Protein AF-A0A2U3R3V1-F1 (afdb_monomer_lite)

Radius of gyration: 28.29 Å; chains: 1; bounding box: 62×100×94 Å

Sequence (713 aa):
MDNKNLFNHHSSDDKIINTGQQHNQHDNLYQESAPNNHSANLQDVQQSVHSFVNEHFQKTDINKLREQHSTDLLLLDKLVDRLFSQLDANSSSQVFSSIITMSRQKADTAQGIMHFRYNTLQPILGSSNTSKVIVRDCRLQGISKAGIPVDKKPGEIPEHWLAVMANQARACFEFTDMYIDSNLAPYAKEKIVKLLKESKDQIMQQNITEKNLESISRHFNEQSLKILTKYNNSAVDVSKKNIALIRDYCNFKDEHEHVITVGSEVHTSNSPDKQHPVTASMMVAPLSKDILQECSKIGELNKLKSKHHKNISDIYKPILNQKLKQTPLWFQGLSTLEQDLITKHFDKITDNKHILPTSLRNLPGLRNAYVEVRGISENGKLENSHLECRSGTLAQFLYSDKNEAQRITNLNFKRAVELSGDKKLNIECLNTEFNPKQGVFHNVMAAVMGEERKICNLLRKGIKSVEVNKLGKSKATLNITATNGAARYHKNEALDTIADRSRSNAAKNQISWLMCKSGKDRTGMVATNNFLQQLCSSTQQDSSKIANSVMMSNHSEFLAGHHGSSRGAAGLKAGGVFTGLKEHILSRYKSRMTPSAIADTNYIKFNSLGHKIANKISDIKNTVLISIKAISKSNTTKHKHEHLNNNRENSQASAQQINYKNNLNLYQDIKLGNAVISNIQNGNIKMHQTKDQPLNLSAIPTSHKKNSKSRLI

Structure (mmCIF, N/CA/C/O backbone):
data_AF-A0A2U3R3V1-F1
#
_entry.id   AF-A0A2U3R3V1-F1
#
loop_
_atom_site.group_PDB
_atom_site.id
_atom_site.type_symbol
_atom_site.label_atom_id
_atom_site.label_alt_id
_atom_site.label_comp_id
_atom_site.label_asym_id
_atom_site.label_entity_id
_atom_site.label_seq_id
_atom_site.pdbx_PDB_ins_code
_atom_site.Cartn_x
_atom_site.Cartn_y
_atom_site.Cartn_z
_atom_site.occupancy
_atom_site.B_iso_or_equiv
_atom_site.auth_seq_id
_atom_site.auth_comp_id
_atom_site.auth_asym_id
_atom_site.auth_atom_id
_atom_site.pdbx_PDB_model_num
ATOM 1 N N . MET A 1 1 ? 19.862 -39.028 11.902 1.00 33.25 1 MET A N 1
ATOM 2 C CA . MET A 1 1 ? 18.464 -39.297 11.504 1.00 33.25 1 MET A CA 1
ATOM 3 C C . MET A 1 1 ? 18.335 -38.965 10.030 1.00 33.25 1 MET A C 1
ATOM 5 O O . MET A 1 1 ? 18.743 -37.880 9.633 1.00 33.25 1 MET A O 1
ATOM 9 N N . ASP A 1 2 ? 17.913 -39.945 9.236 1.00 23.97 2 ASP A N 1
ATOM 10 C CA . ASP A 1 2 ? 18.171 -40.032 7.797 1.00 23.97 2 ASP A CA 1
ATOM 11 C C . ASP A 1 2 ? 17.445 -39.003 6.917 1.00 23.97 2 ASP A C 1
ATOM 13 O O . ASP A 1 2 ? 16.245 -38.758 7.027 1.00 23.97 2 ASP A O 1
ATOM 17 N N . ASN A 1 3 ? 18.212 -38.451 5.973 1.00 28.42 3 ASN A N 1
ATOM 18 C CA . ASN A 1 3 ? 17.915 -37.302 5.108 1.00 28.42 3 ASN A CA 1
ATOM 19 C C . ASN A 1 3 ? 16.974 -37.582 3.912 1.00 28.42 3 ASN A C 1
ATOM 21 O O . ASN A 1 3 ? 16.887 -36.755 3.005 1.00 28.42 3 ASN A O 1
ATOM 25 N N . LYS A 1 4 ? 16.273 -38.723 3.859 1.00 24.59 4 LYS A N 1
ATOM 26 C CA . LYS A 1 4 ? 15.494 -39.129 2.665 1.00 24.59 4 LYS A CA 1
ATOM 27 C C . LYS A 1 4 ? 13.967 -39.127 2.818 1.00 24.59 4 LYS A C 1
ATOM 29 O O . LYS A 1 4 ? 13.286 -39.100 1.801 1.00 24.59 4 LYS A O 1
ATOM 34 N N . ASN A 1 5 ? 13.419 -39.011 4.030 1.00 25.16 5 ASN A N 1
ATOM 35 C CA . ASN A 1 5 ? 11.959 -38.955 4.244 1.00 25.16 5 ASN A CA 1
ATOM 36 C C . ASN A 1 5 ? 11.376 -37.532 4.369 1.00 25.16 5 ASN A C 1
ATOM 38 O O . ASN A 1 5 ? 10.185 -37.370 4.607 1.00 25.16 5 ASN A O 1
ATOM 42 N N . LEU A 1 6 ? 12.188 -36.491 4.152 1.00 29.36 6 LEU A N 1
ATOM 43 C CA . LEU A 1 6 ? 11.753 -35.084 4.124 1.00 29.36 6 LEU A CA 1
ATOM 44 C C . LEU A 1 6 ? 11.275 -34.609 2.736 1.00 29.36 6 LEU A C 1
ATOM 46 O O . LEU A 1 6 ? 10.837 -33.470 2.602 1.00 29.36 6 LEU A O 1
ATOM 50 N N . PHE A 1 7 ? 11.368 -35.456 1.704 1.00 30.42 7 PHE A N 1
ATOM 51 C CA . PHE A 1 7 ? 11.326 -35.026 0.299 1.00 30.42 7 PHE A CA 1
ATOM 52 C C . PHE A 1 7 ? 10.105 -35.475 -0.522 1.00 30.42 7 PHE A C 1
ATOM 54 O O . PHE A 1 7 ? 10.039 -35.144 -1.701 1.00 30.42 7 PHE A O 1
ATOM 61 N N . ASN A 1 8 ? 9.095 -36.112 0.087 1.00 22.94 8 ASN A N 1
ATOM 62 C CA . ASN A 1 8 ? 7.837 -36.460 -0.604 1.00 22.94 8 ASN A CA 1
ATOM 63 C C . ASN A 1 8 ? 6.628 -35.567 -0.251 1.00 22.94 8 ASN A C 1
ATOM 65 O O . ASN A 1 8 ? 5.514 -35.842 -0.684 1.00 22.94 8 ASN A O 1
ATOM 69 N N . HIS A 1 9 ? 6.843 -34.443 0.441 1.00 25.08 9 HIS A N 1
ATOM 70 C CA . HIS A 1 9 ? 5.859 -33.356 0.546 1.00 25.08 9 HIS A CA 1
ATOM 71 C C . HIS A 1 9 ? 6.413 -32.080 -0.093 1.00 25.08 9 HIS A C 1
ATOM 73 O O . HIS A 1 9 ? 6.700 -31.083 0.565 1.00 25.08 9 HIS A O 1
ATOM 79 N N . HIS A 1 10 ? 6.595 -32.135 -1.411 1.00 27.05 10 HIS A N 1
ATOM 80 C CA . HIS A 1 10 ? 6.841 -30.962 -2.239 1.00 27.05 10 HIS A CA 1
ATOM 81 C C . HIS A 1 10 ? 5.589 -30.627 -3.054 1.00 27.05 10 HIS A C 1
ATOM 83 O O . HIS A 1 10 ? 5.446 -31.013 -4.207 1.00 27.05 10 HIS A O 1
ATOM 89 N N . SER A 1 11 ? 4.713 -29.853 -2.417 1.00 26.47 11 SER A N 1
ATOM 90 C CA . SER A 1 11 ? 4.033 -28.724 -3.044 1.00 26.47 11 SER A CA 1
ATOM 91 C C . SER A 1 11 ? 4.486 -27.487 -2.271 1.00 26.47 11 SER A C 1
ATOM 93 O O . SER A 1 11 ? 4.598 -27.522 -1.045 1.00 26.47 11 SER A O 1
ATOM 95 N N . SER A 1 12 ? 4.827 -26.417 -2.973 1.00 34.31 12 SER A N 1
ATOM 96 C CA . SER A 1 12 ? 5.105 -25.099 -2.409 1.00 34.31 12 SER A CA 1
ATOM 97 C C . SER A 1 12 ? 3.815 -24.451 -1.895 1.00 34.31 12 SER A C 1
ATOM 99 O O . SER A 1 12 ? 3.405 -23.414 -2.410 1.00 34.31 12 SER A O 1
ATOM 101 N N . ASP A 1 13 ? 3.190 -25.075 -0.901 1.00 28.56 13 ASP A N 1
ATOM 102 C CA . ASP A 1 13 ? 2.016 -24.558 -0.215 1.00 28.56 13 ASP A CA 1
ATOM 103 C C . ASP A 1 13 ? 2.436 -23.992 1.143 1.00 28.56 13 ASP A C 1
ATOM 105 O O . ASP A 1 13 ? 3.006 -24.682 1.996 1.00 28.56 13 ASP A O 1
ATOM 109 N N . ASP A 1 14 ? 2.161 -22.698 1.319 1.00 39.00 14 ASP A N 1
ATOM 110 C CA . ASP A 1 14 ? 2.031 -22.036 2.614 1.00 39.00 14 ASP A CA 1
ATOM 111 C C . ASP A 1 14 ? 1.357 -22.974 3.620 1.00 39.00 14 ASP A C 1
ATOM 113 O O . ASP A 1 14 ? 0.399 -23.640 3.251 1.00 39.00 14 ASP A O 1
ATOM 117 N N . LYS A 1 15 ? 1.826 -23.045 4.877 1.00 41.72 15 LYS A N 1
ATOM 118 C CA . LYS A 1 15 ? 1.250 -23.937 5.903 1.00 41.72 15 LYS A CA 1
ATOM 119 C C . LYS A 1 15 ? -0.279 -23.766 5.970 1.00 41.72 15 LYS A C 1
ATOM 121 O O . LYS A 1 15 ? -0.786 -22.835 6.589 1.00 41.72 15 LYS A O 1
ATOM 126 N N . ILE A 1 16 ? -0.986 -24.687 5.319 1.00 33.91 16 ILE A N 1
ATOM 127 C CA . ILE A 1 16 ? -2.438 -24.756 5.219 1.00 33.91 16 ILE A CA 1
ATOM 128 C C . ILE A 1 16 ? -2.959 -25.283 6.555 1.00 33.91 16 ILE A C 1
ATOM 130 O O . ILE A 1 16 ? -2.691 -26.429 6.913 1.00 33.91 16 ILE A O 1
ATOM 134 N N . ILE A 1 17 ? -3.740 -24.490 7.291 1.00 31.67 17 ILE A N 1
ATOM 135 C CA . ILE A 1 17 ? -4.638 -25.058 8.305 1.00 31.67 17 ILE A CA 1
ATOM 136 C C . ILE A 1 17 ? -5.825 -25.647 7.538 1.00 31.67 17 ILE A C 1
ATOM 138 O O . ILE A 1 17 ? -6.723 -24.919 7.120 1.00 31.67 17 ILE A O 1
ATOM 142 N N . ASN A 1 18 ? -5.785 -26.957 7.297 1.00 27.61 18 ASN A N 1
ATOM 143 C CA . ASN A 1 18 ? -6.816 -27.683 6.561 1.00 27.61 18 ASN A CA 1
ATOM 144 C C . ASN A 1 18 ? -8.018 -27.939 7.490 1.00 27.61 18 ASN A C 1
ATOM 146 O O . ASN A 1 18 ? -7.865 -28.539 8.552 1.00 27.61 18 ASN A O 1
ATOM 150 N N . THR A 1 19 ? -9.210 -27.468 7.125 1.00 32.03 19 THR A N 1
ATOM 151 C CA . THR A 1 19 ? -10.450 -27.571 7.924 1.00 32.03 19 THR A CA 1
ATOM 152 C C . THR A 1 19 ? -11.184 -28.900 7.701 1.00 32.03 19 THR A C 1
ATOM 154 O O . THR A 1 19 ? -12.389 -28.917 7.462 1.00 32.03 19 THR A O 1
ATOM 157 N N . GLY A 1 20 ? -10.468 -30.026 7.753 1.00 26.05 20 GLY A N 1
ATOM 158 C CA . GLY A 1 20 ? -11.024 -31.355 7.487 1.00 26.05 20 GLY A CA 1
ATOM 159 C C . GLY A 1 20 ? -11.109 -32.254 8.723 1.00 26.05 20 GLY A C 1
ATOM 160 O O . GLY A 1 20 ? -10.094 -32.792 9.142 1.00 26.05 20 GLY A O 1
ATOM 161 N N . GLN A 1 21 ? -12.347 -32.467 9.189 1.00 27.08 21 GLN A N 1
ATOM 162 C CA . GLN A 1 21 ? -12.882 -33.625 9.935 1.00 27.08 21 GLN A CA 1
ATOM 163 C C . GLN A 1 21 ? -12.553 -33.819 11.432 1.00 27.08 21 GLN A C 1
ATOM 165 O O . GLN A 1 21 ? -11.452 -34.205 11.800 1.00 27.08 21 GLN A O 1
ATOM 170 N N . GLN A 1 22 ? -13.607 -33.751 12.263 1.00 26.89 22 GLN A N 1
ATOM 171 C CA . GLN A 1 22 ? -14.136 -34.920 12.990 1.00 26.89 22 GLN A CA 1
ATOM 172 C C . GLN A 1 22 ? -15.666 -34.801 13.194 1.00 26.89 22 GLN A C 1
ATOM 174 O O . GLN A 1 22 ? -16.190 -33.734 13.502 1.00 26.89 22 GLN A O 1
ATOM 179 N N . HIS A 1 23 ? -16.360 -35.913 12.938 1.00 27.53 23 HIS A N 1
ATOM 180 C CA . HIS A 1 23 ? -17.811 -36.131 12.928 1.00 27.53 23 HIS A CA 1
ATOM 181 C C . HIS A 1 23 ? -18.463 -36.116 14.325 1.00 27.53 23 HIS A C 1
ATOM 183 O O . HIS A 1 23 ? -18.003 -36.840 15.202 1.00 27.53 23 HIS A O 1
ATOM 189 N N . ASN A 1 24 ? -19.583 -35.400 14.503 1.00 24.27 24 ASN A N 1
ATOM 190 C CA . ASN A 1 24 ? -20.956 -35.949 14.589 1.00 24.27 24 ASN A CA 1
ATOM 191 C C . ASN A 1 24 ? -21.956 -34.924 15.175 1.00 24.27 24 ASN A C 1
ATOM 193 O O . ASN A 1 24 ? -21.700 -34.320 16.208 1.00 24.27 24 ASN A O 1
ATOM 197 N N . GLN A 1 25 ? -23.123 -34.834 14.519 1.00 26.14 25 GLN A N 1
ATOM 198 C CA . GLN A 1 25 ? -24.418 -34.321 15.004 1.00 26.14 25 GLN A CA 1
ATOM 199 C C . GLN A 1 25 ? -24.547 -32.817 15.325 1.00 26.14 25 GLN A C 1
ATOM 201 O O . GLN A 1 25 ? -24.479 -32.391 16.470 1.00 26.14 25 GLN A O 1
ATOM 206 N N . HIS A 1 26 ? -24.867 -32.017 14.304 1.00 26.80 26 HIS A N 1
ATOM 207 C CA . HIS A 1 26 ? -26.237 -31.517 14.112 1.00 26.80 26 HIS A CA 1
ATOM 208 C C . HIS A 1 26 ? -26.344 -30.778 12.773 1.00 26.80 26 HIS A C 1
ATOM 210 O O . HIS A 1 26 ? -25.613 -29.828 12.495 1.00 26.80 26 HIS A O 1
ATOM 216 N N . ASP A 1 27 ? -27.263 -31.266 11.947 1.00 28.81 27 ASP A N 1
ATOM 217 C CA . ASP A 1 27 ? -27.629 -30.744 10.639 1.00 28.81 27 ASP A CA 1
ATOM 218 C C . ASP A 1 27 ? -28.111 -29.290 10.705 1.00 28.81 27 ASP A C 1
ATOM 220 O O . ASP A 1 27 ? -29.071 -28.980 11.413 1.00 28.81 27 ASP A O 1
ATOM 224 N N . ASN A 1 28 ? -27.461 -28.407 9.942 1.00 26.42 28 ASN A N 1
ATOM 225 C CA . ASN A 1 28 ? -28.091 -27.531 8.946 1.00 26.42 28 ASN A CA 1
ATOM 226 C C . ASN A 1 28 ? -27.075 -26.521 8.376 1.00 26.42 28 ASN A C 1
ATOM 228 O O . ASN A 1 28 ? -26.333 -25.890 9.120 1.00 26.42 28 ASN A O 1
ATOM 232 N N . LEU A 1 29 ? -27.148 -26.319 7.052 1.00 28.14 29 LEU A N 1
ATOM 233 C CA . LEU A 1 29 ? -26.495 -25.276 6.236 1.00 28.14 29 LEU A CA 1
ATOM 234 C C . LEU A 1 29 ? -25.066 -25.551 5.727 1.00 28.14 29 LEU A C 1
ATOM 236 O O . LEU A 1 29 ? -24.141 -24.788 5.975 1.00 28.14 29 LEU A O 1
ATOM 240 N N . TYR A 1 30 ? -24.932 -26.553 4.858 1.00 33.81 30 TYR A N 1
ATOM 241 C CA . TYR A 1 30 ? -24.020 -26.461 3.711 1.00 33.81 30 TYR A CA 1
ATOM 242 C C . TYR A 1 30 ? -24.806 -26.764 2.435 1.00 33.81 30 TYR A C 1
ATOM 244 O O . TYR A 1 30 ? -24.881 -27.896 1.972 1.00 33.81 30 TYR A O 1
ATOM 252 N N . GLN A 1 31 ? -25.426 -25.724 1.878 1.00 27.67 31 GLN A N 1
ATOM 253 C CA . GLN A 1 31 ? -25.645 -25.667 0.440 1.00 27.67 31 GLN A CA 1
ATOM 254 C C . GLN A 1 31 ? -24.398 -25.025 -0.164 1.00 27.67 31 GLN A C 1
ATOM 256 O O . GLN A 1 31 ? -24.075 -23.878 0.155 1.00 27.67 31 GLN A O 1
ATOM 261 N N . GLU A 1 32 ? -23.723 -25.750 -1.057 1.00 35.31 32 GLU A N 1
ATOM 262 C CA . GLU A 1 32 ? -22.978 -25.135 -2.154 1.00 35.31 32 GLU A CA 1
ATOM 263 C C . GLU A 1 32 ? -23.971 -24.264 -2.932 1.00 35.31 32 GLU A C 1
ATOM 265 O O . GLU A 1 32 ? -24.685 -24.711 -3.828 1.00 35.31 32 GLU A O 1
ATOM 270 N N . SER A 1 33 ? -24.112 -23.017 -2.493 1.00 29.78 33 SER A N 1
ATOM 271 C CA . SER A 1 33 ? -24.925 -22.034 -3.183 1.00 29.78 33 SER A CA 1
ATOM 272 C C . SER A 1 33 ? -24.212 -21.673 -4.482 1.00 29.78 33 SER A C 1
ATOM 274 O O . SER A 1 33 ? -22.998 -21.457 -4.508 1.00 29.78 33 SER A O 1
ATOM 276 N N . ALA A 1 34 ? -24.983 -21.629 -5.572 1.00 29.05 34 ALA A N 1
ATOM 277 C CA . ALA A 1 34 ? -24.599 -21.023 -6.843 1.00 29.05 34 ALA A CA 1
ATOM 278 C C . ALA A 1 34 ? -23.786 -19.733 -6.611 1.00 29.05 34 ALA A C 1
ATOM 280 O O . ALA A 1 34 ? -24.038 -19.061 -5.608 1.00 29.05 34 ALA A O 1
ATOM 281 N N . PRO A 1 35 ? -22.848 -19.346 -7.503 1.00 36.28 35 PRO A N 1
ATOM 282 C CA . PRO A 1 35 ? -22.041 -18.149 -7.303 1.00 36.28 35 PRO A CA 1
ATOM 283 C C . PRO A 1 35 ? -22.973 -16.972 -7.035 1.00 36.28 35 PRO A C 1
ATOM 285 O O . PRO A 1 35 ? -23.688 -16.507 -7.924 1.00 36.28 35 PRO A O 1
ATOM 288 N N . ASN A 1 36 ? -23.008 -16.529 -5.778 1.00 43.34 36 ASN A N 1
ATOM 2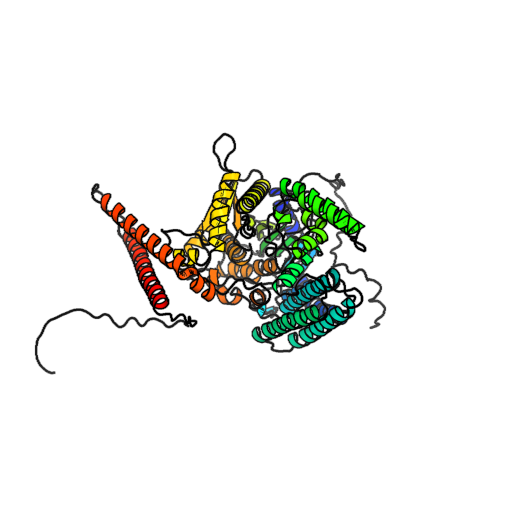89 C CA . ASN A 1 36 ? -23.795 -15.382 -5.390 1.00 43.34 36 ASN A CA 1
ATOM 290 C C . ASN A 1 36 ? -23.200 -14.207 -6.168 1.00 43.34 36 ASN A C 1
ATOM 292 O O . ASN A 1 36 ? -22.131 -13.702 -5.839 1.00 43.34 36 ASN A O 1
ATOM 296 N N . ASN A 1 37 ? -23.901 -13.753 -7.210 1.00 59.41 37 ASN A N 1
ATOM 297 C CA . ASN A 1 37 ? -23.560 -12.551 -7.981 1.00 59.41 37 ASN A CA 1
ATOM 298 C C . ASN A 1 37 ? -23.644 -11.263 -7.128 1.00 59.41 37 ASN A C 1
ATOM 300 O O . ASN A 1 37 ? -23.566 -10.150 -7.653 1.00 59.41 37 ASN A O 1
ATOM 304 N N . HIS A 1 38 ? -23.829 -11.394 -5.813 1.00 84.69 38 HIS A N 1
ATOM 305 C CA . HIS A 1 38 ? -23.857 -10.301 -4.865 1.00 84.69 38 HIS A CA 1
ATOM 306 C C . HIS A 1 38 ? -22.443 -9.752 -4.650 1.00 84.69 38 HIS A C 1
ATOM 308 O O . HIS A 1 38 ? -21.515 -10.480 -4.308 1.00 84.69 38 HIS A O 1
ATOM 314 N N . SER A 1 39 ? -22.275 -8.447 -4.861 1.00 91.06 39 SER A N 1
ATOM 315 C CA . SER A 1 39 ? -21.041 -7.757 -4.486 1.00 91.06 39 SER A CA 1
ATOM 316 C C . SER A 1 39 ? -21.058 -7.467 -2.992 1.00 91.06 39 SER A C 1
ATOM 318 O O . SER A 1 39 ? -22.007 -6.841 -2.526 1.00 91.06 39 SER A O 1
ATOM 320 N N . ALA A 1 40 ? -20.007 -7.862 -2.274 1.00 95.25 40 ALA A N 1
ATOM 321 C CA . ALA A 1 40 ? -19.952 -7.704 -0.828 1.00 95.25 40 ALA A CA 1
ATOM 322 C C . ALA A 1 40 ? -20.074 -6.234 -0.402 1.00 95.25 40 ALA A C 1
ATOM 324 O O . ALA A 1 40 ? -19.451 -5.341 -0.992 1.00 95.25 40 ALA A O 1
ATOM 325 N N . ASN A 1 41 ? -20.853 -5.987 0.643 1.00 95.50 41 ASN A N 1
ATOM 326 C CA . ASN A 1 41 ? -21.077 -4.675 1.238 1.00 95.50 41 ASN A CA 1
ATOM 327 C C . ASN A 1 41 ? -20.294 -4.514 2.566 1.00 95.50 41 ASN A C 1
ATOM 329 O O . ASN A 1 41 ? -19.541 -5.392 2.988 1.00 95.50 41 ASN A O 1
ATOM 333 N N . LEU A 1 42 ? -20.432 -3.356 3.226 1.00 95.31 42 LEU A N 1
ATOM 334 C CA . LEU A 1 42 ? -19.715 -3.054 4.475 1.00 95.31 42 LEU A CA 1
ATOM 335 C C . LEU A 1 42 ? -20.063 -4.010 5.627 1.00 95.31 42 LEU A C 1
ATOM 337 O O . LEU A 1 42 ? -19.194 -4.313 6.442 1.00 95.31 42 LEU A O 1
ATOM 341 N N . GLN A 1 43 ? -21.318 -4.452 5.710 1.00 94.50 43 GLN A N 1
ATOM 342 C CA . GLN A 1 43 ? -21.785 -5.365 6.747 1.00 94.50 43 GLN A CA 1
ATOM 343 C C . GLN A 1 43 ? -21.223 -6.770 6.530 1.00 94.50 43 GLN A C 1
ATOM 345 O O . GLN A 1 43 ? -20.731 -7.355 7.491 1.00 94.50 43 GLN A O 1
ATOM 350 N N . ASP A 1 44 ? -21.202 -7.258 5.286 1.00 96.00 44 ASP A N 1
ATOM 351 C CA . ASP A 1 44 ? -20.622 -8.566 4.950 1.00 96.00 44 ASP A CA 1
ATOM 352 C C . ASP A 1 44 ? -19.152 -8.636 5.384 1.00 96.00 44 ASP A C 1
ATOM 354 O O . ASP A 1 44 ? -18.717 -9.594 6.022 1.00 96.00 44 ASP A O 1
ATOM 358 N N . VAL A 1 45 ? -18.386 -7.578 5.093 1.00 96.62 45 VAL A N 1
ATOM 359 C CA . VAL A 1 45 ? -16.972 -7.483 5.478 1.00 96.62 45 VAL A CA 1
ATOM 360 C C . VAL A 1 45 ? -16.807 -7.399 6.997 1.00 96.62 45 VAL A C 1
ATOM 362 O O . VAL A 1 45 ? -15.931 -8.055 7.557 1.00 96.62 45 VAL A O 1
ATOM 365 N N . GLN A 1 46 ? -17.645 -6.620 7.684 1.00 95.62 46 GLN A N 1
ATOM 366 C CA . GLN A 1 46 ? -17.587 -6.506 9.141 1.00 95.62 46 GLN A CA 1
ATOM 367 C C . GLN A 1 46 ? -17.892 -7.846 9.824 1.00 95.62 46 GLN A C 1
ATOM 369 O O . GLN A 1 46 ? -17.136 -8.267 10.696 1.00 95.62 46 GLN A O 1
ATOM 374 N N . GLN A 1 47 ? -18.959 -8.532 9.408 1.00 95.62 47 GLN A N 1
ATOM 375 C CA . GLN A 1 47 ? -19.354 -9.836 9.950 1.00 95.62 47 GLN A CA 1
ATOM 376 C C . GLN A 1 47 ? -18.299 -10.911 9.672 1.00 95.62 47 GLN A C 1
ATOM 378 O O . GLN A 1 47 ? -17.951 -11.672 10.570 1.00 95.62 47 GLN A O 1
ATOM 383 N N . SER A 1 48 ? -17.727 -10.916 8.466 1.00 95.75 48 SER A N 1
ATOM 384 C CA . SER A 1 48 ? -16.603 -11.780 8.094 1.00 95.75 48 SER A CA 1
ATOM 385 C C . SER A 1 48 ? -15.424 -11.642 9.067 1.00 95.75 48 SER A C 1
ATOM 387 O O . SER A 1 48 ? -14.923 -12.648 9.572 1.00 95.75 48 SER A O 1
ATOM 389 N N . VAL A 1 49 ? -15.018 -10.410 9.400 1.00 96.81 49 VAL A N 1
ATOM 390 C CA . VAL A 1 49 ? -13.928 -10.176 10.361 1.00 96.81 49 VAL A CA 1
ATOM 391 C C . VAL A 1 49 ? -14.293 -10.680 11.756 1.00 96.81 49 VAL A C 1
ATOM 393 O O . VAL A 1 49 ? -13.459 -11.312 12.399 1.00 96.81 49 VAL A O 1
ATOM 396 N N . HIS A 1 50 ? -15.521 -10.433 12.222 1.00 95.88 50 HIS A N 1
ATOM 397 C CA . HIS A 1 50 ? -15.999 -10.930 13.519 1.00 95.88 50 HIS A CA 1
ATOM 398 C C . HIS A 1 50 ? -15.889 -12.451 13.619 1.00 95.88 50 HIS A C 1
ATOM 400 O O . HIS A 1 50 ? -15.228 -12.964 14.520 1.00 95.88 50 HIS A O 1
ATOM 406 N N . SER A 1 51 ? -16.480 -13.176 12.669 1.00 93.25 51 SER A N 1
ATOM 407 C CA . SER A 1 51 ? -16.444 -14.641 12.645 1.00 93.25 51 SER A CA 1
ATOM 408 C C . SER A 1 51 ? -15.014 -15.174 12.601 1.00 93.25 51 SER A C 1
ATOM 410 O O . SER A 1 51 ? -14.670 -16.099 13.336 1.00 93.25 51 SER A O 1
ATOM 412 N N . PHE A 1 52 ? -14.166 -14.559 11.779 1.00 94.75 52 PHE A N 1
ATOM 413 C CA . PHE A 1 52 ? -12.804 -15.022 11.564 1.00 94.75 52 PHE A CA 1
ATOM 414 C C . PHE A 1 52 ? -11.884 -14.773 12.768 1.00 94.75 52 PHE A C 1
ATOM 416 O O . PHE A 1 52 ? -11.066 -15.627 13.113 1.00 94.75 52 PHE A O 1
ATOM 423 N N . VAL A 1 53 ? -12.024 -13.630 13.449 1.00 94.44 53 VAL A N 1
ATOM 424 C CA . VAL A 1 53 ? -11.296 -13.362 14.701 1.00 94.44 53 VAL A CA 1
ATOM 425 C C . VAL A 1 53 ? -11.675 -14.403 15.753 1.00 94.44 53 VAL A C 1
ATOM 427 O O . VAL A 1 53 ? -10.784 -14.997 16.359 1.00 94.44 53 VAL A O 1
ATOM 430 N N . ASN A 1 54 ? -12.966 -14.701 15.903 1.00 91.38 54 ASN A N 1
ATOM 431 C CA . ASN A 1 54 ? -13.436 -15.695 16.867 1.00 91.38 54 ASN A CA 1
ATOM 432 C C . ASN A 1 54 ? -12.841 -17.084 16.589 1.00 91.38 54 ASN A C 1
ATOM 434 O O . ASN A 1 54 ? -12.329 -17.740 17.497 1.00 91.38 54 ASN A O 1
ATOM 438 N N . GLU A 1 55 ? -12.840 -17.509 15.324 1.00 92.25 55 GLU A N 1
ATOM 439 C CA . GLU A 1 55 ? -12.224 -18.767 14.892 1.00 92.25 55 GLU A CA 1
ATOM 440 C C . GLU A 1 55 ? -10.715 -18.807 15.197 1.00 92.25 55 GLU A C 1
ATOM 442 O O . GLU A 1 55 ? -10.189 -19.817 15.675 1.00 92.25 55 GLU A O 1
ATOM 447 N N . HIS A 1 56 ? -9.999 -17.704 14.955 1.00 94.12 56 HIS A N 1
ATOM 448 C CA . HIS A 1 56 ? -8.566 -17.620 15.231 1.00 94.12 56 HIS A CA 1
ATOM 449 C C . HIS A 1 56 ? -8.259 -17.823 16.723 1.00 94.12 56 HIS A C 1
ATOM 451 O O . HIS A 1 56 ? -7.380 -18.624 17.061 1.00 94.12 56 HIS A O 1
ATOM 457 N N . PHE A 1 57 ? -9.009 -17.168 17.615 1.00 91.69 57 PHE A N 1
ATOM 458 C CA . PHE A 1 57 ? -8.839 -17.303 19.066 1.00 91.69 57 PHE A CA 1
ATOM 459 C C . PHE A 1 57 ? -9.222 -18.692 19.600 1.00 91.69 57 PHE A C 1
ATOM 461 O O . PHE A 1 57 ? -8.638 -19.134 20.585 1.00 91.69 57 PHE A O 1
ATOM 468 N N . GLN A 1 58 ? -10.126 -19.420 18.938 1.00 89.75 58 GLN A N 1
ATOM 469 C CA . GLN A 1 58 ? -10.413 -20.823 19.276 1.00 89.75 58 GLN A CA 1
ATOM 470 C C . GLN A 1 58 ? -9.249 -21.762 18.923 1.00 89.75 58 GLN A C 1
ATOM 472 O O . GLN A 1 58 ? -9.008 -22.757 19.607 1.00 89.75 58 GLN A O 1
ATOM 477 N N . LYS A 1 59 ? -8.510 -21.459 17.850 1.00 89.31 59 LYS A N 1
ATOM 478 C CA . LYS A 1 59 ? -7.415 -22.308 17.354 1.00 89.31 59 LYS A CA 1
ATOM 479 C C . LYS A 1 59 ? -6.076 -22.026 18.032 1.00 89.31 59 LYS A C 1
ATOM 481 O O . LYS A 1 59 ? -5.225 -22.918 18.096 1.00 89.31 59 LYS A O 1
ATOM 486 N N . THR A 1 60 ? -5.878 -20.807 18.527 1.00 89.50 60 THR A N 1
ATOM 487 C CA . THR A 1 60 ? -4.573 -20.317 18.981 1.00 89.50 60 THR A CA 1
ATOM 488 C C . THR A 1 60 ? -4.631 -19.727 20.390 1.00 89.50 60 THR A C 1
ATOM 490 O O . THR A 1 60 ? -5.389 -18.800 20.684 1.00 89.50 60 THR A O 1
ATOM 493 N N . ASP A 1 61 ? -3.752 -20.222 21.257 1.00 87.19 61 ASP A N 1
ATOM 494 C CA . ASP A 1 61 ? -3.532 -19.706 22.606 1.00 87.19 61 ASP A CA 1
ATOM 495 C C . ASP A 1 61 ? -2.061 -19.326 22.810 1.00 87.19 61 ASP A C 1
ATOM 497 O O . ASP A 1 61 ? -1.192 -19.628 21.990 1.00 87.19 61 ASP A O 1
ATOM 501 N N . ILE A 1 62 ? -1.767 -18.661 23.928 1.00 84.88 62 ILE A N 1
ATOM 502 C CA . ILE A 1 62 ? -0.425 -18.139 24.184 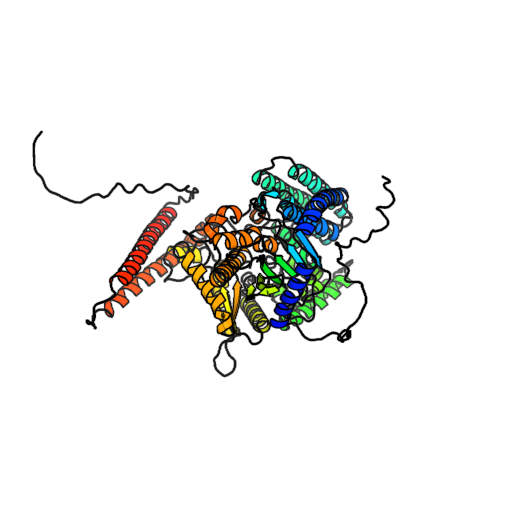1.00 84.88 62 ILE A CA 1
ATOM 503 C C . ILE A 1 62 ? 0.652 -19.226 24.309 1.00 84.88 62 ILE A C 1
ATOM 505 O O . ILE A 1 62 ? 1.810 -18.964 23.990 1.00 84.88 62 ILE A O 1
ATOM 509 N N . ASN A 1 63 ? 0.306 -20.428 24.771 1.00 85.06 63 ASN A N 1
ATOM 510 C CA . ASN A 1 63 ? 1.272 -21.509 24.941 1.00 85.06 63 ASN A CA 1
ATOM 511 C C . ASN A 1 63 ? 1.620 -22.116 23.582 1.00 85.06 63 ASN A C 1
ATOM 513 O O . ASN A 1 63 ? 2.801 -22.202 23.252 1.00 85.06 63 ASN A O 1
ATOM 517 N N . LYS A 1 64 ? 0.612 -22.384 22.743 1.00 86.50 64 LYS A N 1
ATOM 518 C CA . LYS A 1 64 ? 0.821 -22.819 21.354 1.00 86.50 64 LYS A CA 1
ATOM 519 C C . LYS A 1 64 ? 1.658 -21.818 20.563 1.00 86.50 64 LYS A C 1
ATOM 521 O O . LYS A 1 64 ? 2.568 -22.214 19.840 1.00 86.50 64 LYS A O 1
ATOM 526 N N . LEU A 1 65 ? 1.396 -20.518 20.727 1.00 88.94 65 LEU A N 1
ATOM 527 C CA . LEU A 1 65 ? 2.197 -19.474 20.080 1.00 88.94 65 LEU A CA 1
ATOM 528 C C . LEU A 1 65 ? 3.671 -19.531 20.507 1.00 88.94 65 LEU A C 1
ATOM 530 O O . LEU A 1 65 ? 4.553 -19.399 19.662 1.00 88.94 65 LEU A O 1
ATOM 534 N N . ARG A 1 66 ? 3.953 -19.734 21.802 1.00 86.56 66 ARG A N 1
ATOM 535 C CA . ARG A 1 66 ? 5.331 -19.830 22.319 1.00 86.56 66 ARG A CA 1
ATOM 536 C C . ARG A 1 66 ? 6.067 -21.049 21.779 1.00 86.56 66 ARG A C 1
ATOM 538 O O . ARG A 1 66 ? 7.221 -20.922 21.381 1.00 86.56 66 ARG A O 1
ATOM 545 N N . GLU A 1 67 ? 5.404 -22.202 21.757 1.00 85.56 67 GLU A N 1
ATOM 546 C CA . GLU A 1 67 ? 5.970 -23.437 21.207 1.00 85.56 67 GLU A CA 1
ATOM 547 C C . GLU A 1 67 ? 6.318 -23.267 19.723 1.00 85.56 67 GLU A C 1
ATOM 549 O O . GLU A 1 67 ? 7.421 -23.605 19.294 1.00 85.56 67 GLU A O 1
ATOM 554 N N . GLN A 1 68 ? 5.415 -22.660 18.948 1.00 88.19 68 GLN A N 1
ATOM 555 C CA . GLN A 1 68 ? 5.613 -22.430 17.517 1.00 88.19 68 GLN A CA 1
ATOM 556 C C . GLN A 1 68 ? 6.696 -21.393 17.216 1.00 88.19 68 GLN A C 1
ATOM 558 O O . GLN A 1 68 ? 7.437 -21.553 16.249 1.00 88.19 68 GLN A O 1
ATOM 563 N N . HIS A 1 69 ? 6.815 -20.347 18.036 1.00 89.69 69 HIS A N 1
ATOM 564 C CA . HIS A 1 69 ? 7.713 -19.216 17.788 1.00 89.69 69 HIS A CA 1
ATOM 565 C C . HIS A 1 69 ? 9.170 -19.632 17.570 1.00 89.69 69 HIS A C 1
ATOM 567 O O . HIS A 1 69 ? 9.778 -19.237 16.575 1.00 89.69 69 HIS A O 1
ATOM 573 N N . SER A 1 70 ? 9.715 -20.470 18.456 1.00 84.31 70 SER A N 1
ATOM 574 C CA . SER A 1 70 ? 11.116 -20.906 18.363 1.00 84.31 70 SER A CA 1
ATOM 575 C C . SER A 1 70 ? 11.364 -21.764 17.120 1.00 84.31 70 SER A C 1
ATOM 577 O O . SER A 1 70 ? 12.375 -21.604 16.432 1.00 84.31 70 SER A O 1
ATOM 579 N N . THR A 1 71 ? 10.422 -22.655 16.801 1.00 89.31 71 THR A N 1
ATOM 580 C CA . THR A 1 71 ? 10.494 -23.509 15.613 1.00 89.31 71 THR A CA 1
ATOM 581 C C . THR A 1 71 ? 10.390 -22.692 14.329 1.00 89.31 71 THR A C 1
ATOM 583 O O . THR A 1 71 ? 11.209 -22.868 13.427 1.00 89.31 71 THR A O 1
ATOM 586 N N . ASP A 1 72 ? 9.424 -21.779 14.239 1.00 89.62 72 ASP A N 1
ATOM 587 C CA . ASP A 1 72 ? 9.216 -20.956 13.050 1.00 89.62 72 ASP A CA 1
ATOM 588 C C . ASP A 1 72 ? 10.385 -20.001 12.814 1.00 89.62 72 ASP A C 1
ATOM 590 O O . ASP A 1 72 ? 10.823 -19.863 11.673 1.00 89.62 72 ASP A O 1
ATOM 594 N N . LEU A 1 73 ? 10.954 -19.404 13.866 1.00 88.12 73 LEU A N 1
ATOM 595 C CA . LEU A 1 73 ? 12.122 -18.534 13.727 1.00 88.12 73 LEU A CA 1
ATOM 596 C C . LEU A 1 73 ? 13.315 -19.282 13.104 1.00 88.12 73 LEU A C 1
ATOM 598 O O . LEU A 1 73 ? 13.928 -18.777 12.162 1.00 88.12 73 LEU A O 1
ATOM 602 N N . LEU A 1 74 ? 13.598 -20.506 13.567 1.00 89.25 74 LEU A N 1
ATOM 603 C CA . LEU A 1 74 ? 14.668 -21.349 13.019 1.00 89.25 74 LEU A CA 1
ATOM 604 C C . LEU A 1 74 ? 14.377 -21.802 11.578 1.00 89.25 74 LEU A C 1
ATOM 606 O O . LEU A 1 74 ? 15.281 -21.852 10.742 1.00 89.25 74 LEU A O 1
ATOM 610 N N . LEU A 1 75 ? 13.126 -22.160 11.279 1.00 92.81 75 LEU A N 1
ATOM 611 C CA . LEU A 1 75 ? 12.724 -22.593 9.940 1.00 92.81 75 LEU A CA 1
ATOM 612 C C . LEU A 1 75 ? 12.792 -21.448 8.927 1.00 92.81 75 LEU A C 1
ATOM 614 O O . LEU A 1 75 ? 13.286 -21.651 7.819 1.00 92.81 75 LEU A O 1
ATOM 618 N N . LEU A 1 76 ? 12.322 -20.256 9.300 1.00 93.75 76 LEU A N 1
ATOM 619 C CA . LEU A 1 76 ? 12.333 -19.072 8.443 1.00 93.75 76 LEU A CA 1
ATOM 620 C C . LEU A 1 76 ? 13.758 -18.647 8.090 1.00 93.75 76 LEU A C 1
ATOM 622 O O . LEU A 1 76 ? 14.008 -18.282 6.944 1.00 93.75 76 LEU A O 1
ATOM 626 N N . ASP A 1 77 ? 14.693 -18.737 9.037 1.00 88.69 77 ASP A N 1
ATOM 627 C CA . ASP A 1 77 ? 16.110 -18.462 8.792 1.00 88.69 77 ASP A CA 1
ATOM 628 C C . ASP A 1 77 ? 16.686 -19.387 7.705 1.00 88.69 77 ASP A C 1
ATOM 630 O O . ASP A 1 77 ? 17.122 -18.923 6.648 1.00 88.69 77 ASP A O 1
ATOM 634 N N . LYS A 1 78 ? 16.536 -20.707 7.887 1.00 93.06 78 LYS A N 1
ATOM 635 C CA . LYS A 1 78 ? 16.972 -21.716 6.905 1.00 93.06 78 LYS A CA 1
ATOM 636 C C . LYS A 1 78 ? 16.280 -21.562 5.551 1.00 93.06 78 LYS A C 1
ATOM 638 O O . LYS A 1 78 ? 16.890 -21.800 4.508 1.00 93.06 78 LYS A O 1
ATOM 643 N N . LEU A 1 79 ? 14.997 -21.201 5.552 1.00 94.12 79 LEU A N 1
ATOM 644 C CA . LEU A 1 79 ? 14.215 -21.041 4.331 1.00 94.12 79 LEU A CA 1
ATOM 645 C C . LEU A 1 79 ? 14.669 -19.822 3.528 1.00 94.12 79 LEU A C 1
ATOM 647 O O . LEU A 1 79 ? 14.831 -19.935 2.314 1.00 94.12 79 LEU A O 1
ATOM 651 N N . VAL A 1 80 ? 14.913 -18.683 4.183 1.00 92.31 80 VAL A N 1
ATOM 652 C CA . VAL A 1 80 ? 15.472 -17.496 3.521 1.00 92.31 80 VAL A CA 1
ATOM 653 C C . VAL A 1 80 ? 16.820 -17.848 2.892 1.00 92.31 80 VAL A C 1
ATOM 655 O O . VAL A 1 80 ? 17.023 -17.579 1.708 1.00 92.31 80 VAL A O 1
ATOM 658 N N . ASP A 1 81 ? 17.708 -18.526 3.619 1.00 92.38 81 ASP A N 1
ATOM 659 C CA . ASP A 1 81 ? 19.009 -18.933 3.084 1.00 92.38 81 ASP A CA 1
ATOM 660 C C . ASP A 1 81 ? 18.904 -19.868 1.878 1.00 92.38 81 ASP A C 1
ATOM 662 O O . ASP A 1 81 ? 19.576 -19.641 0.866 1.00 92.38 81 ASP A O 1
ATOM 666 N N . ARG A 1 82 ? 18.019 -20.869 1.947 1.00 95.00 82 ARG A N 1
ATOM 667 C CA . ARG A 1 82 ? 17.753 -21.791 0.837 1.00 95.00 82 ARG A CA 1
ATOM 668 C C . ARG A 1 82 ? 17.191 -21.072 -0.389 1.00 95.00 82 ARG A C 1
ATOM 670 O O . ARG A 1 82 ? 17.628 -21.344 -1.502 1.00 95.00 82 ARG A O 1
ATOM 677 N N . LEU A 1 83 ? 16.239 -20.158 -0.210 1.00 95.56 83 LEU A N 1
ATOM 678 C CA . LEU A 1 83 ? 15.661 -19.410 -1.329 1.00 95.56 83 LEU A CA 1
ATOM 679 C C . LEU A 1 83 ? 16.719 -18.549 -2.026 1.00 95.56 83 LEU A C 1
ATOM 681 O O . LEU A 1 83 ? 16.764 -18.505 -3.253 1.00 95.56 83 LEU A O 1
ATOM 685 N N . PHE A 1 84 ? 17.605 -17.905 -1.261 1.00 95.31 84 PHE A N 1
ATOM 686 C CA . PHE A 1 84 ? 18.717 -17.157 -1.843 1.00 95.31 84 PHE A CA 1
ATOM 687 C C . PHE A 1 84 ? 19.720 -18.069 -2.553 1.00 95.31 84 PHE A C 1
ATOM 689 O O . PHE A 1 84 ? 20.193 -17.697 -3.623 1.00 95.31 84 PHE A O 1
ATOM 696 N N . SER A 1 85 ? 20.050 -19.249 -2.014 1.00 93.81 85 SER A N 1
ATOM 697 C CA . SER A 1 85 ? 21.014 -20.153 -2.660 1.00 93.81 85 SER A CA 1
ATOM 698 C C . SER A 1 85 ? 20.510 -20.679 -4.007 1.00 93.81 85 SER A C 1
ATOM 700 O O . SER A 1 85 ? 21.302 -20.786 -4.945 1.00 93.81 85 SER A O 1
ATOM 702 N N . GLN A 1 86 ? 19.196 -20.892 -4.126 1.00 94.69 86 GLN A N 1
ATOM 703 C CA . GLN A 1 86 ? 18.510 -21.343 -5.340 1.00 94.69 86 GLN A CA 1
ATOM 704 C C . GLN A 1 86 ? 18.356 -20.266 -6.425 1.00 94.69 86 GLN A C 1
ATOM 706 O O . GLN A 1 86 ? 17.971 -20.600 -7.540 1.00 94.69 86 GLN A O 1
ATOM 711 N N . LEU A 1 87 ? 18.652 -18.991 -6.137 1.00 96.50 87 LEU A N 1
ATOM 712 C CA . LEU A 1 87 ? 18.570 -17.939 -7.152 1.00 96.50 87 LEU A CA 1
ATOM 713 C C . LEU A 1 87 ? 19.580 -18.161 -8.283 1.00 96.50 87 LEU A C 1
ATOM 715 O O . LEU A 1 87 ? 20.772 -18.376 -8.042 1.00 96.50 87 LEU A O 1
ATOM 719 N N . ASP A 1 88 ? 19.112 -17.984 -9.510 1.00 97.19 88 ASP A N 1
ATOM 720 C CA . ASP A 1 88 ? 19.861 -18.093 -10.757 1.00 97.19 88 ASP A CA 1
ATOM 721 C C . ASP A 1 88 ? 19.244 -17.201 -11.857 1.00 97.19 88 ASP A C 1
ATOM 723 O O . ASP A 1 88 ? 18.259 -16.488 -11.642 1.00 97.19 88 ASP A O 1
ATOM 727 N N . ALA A 1 89 ? 19.820 -17.226 -13.061 1.00 96.00 89 ALA A N 1
ATOM 728 C CA . ALA A 1 89 ? 19.335 -16.426 -14.187 1.00 96.00 89 ALA A CA 1
ATOM 729 C C . ALA A 1 89 ? 17.926 -16.823 -14.685 1.00 96.00 89 ALA A C 1
ATOM 731 O O . ALA A 1 89 ? 17.289 -16.036 -15.386 1.00 96.00 89 ALA A O 1
ATOM 732 N N . ASN A 1 90 ? 17.424 -18.004 -14.314 1.00 95.88 90 ASN A N 1
ATOM 733 C CA . ASN A 1 90 ? 16.113 -18.523 -14.716 1.00 95.88 90 ASN A CA 1
ATOM 734 C C . ASN A 1 90 ? 15.043 -18.333 -13.632 1.00 95.88 90 ASN A C 1
ATOM 736 O O . ASN A 1 90 ? 13.881 -18.696 -13.827 1.00 95.88 90 ASN A O 1
ATOM 740 N N . SER A 1 91 ? 15.418 -17.747 -12.496 1.00 96.50 91 SER A N 1
ATOM 741 C CA . SER A 1 91 ? 14.535 -17.554 -11.356 1.00 96.50 91 SER A CA 1
ATOM 742 C C . SER A 1 91 ? 13.301 -16.737 -11.730 1.00 96.50 91 SER A C 1
ATOM 744 O O . SER A 1 91 ? 13.383 -15.646 -12.300 1.00 96.50 91 SER A O 1
ATOM 746 N N . SER A 1 92 ? 12.134 -17.284 -11.395 1.00 93.69 92 SER A N 1
ATOM 747 C CA . SER A 1 92 ? 10.843 -16.690 -11.726 1.00 93.69 92 SER A CA 1
ATOM 748 C C . SER A 1 92 ? 10.465 -15.566 -10.758 1.00 93.69 92 SER A C 1
ATOM 750 O O . SER A 1 92 ? 11.003 -15.440 -9.656 1.00 93.69 92 SER A O 1
ATOM 752 N N . SER A 1 93 ? 9.457 -14.775 -11.136 1.00 92.06 93 SER A N 1
ATOM 753 C CA . SER A 1 93 ? 8.880 -13.745 -10.258 1.00 92.06 93 SER A CA 1
ATOM 754 C C . SER A 1 93 ? 8.400 -14.313 -8.911 1.00 92.06 93 SER A C 1
ATOM 756 O O . SER A 1 93 ? 8.515 -13.637 -7.887 1.00 92.06 93 SER A O 1
ATOM 758 N N . GLN A 1 94 ? 7.938 -15.571 -8.902 1.00 93.81 94 GLN A N 1
ATOM 759 C CA . GLN A 1 94 ? 7.468 -16.257 -7.700 1.00 93.81 94 GLN A CA 1
ATOM 760 C C . GLN A 1 94 ? 8.600 -16.503 -6.699 1.00 93.81 94 GLN A C 1
ATOM 762 O O . GLN A 1 94 ? 8.400 -16.295 -5.507 1.00 93.81 94 GLN A O 1
ATOM 767 N N . VAL A 1 95 ? 9.805 -16.860 -7.162 1.00 95.06 95 VAL A N 1
ATOM 768 C CA . VAL A 1 95 ? 10.970 -17.061 -6.280 1.00 95.06 95 VAL A CA 1
ATOM 769 C C . VAL A 1 95 ? 11.289 -15.774 -5.516 1.00 95.06 95 VAL A C 1
ATOM 771 O O . VAL A 1 95 ? 11.431 -15.788 -4.293 1.00 95.06 95 VAL A O 1
ATOM 774 N N . PHE A 1 96 ? 11.315 -14.633 -6.212 1.00 96.19 96 PHE A N 1
ATOM 775 C CA . PHE A 1 96 ? 11.495 -13.334 -5.564 1.00 96.19 96 PHE A CA 1
ATOM 776 C C . PHE A 1 96 ? 10.341 -12.997 -4.612 1.00 96.19 96 PHE A C 1
ATOM 778 O O . PHE A 1 96 ? 10.592 -12.475 -3.529 1.00 96.19 96 PHE A O 1
ATOM 785 N N . SER A 1 97 ? 9.092 -13.303 -4.979 1.00 94.12 97 SER A N 1
ATOM 786 C CA . SER A 1 97 ? 7.929 -13.097 -4.103 1.00 94.12 97 SER A CA 1
ATOM 787 C C . SER A 1 97 ? 8.048 -13.881 -2.793 1.00 94.12 97 SER A C 1
ATOM 789 O O . SER A 1 97 ? 7.832 -13.317 -1.713 1.00 94.12 97 SER A O 1
ATOM 791 N N . SER A 1 98 ? 8.499 -15.135 -2.867 1.00 94.88 98 SER A N 1
ATOM 792 C CA . SER A 1 98 ? 8.790 -15.972 -1.701 1.00 94.88 98 SER A CA 1
ATOM 793 C C . SER A 1 98 ? 9.893 -15.371 -0.837 1.00 94.88 98 SER A C 1
ATOM 795 O O . SER A 1 98 ? 9.707 -15.249 0.370 1.00 94.88 98 SER A O 1
ATOM 797 N N . ILE A 1 99 ? 10.998 -14.902 -1.429 1.00 95.81 99 ILE A N 1
ATOM 798 C CA . ILE A 1 99 ? 12.075 -14.229 -0.682 1.00 95.81 99 ILE A CA 1
ATOM 799 C C . ILE A 1 99 ? 11.541 -12.994 0.050 1.00 95.81 99 ILE A C 1
ATOM 801 O O . ILE A 1 99 ? 11.731 -12.860 1.256 1.00 95.81 99 ILE A O 1
ATOM 805 N N . ILE A 1 100 ? 10.824 -12.112 -0.654 1.00 94.75 100 ILE A N 1
ATOM 806 C CA . ILE A 1 100 ? 10.247 -10.891 -0.074 1.00 94.75 100 ILE A CA 1
ATOM 807 C C . ILE A 1 100 ? 9.346 -11.237 1.116 1.00 94.75 100 ILE A C 1
ATOM 809 O O . ILE A 1 100 ? 9.398 -10.577 2.154 1.00 94.75 100 ILE A O 1
ATOM 813 N N . THR A 1 101 ? 8.506 -12.259 0.965 1.00 93.62 101 THR A N 1
ATOM 814 C CA . THR A 1 101 ? 7.523 -12.662 1.975 1.00 93.62 101 THR A CA 1
ATOM 815 C C . THR A 1 101 ? 8.197 -13.308 3.181 1.00 93.62 101 THR A C 1
ATOM 817 O O . THR A 1 101 ? 7.941 -12.890 4.309 1.00 93.62 101 THR A O 1
ATOM 820 N N . MET A 1 102 ? 9.108 -14.258 2.958 1.00 95.31 102 MET A N 1
ATOM 821 C CA . MET A 1 102 ? 9.799 -14.983 4.026 1.00 95.31 102 MET A CA 1
ATOM 822 C C . MET A 1 102 ? 10.767 -14.089 4.800 1.00 95.31 102 MET A C 1
ATOM 824 O O . MET A 1 102 ? 10.795 -14.159 6.025 1.00 95.31 102 MET A O 1
ATOM 828 N N . SER A 1 103 ? 11.494 -13.182 4.136 1.00 94.81 103 SER A N 1
ATOM 829 C CA . SER A 1 103 ? 12.337 -12.208 4.840 1.00 94.81 103 SER A CA 1
ATOM 830 C C . SER A 1 103 ? 11.500 -11.292 5.740 1.00 94.81 103 SER A C 1
ATOM 832 O O . SER A 1 103 ? 11.847 -11.075 6.897 1.00 94.81 103 SER A O 1
ATOM 834 N N . ARG A 1 104 ? 10.344 -10.802 5.271 1.00 92.38 104 ARG A N 1
ATOM 835 C CA . ARG A 1 104 ? 9.444 -10.001 6.120 1.00 92.38 104 ARG A CA 1
ATOM 836 C C . ARG A 1 104 ? 8.871 -10.795 7.287 1.00 92.38 104 ARG A C 1
ATOM 838 O O . ARG A 1 104 ? 8.804 -10.266 8.389 1.00 92.38 104 ARG A O 1
ATOM 845 N N . GLN A 1 105 ? 8.450 -12.032 7.042 1.00 93.69 105 GLN A N 1
ATOM 846 C CA . GLN A 1 105 ? 7.903 -12.889 8.086 1.00 93.69 105 GLN A CA 1
ATOM 847 C C . GLN A 1 105 ? 8.962 -13.183 9.153 1.00 93.69 105 GLN A C 1
ATOM 849 O O . GLN A 1 105 ? 8.678 -13.021 10.331 1.00 93.69 105 GLN A O 1
ATOM 854 N N . LYS A 1 106 ? 10.205 -13.480 8.754 1.00 93.25 106 LYS A N 1
ATOM 855 C CA . LYS A 1 106 ? 11.343 -13.620 9.673 1.00 93.25 106 LYS A CA 1
ATOM 856 C C . LYS A 1 106 ? 11.553 -12.364 10.531 1.00 93.25 106 LYS A C 1
ATOM 858 O O . LYS A 1 106 ? 11.676 -12.479 11.747 1.00 93.25 106 LYS A O 1
ATOM 863 N N . ALA A 1 107 ? 11.546 -11.178 9.913 1.00 90.94 107 ALA A N 1
ATOM 864 C CA . ALA A 1 107 ? 11.686 -9.892 10.608 1.00 90.94 107 ALA A CA 1
ATOM 865 C C . ALA A 1 107 ? 10.595 -9.663 11.670 1.00 90.94 107 ALA A C 1
ATOM 867 O O . ALA A 1 107 ? 10.864 -9.154 12.759 1.00 90.94 107 ALA A O 1
ATOM 868 N N . ASP A 1 108 ? 9.358 -10.033 11.345 1.00 91.44 108 ASP A N 1
ATOM 869 C CA . ASP A 1 108 ? 8.202 -9.916 12.230 1.00 91.44 108 ASP A CA 1
ATOM 870 C C . ASP A 1 108 ? 8.254 -10.966 13.360 1.00 91.44 108 ASP A C 1
ATOM 872 O O . ASP A 1 108 ? 8.097 -10.622 14.533 1.00 91.44 108 ASP A O 1
ATOM 876 N N . THR A 1 109 ? 8.564 -12.229 13.050 1.00 91.75 109 THR A N 1
ATOM 877 C CA . THR A 1 109 ? 8.686 -13.317 14.038 1.00 91.75 109 THR A CA 1
ATOM 878 C C . THR A 1 109 ? 9.816 -13.060 15.036 1.00 91.75 109 THR A C 1
ATOM 880 O O . THR A 1 109 ? 9.641 -13.298 16.232 1.00 91.75 109 THR A O 1
ATOM 883 N N . ALA A 1 110 ? 10.936 -12.476 14.598 1.00 89.25 110 ALA A N 1
ATOM 884 C CA . ALA A 1 110 ? 12.021 -12.047 15.487 1.00 89.25 110 ALA A CA 1
ATOM 885 C C . ALA A 1 110 ? 11.585 -10.982 16.515 1.00 89.25 110 ALA A C 1
ATOM 887 O O . ALA A 1 110 ? 12.209 -10.851 17.563 1.00 89.25 110 ALA A O 1
ATOM 888 N N . GLN A 1 111 ? 10.500 -10.253 16.236 1.00 88.12 111 GLN A N 1
ATOM 889 C CA . GLN A 1 111 ? 9.884 -9.266 17.129 1.00 88.12 111 GLN A CA 1
ATOM 890 C C . GLN A 1 111 ? 8.618 -9.799 17.821 1.00 88.12 111 GLN A C 1
ATOM 892 O O . GLN A 1 111 ? 7.837 -9.012 18.357 1.00 88.12 111 GLN A O 1
ATOM 897 N N . GLY A 1 112 ? 8.380 -11.116 17.797 1.00 89.69 112 GLY A N 1
ATOM 898 C CA . GLY A 1 112 ? 7.239 -11.750 18.464 1.00 89.69 112 GLY A CA 1
ATOM 899 C C . GLY A 1 112 ? 5.908 -11.579 17.728 1.00 89.69 112 GLY A C 1
ATOM 900 O O . GLY A 1 112 ? 4.855 -11.636 18.360 1.00 89.69 112 GLY A O 1
ATOM 901 N N . ILE A 1 113 ? 5.943 -11.341 16.414 1.00 92.75 113 ILE A N 1
ATOM 902 C CA . ILE A 1 113 ? 4.755 -11.260 15.560 1.00 92.75 113 ILE A CA 1
ATOM 903 C C . ILE A 1 113 ? 4.660 -12.549 14.739 1.00 92.75 113 ILE A C 1
ATOM 905 O O . ILE A 1 113 ? 5.431 -12.769 13.801 1.00 92.75 113 ILE A O 1
ATOM 909 N N . MET A 1 114 ? 3.702 -13.403 15.084 1.00 93.12 114 MET A N 1
ATOM 910 C CA . MET A 1 114 ? 3.451 -14.663 14.382 1.00 93.12 114 MET A CA 1
ATOM 911 C C . MET A 1 114 ? 2.529 -14.425 13.185 1.00 93.12 114 MET A C 1
ATOM 913 O O . MET A 1 114 ? 1.586 -13.641 13.273 1.00 93.12 114 MET A O 1
ATOM 917 N N . HIS A 1 115 ? 2.804 -15.067 12.049 1.00 93.94 115 HIS A N 1
ATOM 918 C CA . HIS A 1 115 ? 1.981 -14.948 10.839 1.00 93.94 115 HIS A CA 1
ATOM 919 C C . HIS A 1 115 ? 1.237 -16.252 10.586 1.00 93.94 115 HIS A C 1
ATOM 921 O O . HIS A 1 115 ? 1.863 -17.299 10.442 1.00 93.94 115 HIS A O 1
ATOM 927 N N . PHE A 1 116 ? -0.082 -16.167 10.445 1.00 93.88 116 PHE A N 1
ATOM 928 C CA . PHE A 1 116 ? -0.942 -17.283 10.069 1.00 93.88 116 PHE A CA 1
ATOM 929 C C . PHE A 1 116 ? -1.636 -16.963 8.751 1.00 93.88 116 PHE A C 1
ATOM 931 O O . PHE A 1 116 ? -2.351 -15.965 8.658 1.00 93.88 116 PHE A O 1
ATOM 938 N N . ARG A 1 117 ? -1.429 -17.804 7.734 1.00 90.88 117 ARG A N 1
ATOM 939 C CA . ARG A 1 117 ? -2.135 -17.710 6.451 1.00 90.88 117 ARG A CA 1
ATOM 940 C C . ARG A 1 117 ? -3.307 -18.671 6.454 1.00 90.88 117 ARG A C 1
ATOM 942 O O . ARG A 1 117 ? -3.128 -19.865 6.674 1.00 90.88 117 ARG A O 1
ATOM 949 N N . TYR A 1 118 ? -4.497 -18.144 6.213 1.00 90.56 118 TYR A N 1
ATOM 950 C CA . TYR A 1 118 ? -5.711 -18.939 6.122 1.00 90.56 118 TYR A CA 1
ATOM 951 C C . TYR A 1 118 ? -6.175 -19.002 4.671 1.00 90.56 118 TYR A C 1
ATOM 953 O O . TYR A 1 118 ? -6.301 -17.976 4.001 1.00 90.56 118 TYR A O 1
ATOM 961 N N . ASN A 1 119 ? -6.478 -20.217 4.210 1.00 85.56 119 ASN A N 1
ATOM 962 C CA . ASN A 1 119 ? -7.080 -20.442 2.896 1.00 85.56 119 ASN A CA 1
ATOM 963 C C . ASN A 1 119 ? -8.576 -20.111 2.867 1.00 85.56 119 ASN A C 1
ATOM 965 O O . ASN A 1 119 ? -9.154 -20.022 1.786 1.00 85.56 119 ASN A O 1
ATOM 969 N N . THR A 1 120 ? -9.196 -19.902 4.033 1.00 85.44 120 THR A N 1
ATOM 970 C CA . THR A 1 120 ? -10.577 -19.438 4.143 1.00 85.44 120 THR A CA 1
ATOM 971 C C . THR A 1 120 ? -10.716 -18.082 3.458 1.00 85.44 120 THR A C 1
ATOM 973 O O . THR A 1 120 ? -10.162 -17.077 3.909 1.00 85.44 120 THR A O 1
ATOM 976 N N . LEU A 1 121 ? -11.452 -18.066 2.351 1.00 93.62 121 LEU A N 1
ATOM 977 C CA . LEU A 1 121 ? -11.625 -16.884 1.522 1.00 93.62 121 LEU A CA 1
ATOM 978 C C . LEU A 1 121 ? -12.616 -15.909 2.168 1.00 93.62 121 LEU A C 1
ATOM 980 O O . LEU A 1 121 ? -13.714 -16.300 2.553 1.00 93.62 121 LEU A O 1
ATOM 984 N N . GLN A 1 122 ? -12.242 -14.633 2.247 1.00 95.62 122 GLN A N 1
ATOM 985 C CA . GLN A 1 122 ? -13.060 -13.559 2.811 1.00 95.62 122 GLN A CA 1
ATOM 986 C C . GLN A 1 122 ? -13.470 -12.534 1.741 1.00 95.62 122 GLN A C 1
ATOM 988 O O . GLN A 1 122 ? -12.717 -12.305 0.783 1.00 95.62 122 GLN A O 1
ATOM 993 N N . PRO A 1 123 ? -14.646 -11.897 1.884 1.00 96.88 123 PRO A N 1
ATOM 994 C CA . PRO A 1 123 ? -15.191 -10.959 0.905 1.00 96.88 123 PRO A CA 1
ATOM 995 C C . PRO A 1 123 ? -14.284 -9.751 0.637 1.00 96.88 123 PRO A C 1
ATOM 997 O O . PRO A 1 123 ? -13.656 -9.206 1.544 1.00 96.88 123 PRO A O 1
ATOM 1000 N N . ILE A 1 124 ? -14.259 -9.297 -0.619 1.00 97.44 124 ILE A N 1
ATOM 1001 C CA . ILE A 1 124 ? -13.658 -8.021 -1.033 1.00 97.44 124 ILE A CA 1
ATOM 1002 C C . ILE A 1 124 ? -14.776 -6.989 -1.199 1.00 97.44 124 ILE A C 1
ATOM 1004 O O . ILE A 1 124 ? -15.697 -7.197 -1.990 1.00 97.44 124 ILE A O 1
ATOM 1008 N N . LEU A 1 125 ? -14.685 -5.846 -0.510 1.00 97.25 125 LEU A N 1
ATOM 1009 C CA . LEU A 1 125 ? -15.736 -4.822 -0.551 1.00 97.25 125 LEU A CA 1
ATOM 1010 C C . LEU A 1 125 ? -15.981 -4.325 -1.986 1.00 97.25 125 LEU A C 1
ATOM 1012 O O . LEU A 1 125 ? -15.058 -3.866 -2.666 1.00 97.25 125 LEU A O 1
ATOM 1016 N N . GLY A 1 126 ? -17.242 -4.351 -2.417 1.00 95.12 126 GLY A N 1
ATOM 1017 C CA . GLY A 1 126 ? -17.682 -3.884 -3.729 1.00 95.12 126 GLY A CA 1
ATOM 1018 C C . GLY A 1 126 ? -17.331 -4.820 -4.884 1.00 95.12 126 GLY A C 1
ATOM 1019 O O . GLY A 1 126 ? -17.189 -4.332 -6.010 1.00 95.12 126 GLY A O 1
ATOM 1020 N N . SER A 1 127 ? -17.157 -6.116 -4.604 1.00 94.19 127 SER A N 1
ATOM 1021 C CA . SER A 1 127 ? -16.884 -7.184 -5.571 1.00 94.19 127 SER A CA 1
ATOM 1022 C C . SER A 1 127 ? -17.546 -8.495 -5.141 1.00 94.19 127 SER A C 1
ATOM 1024 O O . SER A 1 127 ? -17.782 -8.705 -3.955 1.00 94.19 127 SER A O 1
ATOM 1026 N N . SER A 1 128 ? -17.844 -9.379 -6.095 1.00 93.31 128 SER A N 1
ATOM 1027 C CA . SER A 1 128 ? -18.227 -10.776 -5.820 1.00 93.31 128 SER A CA 1
ATOM 1028 C C . SER A 1 128 ? -17.012 -11.678 -5.572 1.00 93.31 128 SER A C 1
ATOM 1030 O O . SER A 1 128 ? -17.150 -12.841 -5.204 1.00 93.31 128 SER A O 1
ATOM 1032 N N . ASN A 1 129 ? -15.803 -11.153 -5.786 1.00 94.62 129 ASN A N 1
ATOM 1033 C CA . ASN A 1 129 ? -14.570 -11.874 -5.528 1.00 94.62 129 ASN A CA 1
ATOM 1034 C C . ASN A 1 129 ? -14.221 -11.914 -4.037 1.00 94.62 129 ASN A C 1
ATOM 1036 O O . ASN A 1 129 ? -14.588 -11.041 -3.250 1.00 94.62 129 ASN A O 1
ATOM 1040 N N . THR A 1 130 ? -13.411 -12.905 -3.687 1.00 95.44 130 THR A N 1
ATOM 1041 C CA . THR A 1 130 ? -12.881 -13.122 -2.344 1.00 95.44 130 THR A CA 1
ATOM 1042 C C . THR A 1 130 ? -11.352 -13.174 -2.365 1.00 95.44 130 THR A C 1
ATOM 1044 O O . THR A 1 130 ? -10.731 -13.282 -3.428 1.00 95.44 130 THR A O 1
ATOM 1047 N N . SER A 1 131 ? -10.737 -13.057 -1.189 1.00 95.38 131 SER A N 1
ATOM 1048 C CA . SER A 1 131 ? -9.285 -13.128 -1.004 1.00 95.38 131 SER A CA 1
ATOM 1049 C C . SER A 1 131 ? -8.921 -13.866 0.290 1.00 95.38 131 SER A C 1
ATOM 1051 O O . SER A 1 131 ? -9.727 -13.947 1.218 1.00 95.38 131 SER A O 1
ATOM 1053 N N . LYS A 1 132 ? -7.709 -14.427 0.332 1.00 95.56 132 LYS A N 1
ATOM 1054 C CA . LYS A 1 132 ? -7.106 -15.057 1.513 1.00 95.56 132 LYS A CA 1
ATOM 1055 C C . LYS A 1 132 ? -6.828 -14.029 2.615 1.00 95.56 132 LYS A C 1
ATOM 1057 O O . LYS A 1 132 ? -6.838 -12.820 2.381 1.00 95.56 132 LYS A O 1
ATOM 1062 N N . VAL A 1 133 ? -6.544 -14.516 3.822 1.00 95.69 133 VAL A N 1
ATOM 1063 C CA . VAL A 1 133 ? -6.262 -13.672 4.993 1.00 95.69 133 VAL A CA 1
ATOM 1064 C C . VAL A 1 133 ? -4.928 -14.043 5.621 1.00 95.69 133 VAL A C 1
ATOM 1066 O O . VAL A 1 133 ? -4.666 -15.218 5.887 1.00 95.69 133 VAL A O 1
ATOM 1069 N N . ILE A 1 134 ? -4.132 -13.025 5.952 1.00 95.69 134 ILE A N 1
ATOM 1070 C CA . ILE A 1 134 ? -3.031 -13.145 6.909 1.00 95.69 134 ILE A CA 1
ATOM 1071 C C . ILE A 1 134 ? -3.484 -12.602 8.264 1.00 95.69 134 ILE A C 1
ATOM 1073 O O . ILE A 1 134 ? -3.872 -11.437 8.368 1.00 95.69 134 ILE A O 1
ATOM 1077 N N . VAL A 1 135 ? -3.341 -13.407 9.318 1.00 96.88 135 VAL A N 1
ATOM 1078 C CA . VAL A 1 135 ? -3.373 -12.933 10.707 1.00 96.88 135 VAL A CA 1
ATOM 1079 C C . VAL A 1 135 ? -1.955 -12.705 11.200 1.00 96.88 135 VAL A C 1
ATOM 1081 O O . VAL A 1 135 ? -1.106 -13.589 11.120 1.00 96.88 135 VAL A O 1
ATOM 1084 N N . ARG A 1 136 ? -1.716 -11.512 11.736 1.00 96.88 136 ARG A N 1
ATOM 1085 C CA . ARG A 1 136 ? -0.492 -11.115 12.426 1.00 96.88 136 ARG A CA 1
ATOM 1086 C C . ARG A 1 136 ? -0.794 -11.084 13.916 1.00 96.88 136 ARG A C 1
ATOM 1088 O O . ARG A 1 136 ? -1.487 -10.183 14.385 1.00 96.88 136 ARG A O 1
ATOM 1095 N N . ASP A 1 137 ? -0.326 -12.088 14.635 1.00 95.12 137 ASP A N 1
ATOM 1096 C CA . ASP A 1 137 ? -0.595 -12.256 16.056 1.00 95.12 137 ASP A CA 1
ATOM 1097 C C . ASP A 1 137 ? 0.587 -11.752 16.887 1.00 95.12 137 ASP A C 1
ATOM 1099 O O . ASP A 1 137 ? 1.679 -12.326 16.876 1.00 95.12 137 ASP A O 1
ATOM 1103 N N . CYS A 1 138 ? 0.360 -10.646 17.588 1.00 93.62 138 CYS A N 1
ATOM 1104 C CA . CYS A 1 138 ? 1.342 -9.949 18.404 1.00 93.62 138 CYS A CA 1
ATOM 1105 C C . CYS A 1 138 ? 1.242 -10.322 19.891 1.00 93.62 138 CYS A C 1
ATOM 1107 O O . CYS A 1 138 ? 1.878 -9.666 20.716 1.00 93.62 138 CYS A O 1
ATOM 1109 N N . ARG A 1 139 ? 0.469 -11.348 20.279 1.00 90.25 139 ARG A N 1
ATOM 1110 C CA . ARG A 1 139 ? 0.269 -11.715 21.695 1.00 90.25 139 ARG A CA 1
ATOM 1111 C C . ARG A 1 139 ? 1.555 -12.124 22.420 1.00 90.25 139 ARG A C 1
ATOM 1113 O O . ARG A 1 139 ? 1.592 -12.074 23.645 1.00 90.25 139 ARG A O 1
ATOM 1120 N N . LEU A 1 140 ? 2.618 -12.481 21.693 1.00 87.56 140 LEU A N 1
ATOM 1121 C CA . LEU A 1 140 ? 3.944 -12.744 22.269 1.00 87.56 140 LEU A CA 1
ATOM 1122 C C . LEU A 1 140 ? 4.739 -11.469 22.600 1.00 87.56 140 LEU A C 1
ATOM 1124 O O . LEU A 1 140 ? 5.686 -11.528 23.388 1.00 87.56 140 LEU A O 1
ATOM 1128 N N . GLN A 1 141 ? 4.374 -10.316 22.032 1.00 85.00 141 GLN A N 1
ATOM 1129 C CA . GLN A 1 141 ? 5.046 -9.047 22.305 1.00 85.00 141 GLN A CA 1
ATOM 1130 C C . GLN A 1 141 ? 4.794 -8.596 23.751 1.00 85.00 141 GLN A C 1
ATOM 1132 O O . GLN A 1 141 ? 3.657 -8.567 24.216 1.00 85.00 141 GLN A O 1
ATOM 1137 N N . GLY A 1 142 ? 5.850 -8.183 24.458 1.00 63.34 142 GLY A N 1
ATOM 1138 C CA . GLY A 1 142 ? 5.742 -7.622 25.813 1.00 63.34 142 GLY A CA 1
ATOM 1139 C C . GLY A 1 142 ? 5.701 -8.645 26.954 1.00 63.34 142 GLY A C 1
ATOM 1140 O O . GLY A 1 142 ? 5.581 -8.257 28.114 1.00 63.34 142 GLY A O 1
ATOM 1141 N N . ILE A 1 143 ? 5.856 -9.940 26.668 1.00 62.53 143 ILE A N 1
ATOM 1142 C CA . ILE A 1 143 ? 5.998 -10.971 27.704 1.00 62.53 143 ILE A CA 1
ATOM 1143 C C . ILE A 1 143 ? 7.446 -10.964 28.207 1.00 62.53 143 ILE A C 1
ATOM 1145 O O . ILE A 1 143 ? 8.347 -11.429 27.512 1.00 62.53 143 ILE A O 1
ATOM 1149 N N . SER A 1 144 ? 7.673 -10.471 29.430 1.00 50.66 144 SER A N 1
ATOM 1150 C CA . SER A 1 144 ? 9.010 -10.346 30.045 1.00 50.66 144 SER A CA 1
ATOM 1151 C C . SER A 1 144 ? 9.817 -11.652 30.049 1.00 50.66 144 SER A C 1
ATOM 1153 O O . SER A 1 144 ? 11.026 -11.626 29.845 1.00 50.66 144 SER A O 1
ATOM 1155 N N . LYS A 1 145 ? 9.148 -12.804 30.200 1.00 47.56 145 LYS A N 1
ATOM 1156 C CA . LYS A 1 145 ? 9.765 -14.143 30.153 1.00 47.56 145 LYS A CA 1
ATOM 1157 C C . LYS A 1 145 ? 10.194 -14.598 28.749 1.00 47.56 145 LYS A C 1
ATOM 1159 O O . LYS A 1 145 ? 10.940 -15.562 28.651 1.00 47.56 145 LYS A O 1
ATOM 1164 N N . ALA A 1 146 ? 9.720 -13.955 27.680 1.00 49.00 146 ALA A N 1
ATOM 1165 C CA . ALA A 1 146 ? 10.055 -14.337 26.307 1.00 49.00 146 ALA A CA 1
ATOM 1166 C C . ALA A 1 146 ? 11.372 -13.706 25.814 1.00 49.00 146 ALA A C 1
ATOM 1168 O O . ALA A 1 146 ? 11.925 -14.167 24.823 1.00 49.00 146 ALA A O 1
ATOM 1169 N N . GLY A 1 147 ? 11.878 -12.654 26.476 1.00 52.28 147 GLY A N 1
ATOM 1170 C CA . GLY A 1 147 ? 13.148 -12.010 26.107 1.00 52.28 147 GLY A CA 1
ATOM 1171 C C . GLY A 1 147 ? 13.176 -11.380 24.705 1.00 52.28 147 GLY A C 1
ATOM 1172 O O . GLY A 1 147 ? 14.256 -11.135 24.175 1.00 52.28 147 GLY A O 1
ATOM 1173 N N . ILE A 1 148 ? 12.014 -11.133 24.086 1.00 61.69 148 ILE A N 1
ATOM 1174 C CA . ILE A 1 148 ? 11.913 -10.683 22.690 1.00 61.69 148 ILE A CA 1
ATOM 1175 C C . ILE A 1 148 ? 12.019 -9.148 22.618 1.00 61.69 148 ILE A C 1
ATOM 1177 O O . ILE A 1 148 ? 11.142 -8.462 23.155 1.00 61.69 148 ILE A O 1
ATOM 1181 N N . PRO A 1 149 ? 13.037 -8.578 21.945 1.00 58.25 149 PRO A N 1
ATOM 1182 C CA . PRO A 1 149 ? 13.134 -7.138 21.737 1.00 58.25 149 PRO A CA 1
ATOM 1183 C C . PRO A 1 149 ? 12.060 -6.682 20.743 1.00 58.25 149 PRO A C 1
ATOM 1185 O O . PRO A 1 149 ? 12.012 -7.131 19.600 1.00 58.25 149 PRO A O 1
ATOM 1188 N N . VAL A 1 150 ? 11.182 -5.782 21.186 1.00 63.19 150 VAL A N 1
ATOM 1189 C CA . VAL A 1 150 ? 10.059 -5.277 20.374 1.00 63.19 150 VAL A CA 1
ATOM 1190 C C . VAL A 1 150 ? 10.362 -3.888 19.791 1.00 63.19 150 VAL A C 1
ATOM 1192 O O . VAL A 1 150 ? 9.577 -3.350 19.020 1.00 63.19 150 VAL A O 1
ATOM 1195 N N . ASP A 1 151 ? 11.487 -3.271 20.147 1.00 66.25 151 ASP A N 1
ATOM 1196 C CA . ASP A 1 151 ? 11.759 -1.837 19.993 1.00 66.25 151 ASP A CA 1
ATOM 1197 C C . ASP A 1 151 ? 12.336 -1.411 18.637 1.00 66.25 151 ASP A C 1
ATOM 1199 O O . ASP A 1 151 ? 12.151 -0.252 18.251 1.00 66.25 151 ASP A O 1
ATOM 1203 N N . LYS A 1 152 ? 12.945 -2.330 17.879 1.00 78.88 152 LYS A N 1
ATOM 1204 C CA . LYS A 1 152 ? 13.577 -2.004 16.593 1.00 78.88 152 LYS A CA 1
ATOM 1205 C C . LYS A 1 152 ? 12.573 -1.458 15.582 1.00 78.88 152 LYS A C 1
ATOM 1207 O O . LYS A 1 152 ? 11.521 -2.048 15.333 1.00 78.88 152 LYS A O 1
ATOM 1212 N N . LYS A 1 153 ? 12.906 -0.330 14.954 1.00 82.75 153 LYS A N 1
ATOM 1213 C CA . LYS A 1 153 ? 12.126 0.174 13.810 1.00 82.75 153 LYS A CA 1
ATOM 1214 C C . LYS A 1 153 ? 12.501 -0.612 12.543 1.00 82.75 153 LYS A C 1
ATOM 1216 O O . LYS A 1 153 ? 13.631 -1.086 12.443 1.00 82.75 153 LYS A O 1
ATOM 1221 N N . PRO A 1 154 ? 11.630 -0.684 11.517 1.00 83.00 154 PRO A N 1
ATOM 1222 C CA . PRO A 1 154 ? 11.875 -1.523 10.340 1.00 83.00 154 PRO A CA 1
ATOM 1223 C C . PRO A 1 154 ? 13.236 -1.336 9.639 1.00 83.00 154 PRO A C 1
ATOM 1225 O O . PRO A 1 154 ? 13.819 -2.296 9.148 1.00 83.00 154 PRO A O 1
ATOM 1228 N N . GLY A 1 155 ? 13.783 -0.117 9.609 1.00 83.44 155 GLY A N 1
ATOM 1229 C CA . GLY A 1 155 ? 15.082 0.162 8.973 1.00 83.44 155 GLY A CA 1
ATOM 1230 C C . GLY A 1 155 ? 16.298 -0.368 9.717 1.00 83.44 155 GLY A C 1
ATOM 1231 O O . GLY A 1 155 ? 17.380 -0.414 9.143 1.00 83.44 155 GLY A O 1
ATOM 1232 N N . GLU A 1 156 ? 16.137 -0.775 10.970 1.00 86.88 156 GLU A N 1
ATOM 1233 C CA . GLU A 1 156 ? 17.203 -1.370 11.781 1.00 86.88 156 GLU A CA 1
ATOM 1234 C C . GLU A 1 156 ? 17.244 -2.897 11.641 1.00 86.88 156 GLU A C 1
ATOM 1236 O O . GLU A 1 156 ? 18.067 -3.550 12.280 1.00 86.88 156 GLU A O 1
ATOM 1241 N N . ILE A 1 157 ? 16.356 -3.475 10.823 1.00 89.06 157 ILE A N 1
ATOM 1242 C CA . ILE A 1 157 ? 16.196 -4.921 10.676 1.00 89.06 157 ILE A CA 1
ATOM 1243 C C . ILE A 1 157 ? 16.714 -5.351 9.293 1.00 89.06 157 ILE A C 1
ATOM 1245 O O . ILE A 1 157 ? 16.099 -4.997 8.279 1.00 89.06 157 ILE A O 1
ATOM 1249 N N . PRO A 1 158 ? 17.826 -6.109 9.223 1.00 92.50 158 PRO A N 1
ATOM 1250 C CA . PRO A 1 158 ? 18.449 -6.565 7.975 1.00 92.50 158 PRO A CA 1
ATOM 1251 C C . PRO A 1 158 ? 17.474 -7.211 6.983 1.00 92.50 158 PRO A C 1
ATOM 1253 O O . PRO A 1 158 ? 17.468 -6.894 5.792 1.00 92.50 158 PRO A O 1
ATOM 1256 N N . GLU A 1 159 ? 16.580 -8.064 7.472 1.00 93.19 159 GLU A N 1
ATOM 1257 C CA . GLU A 1 159 ? 15.628 -8.816 6.662 1.00 93.19 159 GLU A CA 1
ATOM 1258 C C . GLU A 1 159 ? 14.630 -7.929 5.901 1.00 93.19 159 GLU A C 1
ATOM 1260 O O . GLU A 1 159 ? 14.224 -8.265 4.784 1.00 93.19 159 GLU A O 1
ATOM 1265 N N . HIS A 1 160 ? 14.248 -6.770 6.447 1.00 91.56 160 HIS A N 1
ATOM 1266 C CA . HIS A 1 160 ? 13.412 -5.824 5.706 1.00 91.56 160 HIS A CA 1
ATOM 1267 C C . HIS A 1 160 ? 14.162 -5.250 4.494 1.00 91.56 160 HIS A C 1
ATOM 1269 O O . HIS A 1 160 ? 13.569 -5.092 3.423 1.00 91.56 160 HIS A O 1
ATOM 1275 N N . TRP A 1 161 ? 15.470 -5.003 4.611 1.00 92.44 161 TRP A N 1
ATOM 1276 C CA . TRP A 1 161 ? 16.301 -4.558 3.488 1.00 92.44 161 TRP A CA 1
ATOM 1277 C C . TRP A 1 161 ? 16.511 -5.655 2.444 1.00 92.44 161 TRP A C 1
ATOM 1279 O O . TRP A 1 161 ? 16.475 -5.357 1.248 1.00 92.44 161 TRP A O 1
ATOM 1289 N N . LEU A 1 162 ? 16.642 -6.919 2.863 1.00 94.00 162 LEU A N 1
ATOM 1290 C CA . LEU A 1 162 ? 16.654 -8.058 1.937 1.00 94.00 162 LEU A CA 1
ATOM 1291 C C . LEU A 1 162 ? 15.367 -8.114 1.108 1.00 94.00 162 LEU A C 1
ATOM 1293 O O . LEU A 1 162 ? 15.433 -8.225 -0.115 1.00 94.00 162 LEU A O 1
ATOM 1297 N N . ALA A 1 163 ? 14.204 -7.957 1.749 1.00 93.75 163 ALA A N 1
ATOM 1298 C CA . ALA A 1 163 ? 12.916 -7.947 1.059 1.00 93.75 163 ALA A CA 1
ATOM 1299 C C . ALA A 1 163 ? 12.828 -6.819 0.014 1.00 93.75 163 ALA A C 1
ATOM 1301 O O . ALA A 1 163 ? 12.342 -7.016 -1.100 1.00 93.75 163 ALA A O 1
ATOM 1302 N N . VAL A 1 164 ? 13.338 -5.633 0.339 1.00 91.88 164 VAL A N 1
ATOM 1303 C CA . VAL A 1 164 ? 13.418 -4.516 -0.607 1.00 91.88 164 VAL A CA 1
ATOM 1304 C C . VAL A 1 164 ? 14.320 -4.836 -1.799 1.00 91.88 164 VAL A C 1
ATOM 1306 O O . VAL A 1 164 ? 13.908 -4.623 -2.941 1.00 91.88 164 VAL A O 1
ATOM 1309 N N . MET A 1 165 ? 15.543 -5.317 -1.558 1.00 93.50 165 MET A N 1
ATOM 1310 C CA . MET A 1 165 ? 16.500 -5.600 -2.633 1.00 93.50 165 MET A CA 1
ATOM 1311 C C . MET A 1 165 ? 16.025 -6.752 -3.517 1.00 93.50 165 MET A C 1
ATOM 1313 O O . MET A 1 165 ? 16.169 -6.676 -4.734 1.00 93.50 165 MET A O 1
ATOM 1317 N N . ALA A 1 166 ? 15.376 -7.766 -2.941 1.00 95.81 166 ALA A N 1
ATOM 1318 C CA . ALA A 1 166 ? 14.738 -8.835 -3.700 1.00 95.81 166 ALA A CA 1
ATOM 1319 C C . ALA A 1 166 ? 13.623 -8.298 -4.612 1.00 95.81 166 ALA A C 1
ATOM 1321 O O . ALA A 1 166 ? 13.546 -8.682 -5.778 1.00 95.81 166 ALA A O 1
ATOM 1322 N N . ASN A 1 167 ? 12.798 -7.355 -4.139 1.00 94.44 167 ASN A N 1
ATOM 1323 C CA . ASN A 1 167 ? 11.780 -6.730 -4.989 1.00 94.44 167 ASN A CA 1
ATOM 1324 C C . ASN A 1 167 ? 12.395 -5.838 -6.083 1.00 94.44 167 ASN A C 1
ATOM 1326 O O . ASN A 1 167 ? 11.898 -5.791 -7.207 1.00 94.44 167 ASN A O 1
ATOM 1330 N N . GLN A 1 168 ? 13.502 -5.157 -5.789 1.00 94.62 168 GLN A N 1
ATOM 1331 C CA . GLN A 1 168 ? 14.252 -4.422 -6.804 1.00 94.62 168 GLN A CA 1
ATOM 1332 C C . GLN A 1 168 ? 14.849 -5.371 -7.857 1.00 94.62 168 GLN A C 1
ATOM 1334 O O . GLN A 1 168 ? 14.722 -5.105 -9.049 1.00 94.62 168 GLN A O 1
ATOM 1339 N N . ALA A 1 169 ? 15.452 -6.488 -7.446 1.00 97.31 169 ALA A N 1
ATOM 1340 C CA . ALA A 1 169 ? 15.978 -7.503 -8.357 1.00 97.31 169 ALA A CA 1
ATOM 1341 C C . ALA A 1 169 ? 14.874 -8.084 -9.250 1.00 97.31 169 ALA A C 1
ATOM 1343 O O . ALA A 1 169 ? 15.060 -8.174 -10.462 1.00 97.31 169 ALA A O 1
ATOM 1344 N N . ARG A 1 170 ? 13.697 -8.369 -8.673 1.00 97.31 170 ARG A N 1
ATOM 1345 C CA . ARG A 1 170 ? 12.488 -8.782 -9.403 1.00 97.31 170 ARG A CA 1
ATOM 1346 C C . ARG A 1 170 ? 12.111 -7.786 -10.499 1.00 97.31 170 ARG A C 1
ATOM 1348 O O . ARG A 1 170 ? 11.767 -8.189 -11.603 1.00 97.31 170 ARG A O 1
ATOM 1355 N N . ALA A 1 171 ? 12.192 -6.489 -10.213 1.00 96.31 171 ALA A N 1
ATOM 1356 C CA . ALA A 1 171 ? 11.924 -5.439 -11.193 1.00 96.31 171 ALA A CA 1
ATOM 1357 C C . ALA A 1 171 ? 12.994 -5.358 -12.289 1.00 96.31 171 ALA A C 1
ATOM 1359 O O . ALA A 1 171 ? 12.671 -5.116 -13.448 1.00 96.31 171 ALA A O 1
ATOM 1360 N N . CYS A 1 172 ? 14.264 -5.575 -11.939 1.00 97.81 172 CYS A N 1
ATOM 1361 C CA . CYS A 1 172 ? 15.342 -5.650 -12.919 1.00 97.81 172 CYS A CA 1
ATOM 1362 C C . CYS A 1 172 ? 15.165 -6.858 -13.850 1.00 97.81 172 CYS A C 1
ATOM 1364 O O . CYS A 1 172 ? 15.320 -6.704 -15.055 1.00 97.81 172 CYS A O 1
ATOM 1366 N N . PHE A 1 173 ? 14.777 -8.018 -13.312 1.00 98.00 173 PHE A N 1
ATOM 1367 C CA . PHE A 1 173 ? 14.422 -9.203 -14.099 1.00 98.00 173 PHE A CA 1
ATOM 1368 C C . PHE A 1 173 ? 13.273 -8.907 -15.060 1.00 98.00 173 PHE A C 1
ATOM 1370 O O . PHE A 1 173 ? 13.369 -9.219 -16.242 1.00 98.00 173 PHE A O 1
ATOM 1377 N N . GLU A 1 174 ? 12.231 -8.235 -14.572 1.00 96.88 174 GLU A N 1
ATOM 1378 C CA . GLU A 1 174 ? 11.094 -7.845 -15.399 1.00 96.88 174 GLU A CA 1
ATOM 1379 C C . GLU A 1 174 ? 11.495 -6.897 -16.537 1.00 96.88 174 GLU A C 1
ATOM 1381 O O . GLU A 1 174 ? 11.051 -7.073 -17.669 1.00 96.88 174 GLU A O 1
ATOM 1386 N N . PHE A 1 175 ? 12.359 -5.914 -16.257 1.00 96.81 175 PHE A N 1
ATOM 1387 C CA . PHE A 1 175 ? 12.911 -5.036 -17.289 1.00 96.81 175 PHE A CA 1
ATOM 1388 C C . PHE A 1 175 ? 13.692 -5.845 -18.329 1.00 96.81 175 PHE A C 1
ATOM 1390 O O . PHE A 1 175 ? 13.504 -5.648 -19.527 1.00 96.81 175 PHE A O 1
ATOM 1397 N N . THR A 1 176 ? 14.548 -6.765 -17.875 1.00 96.81 176 THR A N 1
ATOM 1398 C CA . THR A 1 176 ? 15.319 -7.646 -18.753 1.00 96.81 176 THR A CA 1
ATOM 1399 C C . THR A 1 176 ? 14.407 -8.466 -19.662 1.00 96.81 176 THR A C 1
ATOM 1401 O O . THR A 1 176 ? 14.638 -8.493 -20.864 1.00 96.81 176 THR A O 1
ATOM 1404 N N . ASP A 1 177 ? 13.338 -9.050 -19.120 1.00 94.38 177 ASP A N 1
ATOM 1405 C CA . ASP A 1 177 ? 12.372 -9.844 -19.888 1.00 94.38 177 ASP A CA 1
ATOM 1406 C C . ASP A 1 177 ? 11.580 -9.030 -20.914 1.00 94.38 177 ASP A C 1
ATOM 1408 O O . ASP A 1 177 ? 11.109 -9.577 -21.908 1.00 94.38 177 ASP A O 1
ATOM 1412 N N . MET A 1 178 ? 11.377 -7.737 -20.660 1.00 92.75 178 MET A N 1
ATOM 1413 C CA . MET A 1 178 ? 10.593 -6.873 -21.543 1.00 92.75 178 MET A CA 1
ATOM 1414 C C . MET A 1 178 ? 11.427 -6.206 -22.636 1.00 92.75 178 MET A C 1
ATOM 1416 O O . MET A 1 178 ? 10.898 -5.960 -23.718 1.00 92.75 178 MET A O 1
ATOM 1420 N N . TYR A 1 179 ? 12.689 -5.874 -22.353 1.00 94.00 179 TYR A N 1
ATOM 1421 C CA . TYR A 1 179 ? 13.429 -4.897 -23.158 1.00 94.00 179 TYR A CA 1
ATOM 1422 C C . TYR A 1 179 ? 14.857 -5.295 -23.531 1.00 94.00 179 TYR A C 1
ATOM 1424 O O . TYR A 1 179 ? 15.462 -4.610 -24.351 1.00 94.00 179 TYR A O 1
ATOM 1432 N N . ILE A 1 180 ? 15.413 -6.361 -22.956 1.00 93.56 180 ILE A N 1
ATOM 1433 C CA . ILE A 1 180 ? 16.753 -6.837 -23.316 1.00 93.56 180 ILE A CA 1
ATOM 1434 C C . ILE A 1 180 ? 16.612 -8.029 -24.262 1.00 93.56 180 ILE A C 1
ATOM 1436 O O . ILE A 1 180 ? 15.787 -8.912 -24.038 1.00 93.56 180 ILE A O 1
ATOM 1440 N N . ASP A 1 181 ? 17.435 -8.049 -25.313 1.00 91.31 181 ASP A N 1
ATOM 1441 C CA . ASP A 1 181 ? 17.498 -9.149 -26.278 1.00 91.31 181 ASP A CA 1
ATOM 1442 C C . ASP A 1 181 ? 17.614 -10.516 -25.581 1.00 91.31 181 ASP A C 1
ATOM 1444 O O . ASP A 1 181 ? 18.369 -10.668 -24.615 1.00 91.31 181 ASP A O 1
ATOM 1448 N N . SER A 1 182 ? 16.901 -11.527 -26.086 1.00 90.62 182 SER A N 1
ATOM 1449 C CA . SER A 1 182 ? 16.851 -12.862 -25.481 1.00 90.62 182 SER A CA 1
ATOM 1450 C C . SER A 1 182 ? 18.225 -13.515 -25.321 1.00 90.62 182 SER A C 1
ATOM 1452 O O . SER A 1 182 ? 18.413 -14.298 -24.394 1.00 90.62 182 SER A O 1
ATOM 1454 N N . ASN A 1 183 ? 19.196 -13.175 -26.174 1.00 93.75 183 ASN A N 1
ATOM 1455 C CA . ASN A 1 183 ? 20.562 -13.689 -26.087 1.00 93.75 183 ASN A CA 1
ATOM 1456 C C . ASN A 1 183 ? 21.391 -12.978 -25.006 1.00 93.75 183 ASN A C 1
ATOM 1458 O O . ASN A 1 183 ? 22.330 -13.553 -24.465 1.00 93.75 183 ASN A O 1
ATOM 1462 N N . LEU A 1 184 ? 21.056 -11.728 -24.669 1.00 95.31 184 LEU A N 1
ATOM 1463 C CA . LEU A 1 184 ? 21.757 -10.925 -23.659 1.00 95.31 184 LEU A CA 1
ATOM 1464 C C . LEU A 1 184 ? 21.097 -10.997 -22.275 1.00 95.31 184 LEU A C 1
ATOM 1466 O O . LEU A 1 184 ? 21.762 -10.796 -21.254 1.00 95.31 184 LEU A O 1
ATOM 1470 N N . ALA A 1 185 ? 19.800 -11.303 -22.235 1.00 95.25 185 ALA A N 1
ATOM 1471 C CA . ALA A 1 185 ? 18.994 -11.366 -21.026 1.00 95.25 185 ALA A CA 1
ATOM 1472 C C . ALA A 1 185 ? 19.565 -12.307 -19.941 1.00 95.25 185 ALA A C 1
ATOM 1474 O O . ALA A 1 185 ? 19.670 -11.858 -18.792 1.00 95.25 185 ALA A O 1
ATOM 1475 N N . PRO A 1 186 ? 20.011 -13.547 -20.246 1.00 97.44 186 PRO A N 1
ATOM 1476 C CA . PRO A 1 186 ? 20.591 -14.438 -19.239 1.00 97.44 186 PRO A CA 1
ATOM 1477 C C . PRO A 1 186 ? 21.807 -13.833 -18.526 1.00 97.44 186 PRO A C 1
ATOM 1479 O O . PRO A 1 186 ? 21.881 -13.870 -17.300 1.00 97.44 186 PRO A O 1
ATOM 1482 N N . TYR A 1 187 ? 22.710 -13.178 -19.265 1.00 97.50 187 TYR A N 1
ATOM 1483 C CA . TYR A 1 187 ? 23.915 -12.559 -18.700 1.00 97.50 187 TYR A CA 1
ATOM 1484 C C . TYR A 1 187 ? 23.602 -11.372 -17.782 1.00 97.50 187 TYR A C 1
ATOM 1486 O O . TYR A 1 187 ? 24.266 -11.171 -16.761 1.00 97.50 187 TYR A O 1
ATOM 1494 N N . ALA A 1 188 ? 22.598 -10.561 -18.134 1.00 97.69 188 ALA A N 1
ATOM 1495 C CA . ALA A 1 188 ? 22.147 -9.467 -17.279 1.00 97.69 188 ALA A CA 1
ATOM 1496 C C . ALA A 1 188 ? 21.559 -10.009 -15.964 1.00 97.69 188 ALA A C 1
ATOM 1498 O O . ALA A 1 188 ? 21.936 -9.545 -14.884 1.00 97.69 188 ALA A O 1
ATOM 1499 N N . LYS A 1 189 ? 20.694 -11.030 -16.049 1.00 98.38 189 LYS A N 1
ATOM 1500 C CA . LYS A 1 189 ? 20.066 -11.679 -14.888 1.00 98.38 189 LYS A CA 1
ATOM 1501 C C . LYS A 1 189 ? 21.079 -12.354 -13.970 1.00 98.38 189 LYS A C 1
ATOM 1503 O O . LYS A 1 189 ? 21.016 -12.152 -12.760 1.00 98.38 189 LYS A O 1
ATOM 1508 N N . GLU A 1 190 ? 22.046 -13.081 -14.527 1.00 98.38 190 GLU A N 1
ATOM 1509 C CA . GLU A 1 190 ? 23.117 -13.727 -13.761 1.00 98.38 190 GLU A CA 1
ATOM 1510 C C . GLU A 1 190 ? 23.898 -12.708 -12.917 1.00 98.38 190 GLU A C 1
ATOM 1512 O O . GLU A 1 190 ? 24.105 -12.902 -11.718 1.00 98.38 190 GLU A O 1
ATOM 1517 N N . LYS A 1 191 ? 24.253 -11.559 -13.507 1.00 98.56 191 LYS A N 1
ATOM 1518 C CA . LYS A 1 191 ? 24.950 -10.479 -12.790 1.00 98.56 191 LYS A CA 1
ATOM 1519 C C . LYS A 1 191 ? 24.098 -9.835 -11.703 1.00 98.56 191 LYS A C 1
ATOM 1521 O O . LYS A 1 191 ? 24.630 -9.498 -10.648 1.00 98.56 191 LYS A O 1
ATOM 1526 N N . ILE A 1 192 ? 22.796 -9.668 -11.937 1.00 98.50 192 ILE A N 1
ATOM 1527 C CA . ILE A 1 192 ? 21.864 -9.153 -10.924 1.00 98.50 192 ILE A CA 1
ATOM 1528 C C . ILE A 1 192 ? 21.753 -10.133 -9.751 1.00 98.50 192 ILE A C 1
ATOM 1530 O O . ILE A 1 192 ? 21.786 -9.701 -8.600 1.00 98.50 192 ILE A O 1
ATOM 1534 N N . VAL A 1 193 ? 21.659 -11.439 -10.020 1.00 98.50 193 VAL A N 1
ATOM 1535 C CA . VAL A 1 193 ? 21.608 -12.477 -8.978 1.00 98.50 193 VAL A CA 1
ATOM 1536 C C . VAL A 1 193 ? 22.892 -12.512 -8.173 1.00 98.50 193 VAL A C 1
ATOM 1538 O O . VAL A 1 193 ? 22.830 -12.523 -6.946 1.00 98.50 193 VAL A O 1
ATOM 1541 N N . LYS A 1 194 ? 24.049 -12.479 -8.843 1.00 98.38 194 LYS A N 1
ATOM 1542 C CA . LYS A 1 194 ? 25.349 -12.416 -8.172 1.00 98.38 194 LYS A CA 1
ATOM 1543 C C . LYS A 1 194 ? 25.422 -11.209 -7.233 1.00 98.38 194 LYS A C 1
ATOM 1545 O O . LYS A 1 194 ? 25.687 -11.379 -6.048 1.00 98.38 194 LYS A O 1
ATOM 1550 N N . LEU A 1 195 ? 25.073 -10.023 -7.733 1.00 98.25 195 LEU A N 1
ATOM 1551 C CA . LEU A 1 195 ? 25.040 -8.789 -6.946 1.00 98.25 195 LEU A CA 1
ATOM 1552 C C . LEU A 1 195 ? 24.066 -8.877 -5.755 1.00 98.25 195 LEU A C 1
ATOM 1554 O O . LEU A 1 195 ? 24.359 -8.366 -4.673 1.00 98.25 195 LEU A O 1
ATOM 1558 N N . LEU A 1 196 ? 22.903 -9.513 -5.935 1.00 97.94 196 LEU A N 1
ATOM 1559 C CA . LEU A 1 196 ? 21.919 -9.702 -4.867 1.00 97.94 196 LEU A CA 1
ATOM 1560 C C . LEU A 1 196 ? 22.441 -10.650 -3.776 1.00 97.94 196 LEU A C 1
ATOM 1562 O O . LEU A 1 196 ? 22.274 -10.346 -2.596 1.00 97.94 196 LEU A O 1
ATOM 1566 N N . LYS A 1 197 ? 23.090 -11.759 -4.154 1.00 97.75 197 LYS A N 1
ATOM 1567 C CA . LYS A 1 197 ? 23.721 -12.704 -3.215 1.00 97.75 197 LYS A CA 1
ATOM 1568 C C . LYS A 1 197 ? 24.849 -12.030 -2.427 1.00 97.75 197 LYS A C 1
ATOM 1570 O O . LYS A 1 197 ? 24.822 -12.054 -1.204 1.00 97.75 197 LYS A O 1
ATOM 1575 N N . GLU A 1 198 ? 25.744 -11.313 -3.105 1.00 97.19 198 GLU A N 1
ATOM 1576 C CA . GLU A 1 198 ? 26.818 -10.542 -2.458 1.00 97.19 198 GLU A CA 1
ATOM 1577 C C . GLU A 1 198 ? 26.268 -9.488 -1.482 1.00 97.19 198 GLU A C 1
ATOM 1579 O O . GLU A 1 198 ? 26.789 -9.308 -0.382 1.00 97.19 198 GLU A O 1
ATOM 1584 N N . SER A 1 199 ? 25.184 -8.800 -1.858 1.00 96.81 199 SER A N 1
ATOM 1585 C CA . SER A 1 199 ? 24.531 -7.815 -0.985 1.00 96.81 199 SER A CA 1
ATOM 1586 C C . SER A 1 199 ? 23.879 -8.475 0.231 1.00 96.81 199 SER A C 1
ATOM 1588 O O . SER A 1 199 ? 23.909 -7.907 1.320 1.00 96.81 199 SER A O 1
ATOM 1590 N N . LYS A 1 200 ? 23.300 -9.672 0.070 1.00 95.94 200 LYS A N 1
ATOM 1591 C CA . LYS A 1 200 ? 22.739 -10.456 1.177 1.00 95.94 200 LYS A CA 1
ATOM 1592 C C . LYS A 1 200 ? 23.825 -10.817 2.189 1.00 95.94 200 LYS A C 1
ATOM 1594 O O . LYS A 1 200 ? 23.633 -10.567 3.376 1.00 95.94 200 LYS A O 1
ATOM 1599 N N . ASP A 1 201 ? 24.969 -11.312 1.728 1.00 95.12 201 ASP A N 1
ATOM 1600 C CA . ASP A 1 201 ? 26.077 -11.699 2.608 1.00 95.12 201 ASP A CA 1
ATOM 1601 C C . ASP A 1 201 ? 26.627 -10.500 3.397 1.00 95.12 201 ASP A C 1
ATOM 1603 O O . ASP A 1 201 ? 26.924 -10.618 4.584 1.00 95.12 201 ASP A O 1
ATOM 1607 N N . GLN A 1 202 ? 26.687 -9.314 2.778 1.00 95.44 202 GLN A N 1
ATOM 1608 C CA . GLN A 1 202 ? 27.060 -8.075 3.473 1.00 95.44 202 GLN A CA 1
ATOM 1609 C C . GLN A 1 202 ? 26.022 -7.651 4.520 1.00 95.44 202 GLN A C 1
ATOM 1611 O O . GLN A 1 202 ? 26.389 -7.198 5.601 1.00 95.44 202 GLN A O 1
ATOM 1616 N N . ILE A 1 203 ? 24.728 -7.784 4.211 1.00 92.81 203 ILE A N 1
ATOM 1617 C CA . ILE A 1 203 ? 23.642 -7.380 5.115 1.00 92.81 203 ILE A CA 1
ATOM 1618 C C . ILE A 1 203 ? 23.532 -8.290 6.341 1.00 92.81 203 ILE A C 1
ATOM 1620 O O . ILE A 1 203 ? 23.168 -7.816 7.414 1.00 92.81 203 ILE A O 1
ATOM 1624 N N . MET A 1 204 ? 23.859 -9.574 6.200 1.00 89.62 204 MET A N 1
ATOM 1625 C CA . MET A 1 204 ? 23.751 -10.557 7.283 1.00 89.62 204 MET A CA 1
ATOM 1626 C C . MET A 1 204 ? 24.955 -10.560 8.243 1.00 89.62 204 MET A C 1
ATOM 1628 O O . MET A 1 204 ? 25.041 -11.418 9.120 1.00 89.62 204 MET A O 1
ATOM 1632 N N . GLN A 1 205 ? 25.877 -9.600 8.118 1.00 87.31 205 GLN A N 1
ATOM 1633 C CA . GLN A 1 205 ? 26.986 -9.429 9.057 1.00 87.31 205 GLN A CA 1
ATOM 1634 C C . GLN A 1 205 ? 26.491 -9.000 10.448 1.00 87.31 205 GLN A C 1
ATOM 1636 O O . GLN A 1 205 ? 25.553 -8.211 10.590 1.00 87.31 205 GLN A O 1
ATOM 1641 N N . GLN A 1 206 ? 27.155 -9.491 11.498 1.00 81.06 206 GLN A N 1
ATOM 1642 C CA . GLN A 1 206 ? 26.850 -9.096 12.874 1.00 81.06 206 GLN A CA 1
ATOM 1643 C C . GLN A 1 206 ? 27.078 -7.588 13.082 1.00 81.06 206 GLN A C 1
ATOM 1645 O O . GLN A 1 206 ? 28.008 -7.006 12.530 1.00 81.06 206 GLN A O 1
ATOM 1650 N N . ASN A 1 207 ? 26.250 -6.964 13.928 1.00 86.12 207 ASN A N 1
ATOM 1651 C CA . ASN A 1 207 ? 26.356 -5.550 14.326 1.00 86.12 207 ASN A CA 1
ATOM 1652 C C . ASN A 1 207 ? 26.217 -4.519 13.187 1.00 86.12 207 ASN A C 1
ATOM 1654 O O . ASN A 1 207 ? 26.708 -3.393 13.296 1.00 86.12 207 ASN A O 1
ATOM 1658 N N . ILE A 1 208 ? 25.518 -4.866 12.105 1.00 91.19 208 ILE A N 1
ATOM 1659 C CA . ILE A 1 208 ? 25.249 -3.932 11.010 1.00 91.19 208 ILE A CA 1
ATOM 1660 C C . ILE A 1 208 ? 24.336 -2.768 11.441 1.00 91.19 208 ILE A C 1
ATOM 1662 O O . ILE A 1 208 ? 23.324 -2.959 12.115 1.00 91.19 208 ILE A O 1
ATOM 1666 N N . THR A 1 209 ? 24.673 -1.539 11.034 1.00 91.31 209 THR A N 1
ATOM 1667 C CA . THR A 1 209 ? 23.871 -0.337 11.339 1.00 91.31 209 THR A CA 1
ATOM 1668 C C . THR A 1 209 ? 22.884 0.006 10.215 1.00 91.31 209 THR A C 1
ATOM 1670 O O . THR A 1 209 ? 23.129 -0.313 9.051 1.00 91.31 209 THR A O 1
ATOM 1673 N N . GLU A 1 210 ? 21.814 0.762 10.512 1.00 89.31 210 GLU A N 1
ATOM 1674 C CA . GLU A 1 210 ? 20.869 1.274 9.492 1.00 89.31 210 GLU A CA 1
ATOM 1675 C C . GLU A 1 210 ? 21.581 2.059 8.371 1.00 89.31 210 GLU A C 1
ATOM 1677 O O . GLU A 1 210 ? 21.210 1.958 7.202 1.00 89.31 210 GLU A O 1
ATOM 1682 N N . LYS A 1 211 ? 22.658 2.792 8.691 1.00 89.81 211 LYS A N 1
ATOM 1683 C CA . LYS A 1 211 ? 23.448 3.531 7.693 1.00 89.81 211 LYS A CA 1
ATOM 1684 C C . LYS A 1 211 ? 24.221 2.592 6.760 1.00 89.81 211 LYS A C 1
ATOM 1686 O O . LYS A 1 211 ? 24.338 2.883 5.568 1.00 89.81 211 LYS A O 1
ATOM 1691 N N . ASN A 1 212 ? 24.750 1.482 7.282 1.00 93.25 212 ASN A N 1
ATOM 1692 C CA . ASN A 1 212 ? 25.396 0.462 6.453 1.00 93.25 212 ASN A CA 1
ATOM 1693 C C . ASN A 1 212 ? 24.370 -0.218 5.541 1.00 93.25 212 ASN A C 1
ATOM 1695 O O . ASN A 1 212 ? 24.612 -0.312 4.340 1.00 93.25 212 ASN A O 1
ATOM 1699 N N . LEU A 1 213 ? 23.207 -0.590 6.086 1.00 92.44 213 LEU A N 1
ATOM 1700 C CA . LEU A 1 213 ? 22.092 -1.167 5.326 1.00 92.44 213 LEU A CA 1
ATOM 1701 C C . LEU A 1 213 ? 21.656 -0.247 4.173 1.00 92.44 213 LEU A C 1
ATOM 1703 O O . LEU A 1 213 ? 21.562 -0.684 3.023 1.00 92.44 213 LEU A O 1
ATOM 1707 N N . GLU A 1 214 ? 21.482 1.052 4.446 1.00 91.06 214 GLU A N 1
ATOM 1708 C CA . GLU A 1 214 ? 21.172 2.048 3.416 1.00 91.06 214 GLU A CA 1
ATOM 1709 C C . GLU A 1 214 ? 22.256 2.114 2.328 1.00 91.06 214 GLU A C 1
ATOM 1711 O O . GLU A 1 214 ? 21.937 2.197 1.137 1.00 91.06 214 GLU A O 1
ATOM 1716 N N . SER A 1 215 ? 23.534 2.093 2.718 1.00 92.00 215 SER A N 1
ATOM 1717 C CA . SER A 1 215 ? 24.656 2.161 1.779 1.00 92.00 215 SER A CA 1
ATOM 1718 C C . SER A 1 215 ? 24.699 0.944 0.854 1.00 92.00 215 SER A C 1
ATOM 1720 O O . SER A 1 215 ? 24.845 1.112 -0.358 1.00 92.00 215 SER A O 1
ATOM 1722 N N . ILE A 1 216 ? 24.523 -0.261 1.402 1.00 94.62 216 ILE A N 1
ATOM 1723 C CA . ILE A 1 216 ? 24.503 -1.511 0.629 1.00 94.62 216 ILE A CA 1
ATOM 1724 C C . ILE A 1 216 ? 23.326 -1.504 -0.351 1.00 94.62 216 ILE A C 1
ATOM 1726 O O . ILE A 1 216 ? 23.513 -1.722 -1.547 1.00 94.62 216 ILE A O 1
ATOM 1730 N N . SER A 1 217 ? 22.122 -1.149 0.110 1.00 92.38 217 SER A N 1
ATOM 1731 C CA . SER A 1 217 ? 20.939 -1.059 -0.756 1.00 92.38 217 SER A CA 1
ATOM 1732 C C . SER A 1 217 ? 21.103 -0.019 -1.871 1.00 92.38 217 SER A C 1
ATOM 1734 O O . SER A 1 217 ? 20.734 -0.263 -3.022 1.00 92.38 217 SER A O 1
ATOM 1736 N N . ARG A 1 218 ? 21.706 1.140 -1.574 1.00 91.62 218 ARG A N 1
ATOM 1737 C CA . ARG A 1 218 ? 22.009 2.158 -2.590 1.00 91.62 218 ARG A CA 1
ATOM 1738 C C . ARG A 1 218 ? 23.013 1.644 -3.619 1.00 91.62 218 ARG A C 1
ATOM 1740 O O . ARG A 1 218 ? 22.797 1.858 -4.811 1.00 91.62 218 ARG A O 1
ATOM 1747 N N . HIS A 1 219 ? 24.057 0.952 -3.170 1.00 94.00 219 HIS A N 1
ATOM 1748 C CA . HIS A 1 219 ? 25.037 0.327 -4.050 1.00 94.00 219 HIS A CA 1
ATOM 1749 C C . HIS A 1 219 ? 24.379 -0.716 -4.963 1.00 94.00 219 HIS A C 1
ATOM 1751 O O . HIS A 1 219 ? 24.545 -0.638 -6.179 1.00 94.00 219 HIS A O 1
ATOM 1757 N N . PHE A 1 220 ? 23.552 -1.611 -4.411 1.00 95.75 220 PHE A N 1
ATOM 1758 C CA . PHE A 1 220 ? 22.771 -2.582 -5.182 1.00 95.75 220 PHE A CA 1
ATOM 1759 C C . PHE A 1 220 ? 21.930 -1.897 -6.272 1.00 95.75 220 PHE A C 1
ATOM 1761 O O . PHE A 1 220 ? 21.982 -2.263 -7.449 1.00 95.75 220 PHE A O 1
ATOM 1768 N N . ASN A 1 221 ? 21.192 -0.846 -5.902 1.00 92.62 221 ASN A N 1
ATOM 1769 C CA . ASN A 1 221 ? 20.360 -0.080 -6.831 1.00 92.62 221 ASN A CA 1
ATOM 1770 C C . ASN A 1 221 ? 21.188 0.574 -7.951 1.00 92.62 221 ASN A C 1
ATOM 1772 O O . ASN A 1 221 ? 20.750 0.632 -9.094 1.00 92.62 221 ASN A O 1
ATOM 1776 N N . GLU A 1 222 ? 22.381 1.085 -7.653 1.00 94.25 222 GLU A N 1
ATOM 1777 C CA . GLU A 1 222 ? 23.233 1.750 -8.645 1.00 94.25 222 GLU A CA 1
ATOM 1778 C C . GLU A 1 222 ? 23.938 0.764 -9.577 1.00 94.25 222 GLU A C 1
ATOM 1780 O O . GLU A 1 222 ? 24.002 1.004 -10.783 1.00 94.25 222 GLU A O 1
ATOM 1785 N N . GLN A 1 223 ? 24.430 -0.357 -9.050 1.00 97.56 223 GLN A N 1
ATOM 1786 C CA . GLN A 1 223 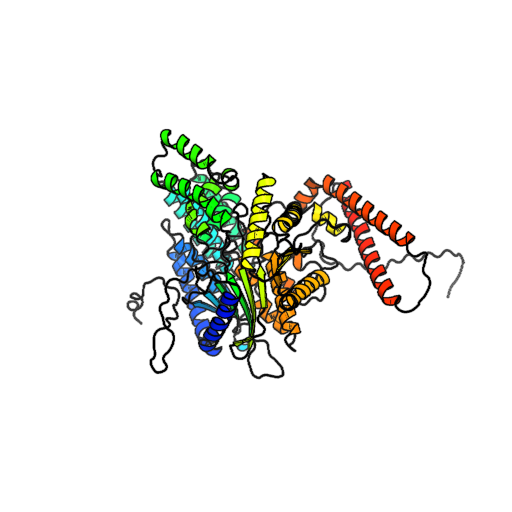? 25.089 -1.379 -9.861 1.00 97.56 223 GLN A CA 1
ATOM 1787 C C . GLN A 1 223 ? 24.095 -2.153 -10.728 1.00 97.56 223 GLN A C 1
ATOM 1789 O O . GLN A 1 223 ? 24.383 -2.394 -11.898 1.00 97.56 223 GLN A O 1
ATOM 1794 N N . SER A 1 224 ? 22.903 -2.472 -10.215 1.00 97.62 224 SER A N 1
ATOM 1795 C CA . SER A 1 224 ? 21.852 -3.110 -11.022 1.00 97.62 224 SER A CA 1
ATOM 1796 C C . SER A 1 224 ? 21.447 -2.247 -12.220 1.00 97.62 224 SER A C 1
ATOM 1798 O O . SER A 1 224 ? 21.321 -2.766 -13.326 1.00 97.62 224 SER A O 1
ATOM 1800 N N . LEU A 1 225 ? 21.350 -0.923 -12.053 1.00 96.69 225 LEU A N 1
ATOM 1801 C CA . LEU A 1 225 ? 21.119 -0.007 -13.174 1.00 96.69 225 LEU A CA 1
ATOM 1802 C C . LEU A 1 225 ? 22.274 -0.018 -14.176 1.00 96.69 225 LEU A C 1
ATOM 1804 O O . LEU A 1 225 ? 22.017 -0.120 -15.368 1.00 96.69 225 LEU A O 1
ATOM 1808 N N . LYS A 1 226 ? 23.534 0.025 -13.724 1.00 97.75 226 LYS A N 1
ATOM 1809 C CA . LYS A 1 226 ? 24.700 -0.063 -14.624 1.00 97.75 226 LYS A CA 1
ATOM 1810 C C . LYS A 1 226 ? 24.715 -1.363 -15.426 1.00 97.75 226 LYS A C 1
ATOM 1812 O O . LYS A 1 226 ? 25.033 -1.337 -16.613 1.00 97.75 226 LYS A O 1
ATOM 1817 N N . ILE A 1 227 ? 24.361 -2.483 -14.791 1.00 98.25 227 ILE A N 1
ATOM 1818 C CA . ILE A 1 227 ? 24.215 -3.776 -15.466 1.00 98.25 227 ILE A CA 1
ATOM 1819 C C . ILE A 1 227 ? 23.147 -3.654 -16.553 1.00 98.25 227 ILE A C 1
ATOM 1821 O O . ILE A 1 227 ? 23.455 -3.887 -17.716 1.00 98.25 227 ILE A O 1
ATOM 1825 N N . LEU A 1 228 ? 21.931 -3.225 -16.212 1.00 97.88 228 LEU A N 1
ATOM 1826 C CA . LEU A 1 228 ? 20.846 -3.088 -17.186 1.00 97.88 228 LEU A CA 1
ATOM 1827 C C . LEU A 1 228 ? 21.209 -2.134 -18.333 1.00 97.88 228 LEU A C 1
ATOM 1829 O O . LEU A 1 228 ? 21.007 -2.485 -19.489 1.00 97.88 228 LEU A O 1
ATOM 1833 N N . THR A 1 229 ? 21.802 -0.970 -18.047 1.00 97.25 229 THR A N 1
ATOM 1834 C CA . THR A 1 229 ? 22.239 -0.006 -19.070 1.00 97.25 229 THR A CA 1
ATOM 1835 C C . THR A 1 229 ? 23.245 -0.620 -20.038 1.00 97.25 229 THR A C 1
ATOM 1837 O O . THR A 1 229 ? 23.156 -0.362 -21.232 1.00 97.25 229 THR A O 1
ATOM 1840 N N . LYS A 1 230 ? 24.178 -1.450 -19.554 1.00 97.06 230 LYS A N 1
ATOM 1841 C CA . LYS A 1 230 ? 25.177 -2.112 -20.403 1.00 97.06 230 LYS A CA 1
ATOM 1842 C C . LYS A 1 230 ? 24.549 -3.050 -21.442 1.00 97.06 230 LYS A C 1
ATOM 1844 O O . LYS A 1 230 ? 25.105 -3.191 -22.525 1.00 97.06 230 LYS A O 1
ATOM 1849 N N . TYR A 1 231 ? 23.452 -3.721 -21.092 1.00 95.50 231 TYR A N 1
ATOM 1850 C CA . TYR A 1 231 ? 22.812 -4.734 -21.941 1.00 95.50 231 TYR A CA 1
ATOM 1851 C C . TYR A 1 231 ? 21.565 -4.224 -22.678 1.00 95.50 231 TYR A C 1
ATOM 1853 O O . TYR A 1 231 ? 21.055 -4.918 -23.552 1.00 95.50 231 TYR A O 1
ATOM 1861 N N . ASN A 1 232 ? 21.058 -3.040 -22.334 1.00 93.56 232 ASN A N 1
ATOM 1862 C CA . ASN A 1 232 ? 19.863 -2.480 -22.952 1.00 93.56 232 ASN A CA 1
ATOM 1863 C C . ASN A 1 232 ? 20.161 -1.947 -24.358 1.00 93.56 232 ASN A C 1
ATOM 1865 O O . ASN A 1 232 ? 20.957 -1.027 -24.526 1.00 93.56 232 ASN A O 1
ATOM 1869 N N . ASN A 1 233 ? 19.453 -2.483 -25.346 1.00 87.25 233 ASN A N 1
ATOM 1870 C CA . ASN A 1 233 ? 19.452 -2.028 -26.736 1.00 87.25 233 ASN A CA 1
ATOM 1871 C C . ASN A 1 233 ? 18.077 -1.485 -27.176 1.00 87.25 233 ASN A C 1
ATOM 1873 O O . ASN A 1 233 ? 17.863 -1.241 -28.362 1.00 87.25 233 ASN A O 1
ATOM 1877 N N . SER A 1 234 ? 17.142 -1.296 -26.238 1.00 88.19 234 SER A N 1
ATOM 1878 C CA . SER A 1 234 ? 15.805 -0.765 -26.515 1.00 88.19 234 SER A CA 1
ATOM 1879 C C . SER A 1 234 ? 15.739 0.765 -26.430 1.00 88.19 234 SER A C 1
ATOM 1881 O O . SER A 1 234 ? 16.616 1.427 -25.873 1.00 88.19 234 SER A O 1
ATOM 1883 N N . ALA A 1 235 ? 14.638 1.333 -26.927 1.00 87.12 235 ALA A N 1
ATOM 1884 C CA . ALA A 1 235 ? 14.333 2.758 -26.794 1.00 87.12 235 ALA A CA 1
ATOM 1885 C C . ALA A 1 235 ? 13.865 3.169 -25.380 1.00 87.12 235 ALA A C 1
ATOM 1887 O O . ALA A 1 235 ? 13.736 4.361 -25.106 1.00 87.12 235 ALA A O 1
ATOM 1888 N N . VAL A 1 236 ? 13.576 2.212 -24.488 1.00 90.88 236 VAL A N 1
ATOM 1889 C CA . VAL A 1 236 ? 13.148 2.501 -23.112 1.00 90.88 236 VAL A CA 1
ATOM 1890 C C . VAL A 1 236 ? 14.382 2.700 -22.237 1.00 90.88 236 VAL A C 1
ATOM 1892 O O . VAL A 1 236 ? 15.253 1.834 -22.155 1.00 90.88 236 VAL A O 1
ATOM 1895 N N . ASP A 1 237 ? 14.467 3.848 -21.566 1.00 92.69 237 ASP A N 1
ATOM 1896 C CA . ASP A 1 237 ? 15.622 4.203 -20.749 1.00 92.69 237 ASP A CA 1
ATOM 1897 C C . ASP A 1 237 ? 15.698 3.380 -19.455 1.00 92.69 237 ASP A C 1
ATOM 1899 O O . ASP A 1 237 ? 14.710 3.156 -18.747 1.00 92.69 237 ASP A O 1
ATOM 1903 N N . VAL A 1 238 ? 16.917 2.977 -19.095 1.00 94.06 238 VAL A N 1
ATOM 1904 C CA . VAL A 1 238 ? 17.206 2.400 -17.781 1.00 94.06 238 VAL A CA 1
ATOM 1905 C C . VAL A 1 238 ? 17.389 3.543 -16.788 1.00 94.06 238 VAL A C 1
ATOM 1907 O O . VAL A 1 238 ? 18.417 4.220 -16.776 1.00 94.06 238 VAL A O 1
ATOM 1910 N N . SER A 1 239 ? 16.402 3.754 -15.919 1.00 91.62 239 SER A N 1
ATOM 1911 C CA . SER A 1 239 ? 16.459 4.794 -14.891 1.00 91.62 239 SER A CA 1
ATOM 1912 C C . SER A 1 239 ? 15.856 4.343 -13.562 1.00 91.62 239 SER A C 1
ATOM 1914 O O . SER A 1 239 ? 14.992 3.465 -13.504 1.00 91.62 239 SER A O 1
ATOM 1916 N N . LYS A 1 240 ? 16.268 4.996 -12.461 1.00 89.50 240 LYS A N 1
ATOM 1917 C CA . LYS A 1 240 ? 15.710 4.758 -11.110 1.00 89.50 240 LYS A CA 1
ATOM 1918 C C . LYS A 1 240 ? 14.177 4.855 -11.102 1.00 89.50 240 LYS A C 1
ATOM 1920 O O . LYS A 1 240 ? 13.520 4.104 -10.388 1.00 89.50 240 LYS A O 1
ATOM 1925 N N . LYS A 1 241 ? 13.610 5.777 -11.889 1.00 88.44 241 LYS A N 1
ATOM 1926 C CA . LYS A 1 241 ? 12.160 5.986 -11.997 1.00 88.44 241 LYS A CA 1
ATOM 1927 C C . LYS A 1 241 ? 11.476 4.811 -12.697 1.00 88.44 241 LYS A C 1
ATOM 1929 O O . LYS A 1 241 ? 10.478 4.320 -12.176 1.00 88.44 241 LYS A O 1
ATOM 1934 N N . ASN A 1 242 ? 12.019 4.359 -13.824 1.00 92.00 242 ASN A N 1
ATOM 1935 C CA . ASN A 1 242 ? 11.429 3.282 -14.613 1.00 92.00 242 ASN A CA 1
ATOM 1936 C C . ASN A 1 242 ? 11.489 1.942 -13.879 1.00 92.00 242 ASN A C 1
ATOM 1938 O O . ASN A 1 242 ? 10.475 1.257 -13.793 1.00 92.00 242 ASN A O 1
ATOM 1942 N N . ILE A 1 243 ? 12.617 1.605 -13.244 1.00 93.38 243 ILE A N 1
ATOM 1943 C CA . ILE A 1 243 ? 12.699 0.356 -12.473 1.00 93.38 243 ILE A CA 1
ATOM 1944 C C . ILE A 1 243 ? 11.772 0.385 -11.251 1.00 93.38 243 ILE A C 1
ATOM 1946 O O . ILE A 1 243 ? 11.110 -0.608 -10.963 1.00 93.38 243 ILE A O 1
ATOM 1950 N N . ALA A 1 244 ? 11.651 1.522 -10.558 1.00 90.06 244 ALA A N 1
ATOM 1951 C CA . ALA A 1 244 ? 10.700 1.647 -9.454 1.00 90.06 244 ALA A CA 1
ATOM 1952 C C . ALA A 1 244 ? 9.239 1.505 -9.917 1.00 90.06 244 ALA A C 1
ATOM 1954 O O . ALA A 1 244 ? 8.433 0.916 -9.202 1.00 90.06 244 ALA A O 1
ATOM 1955 N N . LEU A 1 245 ? 8.903 2.010 -11.108 1.00 91.25 245 LEU A N 1
ATOM 1956 C CA . LEU A 1 245 ? 7.586 1.821 -11.708 1.00 91.25 245 LEU A CA 1
ATOM 1957 C C . LEU A 1 245 ? 7.322 0.336 -11.995 1.00 91.25 245 LEU A C 1
ATOM 1959 O O . LEU A 1 245 ? 6.313 -0.195 -11.541 1.00 91.25 245 LEU A O 1
ATOM 1963 N N . ILE A 1 246 ? 8.250 -0.339 -12.680 1.00 94.44 246 ILE A N 1
ATOM 1964 C CA . ILE A 1 246 ? 8.168 -1.774 -12.992 1.00 94.44 246 ILE A CA 1
ATOM 1965 C C . ILE A 1 246 ? 8.003 -2.598 -11.714 1.00 94.44 246 ILE A C 1
ATOM 1967 O O . ILE A 1 246 ? 7.106 -3.430 -11.628 1.00 94.44 246 ILE A O 1
ATOM 1971 N N . ARG A 1 247 ? 8.810 -2.311 -10.686 1.00 93.25 247 ARG A N 1
ATOM 1972 C CA . ARG A 1 247 ? 8.736 -2.960 -9.370 1.00 93.25 247 ARG A CA 1
ATOM 1973 C C . ARG A 1 247 ? 7.328 -2.941 -8.792 1.00 93.25 247 ARG A C 1
ATOM 1975 O O . ARG A 1 247 ? 6.876 -3.945 -8.250 1.00 93.25 247 ARG A O 1
ATOM 1982 N N . ASP A 1 248 ? 6.659 -1.796 -8.871 1.00 91.81 248 ASP A N 1
ATOM 1983 C CA . ASP A 1 248 ? 5.337 -1.637 -8.285 1.00 91.81 248 ASP A CA 1
ATOM 1984 C C . ASP A 1 248 ? 4.252 -2.314 -9.151 1.00 91.81 248 ASP A C 1
ATOM 1986 O O . ASP A 1 248 ? 3.305 -2.861 -8.593 1.00 91.81 248 ASP A O 1
ATOM 1990 N N . TYR A 1 249 ? 4.415 -2.392 -10.480 1.00 94.19 249 TYR A N 1
ATOM 1991 C CA . TYR A 1 249 ? 3.562 -3.235 -11.339 1.00 94.19 249 TYR A CA 1
ATOM 1992 C C . TYR A 1 249 ? 3.772 -4.737 -11.098 1.00 94.19 249 TYR A C 1
ATOM 1994 O O . TYR A 1 249 ? 2.805 -5.497 -11.141 1.00 94.19 249 TYR A O 1
ATOM 2002 N N . CYS A 1 250 ? 4.988 -5.177 -10.757 1.00 93.06 250 CYS A N 1
ATOM 2003 C CA . CYS A 1 250 ? 5.249 -6.576 -10.406 1.00 93.06 250 CYS A CA 1
ATOM 2004 C C . CYS A 1 250 ? 4.433 -7.059 -9.198 1.00 93.06 250 CYS A C 1
ATOM 2006 O O . CYS A 1 250 ? 4.263 -8.265 -9.048 1.00 93.06 250 CYS A O 1
ATOM 2008 N N . ASN A 1 251 ? 3.892 -6.163 -8.363 1.00 91.88 251 ASN A N 1
ATOM 2009 C CA . ASN A 1 251 ? 2.983 -6.556 -7.284 1.00 91.88 251 ASN A CA 1
ATOM 2010 C C . ASN A 1 251 ? 1.728 -7.271 -7.805 1.00 91.88 251 ASN A C 1
ATOM 2012 O O . ASN A 1 251 ? 1.249 -8.175 -7.138 1.00 91.88 251 ASN A O 1
ATOM 2016 N N . PHE A 1 252 ? 1.238 -6.937 -9.006 1.00 94.06 252 PHE A N 1
ATOM 2017 C CA . PHE A 1 252 ? 0.075 -7.603 -9.612 1.00 94.06 252 PHE A CA 1
ATOM 2018 C C . PHE A 1 252 ? 0.320 -9.077 -9.970 1.00 94.06 252 PHE A C 1
ATOM 2020 O O . PHE A 1 252 ? -0.612 -9.774 -10.368 1.00 94.06 252 PHE A O 1
ATOM 2027 N N . LYS A 1 253 ? 1.570 -9.553 -9.897 1.00 92.69 253 LYS A N 1
ATOM 2028 C CA . LYS A 1 253 ? 1.899 -10.975 -10.065 1.00 92.69 253 LYS A CA 1
ATOM 2029 C C . LYS A 1 253 ? 1.701 -11.775 -8.785 1.00 92.69 253 LYS A C 1
ATOM 2031 O O . LYS A 1 253 ? 1.713 -12.998 -8.844 1.00 92.69 253 LYS A O 1
ATOM 2036 N N . ASP A 1 254 ? 1.554 -11.097 -7.656 1.00 91.69 254 ASP A N 1
ATOM 2037 C CA . ASP A 1 254 ? 1.372 -11.737 -6.372 1.00 91.69 254 ASP A CA 1
ATOM 2038 C C . ASP A 1 254 ? -0.118 -11.887 -6.062 1.00 91.69 254 ASP A C 1
ATOM 2040 O O . ASP A 1 254 ? -0.920 -11.029 -6.428 1.00 91.69 254 ASP A O 1
ATOM 2044 N N . GLU A 1 255 ? -0.484 -12.923 -5.311 1.00 90.56 255 GLU A N 1
ATOM 2045 C CA . GLU A 1 255 ? -1.781 -12.928 -4.633 1.00 90.56 255 GLU A CA 1
ATOM 2046 C C . GLU A 1 255 ? -1.829 -11.772 -3.636 1.00 90.56 255 GLU A C 1
ATOM 2048 O O . GLU A 1 255 ? -0.825 -11.472 -2.990 1.00 90.56 255 GLU A O 1
ATOM 2053 N N . HIS A 1 256 ? -2.974 -11.098 -3.548 1.00 94.31 256 HIS A N 1
ATOM 2054 C CA . HIS A 1 256 ? -3.194 -10.029 -2.585 1.00 94.31 256 HIS A CA 1
ATOM 2055 C C . HIS A 1 256 ? -4.126 -10.509 -1.488 1.00 94.31 256 HIS A C 1
ATOM 2057 O O . HIS A 1 256 ? -5.200 -11.018 -1.795 1.00 94.31 256 HIS A O 1
ATOM 2063 N N . GLU A 1 257 ? -3.720 -10.309 -0.239 1.00 94.94 257 GLU A N 1
ATOM 2064 C CA . GLU A 1 257 ? -4.393 -10.835 0.948 1.00 94.94 257 GLU A CA 1
ATOM 2065 C C . GLU A 1 257 ? -5.044 -9.714 1.775 1.00 94.94 257 GLU A C 1
ATOM 2067 O O . GLU A 1 257 ? -4.577 -8.568 1.809 1.00 94.94 257 GLU A O 1
ATOM 2072 N N . HIS A 1 258 ? -6.106 -10.063 2.498 1.00 97.12 258 HIS A N 1
ATOM 2073 C CA . HIS A 1 258 ? -6.575 -9.282 3.640 1.00 97.12 258 HIS A CA 1
ATOM 2074 C C . HIS A 1 258 ? -5.585 -9.397 4.802 1.00 97.12 258 HIS A C 1
ATOM 2076 O O . HIS A 1 258 ? -4.898 -10.409 4.953 1.00 97.12 258 HIS A O 1
ATOM 2082 N N . VAL A 1 259 ? -5.536 -8.382 5.666 1.00 97.19 259 VAL A N 1
ATOM 2083 C CA . VAL A 1 259 ? -4.597 -8.356 6.798 1.00 97.19 259 VAL A CA 1
ATOM 2084 C C . VAL A 1 259 ? -5.340 -8.107 8.096 1.00 97.19 259 VAL A C 1
ATOM 2086 O O . VAL A 1 259 ? -5.909 -7.038 8.282 1.00 97.19 259 VAL A O 1
ATOM 2089 N N . ILE A 1 260 ? -5.258 -9.041 9.034 1.00 97.81 260 ILE A N 1
ATOM 2090 C CA . ILE A 1 260 ? -5.770 -8.887 10.397 1.00 97.81 260 ILE A CA 1
ATOM 2091 C C . ILE A 1 260 ? -4.586 -8.849 11.353 1.00 97.81 260 ILE A C 1
ATOM 2093 O O . ILE A 1 260 ? -3.611 -9.573 11.187 1.00 97.81 260 ILE A O 1
ATOM 2097 N N . THR A 1 261 ? -4.618 -7.964 12.339 1.00 97.56 261 THR A N 1
ATOM 2098 C CA . THR A 1 261 ? -3.588 -7.868 13.372 1.00 97.56 261 THR A CA 1
ATOM 2099 C C . THR A 1 261 ? -4.235 -7.906 14.744 1.00 97.56 261 THR A C 1
ATOM 2101 O O . THR A 1 261 ? -5.114 -7.093 15.033 1.00 97.56 261 THR A O 1
ATOM 2104 N N . VAL A 1 262 ? -3.790 -8.855 15.565 1.00 96.19 262 VAL A N 1
ATOM 2105 C CA . VAL A 1 262 ? -4.169 -9.011 16.971 1.00 96.19 262 VAL A CA 1
ATOM 2106 C C . VAL A 1 262 ? -3.029 -8.450 17.811 1.00 96.19 262 VAL A C 1
ATOM 2108 O O . VAL A 1 262 ? -1.916 -8.963 17.760 1.00 96.19 262 VAL A O 1
ATOM 2111 N N . GLY A 1 263 ? -3.291 -7.377 18.548 1.00 93.38 263 GLY A N 1
ATOM 2112 C CA . GLY A 1 263 ? -2.325 -6.710 19.415 1.00 93.38 263 GLY A CA 1
ATOM 2113 C C . GLY A 1 263 ? -1.971 -7.522 20.661 1.00 93.38 263 GLY A C 1
ATOM 2114 O O . GLY A 1 263 ? -2.646 -8.486 21.034 1.00 93.38 263 GLY A O 1
ATOM 2115 N N . SER A 1 264 ? -0.907 -7.102 21.344 1.00 90.00 264 SER A N 1
ATOM 2116 C CA . SER A 1 264 ? -0.561 -7.655 22.653 1.00 90.00 264 SER A CA 1
ATOM 2117 C C . SER A 1 264 ? -1.622 -7.329 23.708 1.00 90.00 264 SER A C 1
ATOM 2119 O O . SER A 1 264 ? -2.474 -6.457 23.514 1.00 90.00 264 SER A O 1
ATOM 2121 N N . GLU A 1 265 ? -1.588 -8.076 24.810 1.00 87.44 265 GLU A N 1
ATOM 2122 C CA . GLU A 1 265 ? -2.567 -7.984 25.893 1.00 87.44 265 GLU A CA 1
ATOM 2123 C C . GLU A 1 265 ? -2.643 -6.577 26.504 1.00 87.44 265 GLU A C 1
ATOM 2125 O O . GLU A 1 265 ? -1.623 -5.930 26.763 1.00 87.44 265 GLU A O 1
ATOM 2130 N N . VAL A 1 266 ? -3.868 -6.128 26.773 1.00 84.75 266 VAL A N 1
ATOM 2131 C CA . VAL A 1 266 ? -4.166 -4.890 27.495 1.00 84.75 266 VAL A CA 1
ATOM 2132 C C . VAL A 1 266 ? -5.103 -5.231 28.671 1.00 84.75 266 VAL A C 1
ATOM 2134 O O . VAL A 1 266 ? -6.225 -5.679 28.469 1.00 84.75 266 VAL A O 1
ATOM 2137 N N . HIS A 1 267 ? -4.619 -5.141 29.919 1.00 69.50 267 HIS A N 1
ATOM 2138 C CA . HIS A 1 267 ? -5.374 -5.573 31.114 1.00 69.50 267 HIS A CA 1
ATOM 2139 C C . HIS A 1 267 ? -6.536 -4.633 31.472 1.00 69.50 267 HIS A C 1
ATOM 2141 O O . HIS A 1 267 ? -6.348 -3.415 31.482 1.00 69.50 267 HIS A O 1
ATOM 2147 N N . THR A 1 268 ? -7.660 -5.196 31.937 1.00 52.50 268 THR A N 1
ATOM 2148 C CA . THR A 1 268 ? -8.662 -4.468 32.742 1.00 52.50 268 THR A CA 1
ATOM 2149 C C . THR A 1 268 ? -8.515 -4.796 34.225 1.00 52.50 268 THR A C 1
ATOM 2151 O O . THR A 1 268 ? -8.113 -5.896 34.588 1.00 52.50 268 THR A O 1
ATOM 2154 N N . SER A 1 269 ? -8.866 -3.851 35.095 1.00 45.91 269 SER A N 1
ATOM 2155 C CA . SER A 1 269 ? -8.950 -4.067 36.544 1.00 45.91 269 SER A CA 1
ATOM 2156 C C . SER A 1 269 ? -10.137 -4.943 36.975 1.00 45.91 269 SER A C 1
ATOM 2158 O O . SER A 1 269 ? -10.155 -5.379 38.119 1.00 45.91 269 SER A O 1
ATOM 2160 N N . ASN A 1 270 ? -11.106 -5.210 36.086 1.00 44.44 270 ASN A N 1
ATOM 2161 C CA . ASN A 1 270 ? -12.405 -5.800 36.446 1.00 44.44 270 ASN A CA 1
ATOM 2162 C C . ASN A 1 270 ? -12.776 -7.083 35.677 1.00 44.44 270 ASN A C 1
ATOM 2164 O O . ASN A 1 270 ? -13.864 -7.609 35.893 1.00 44.44 270 ASN A O 1
ATOM 2168 N N . SER A 1 271 ? -11.911 -7.605 34.803 1.00 45.84 271 SER A N 1
ATOM 2169 C CA . SER A 1 271 ? -12.112 -8.913 34.176 1.00 45.84 271 SER A CA 1
ATOM 2170 C C . SER A 1 271 ? -10.798 -9.709 34.131 1.00 45.84 271 SER A C 1
ATOM 2172 O O . SER A 1 271 ? -9.775 -9.155 33.717 1.00 45.84 271 SER A O 1
ATOM 2174 N N . PRO A 1 272 ? -10.804 -10.998 34.531 1.00 45.38 272 PRO A N 1
ATOM 2175 C CA . PRO A 1 272 ? -9.682 -11.918 34.324 1.00 45.38 272 PRO A CA 1
ATOM 2176 C C . PRO A 1 272 ? -9.434 -12.240 32.835 1.00 45.38 272 PRO A C 1
ATOM 2178 O O . PRO A 1 272 ? -8.477 -12.950 32.511 1.00 45.38 272 PRO A O 1
ATOM 2181 N N . ASP A 1 273 ? -10.264 -11.716 31.930 1.00 52.44 273 ASP A N 1
ATOM 2182 C CA . ASP A 1 273 ? -10.234 -12.013 30.506 1.00 52.44 273 ASP A CA 1
ATOM 2183 C C . ASP A 1 273 ? -9.204 -11.150 29.767 1.00 52.44 273 ASP A C 1
ATOM 2185 O O . ASP A 1 273 ? -9.171 -9.919 29.863 1.00 52.44 273 ASP A O 1
ATOM 2189 N N . LYS A 1 274 ? -8.347 -11.811 28.986 1.00 76.12 274 LYS A N 1
ATOM 2190 C CA . LYS A 1 274 ? -7.276 -11.163 28.220 1.00 76.12 274 LYS A CA 1
ATOM 2191 C C . LYS A 1 274 ? -7.870 -10.371 27.060 1.00 76.12 274 LYS A C 1
ATOM 2193 O O . LYS A 1 274 ? -8.381 -10.962 26.106 1.00 76.12 274 LYS A O 1
ATOM 2198 N N . GLN A 1 275 ? -7.788 -9.044 27.130 1.00 87.62 275 GLN A N 1
ATOM 2199 C CA . GLN A 1 275 ? -8.248 -8.177 26.050 1.00 87.62 275 GLN A CA 1
ATOM 2200 C C . GLN A 1 275 ? -7.127 -7.872 25.057 1.00 87.62 275 GLN A C 1
ATOM 2202 O O . GLN A 1 275 ? -5.977 -7.647 25.444 1.00 87.62 275 GLN A O 1
ATOM 2207 N N . HIS A 1 276 ? -7.470 -7.830 23.769 1.00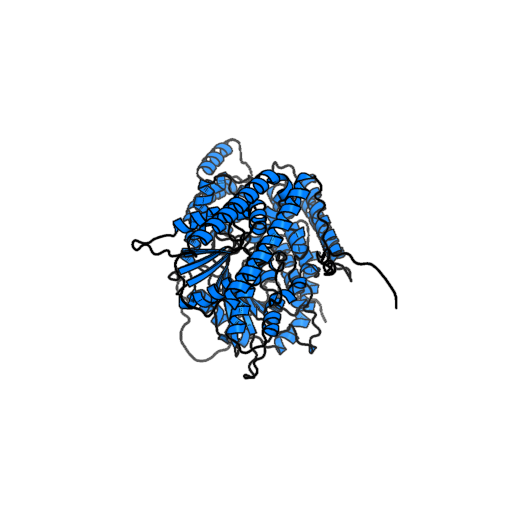 90.81 276 HIS A N 1
ATOM 2208 C CA . HIS A 1 276 ? -6.508 -7.594 22.690 1.00 90.81 276 HIS A CA 1
ATOM 2209 C C . HIS A 1 276 ? -7.059 -6.602 21.662 1.00 90.81 276 HIS A C 1
ATOM 2211 O O . HIS A 1 276 ? -8.119 -6.859 21.093 1.00 90.81 276 HIS A O 1
ATOM 2217 N N . PRO A 1 277 ? -6.362 -5.493 21.356 1.00 93.94 277 PRO A N 1
ATOM 2218 C CA . PRO A 1 277 ? -6.738 -4.630 20.241 1.00 93.94 277 PRO A CA 1
ATOM 2219 C C . PRO A 1 277 ? -6.710 -5.410 18.925 1.00 93.94 277 PRO A C 1
ATOM 2221 O O . PRO A 1 277 ? -5.743 -6.114 18.649 1.00 93.94 277 PRO A O 1
ATOM 2224 N N . VAL A 1 278 ? -7.730 -5.262 18.084 1.00 96.31 278 VAL A N 1
ATOM 2225 C CA . VAL A 1 278 ? -7.777 -5.900 16.763 1.00 96.31 278 VAL A CA 1
ATOM 2226 C C . VAL A 1 278 ? -7.926 -4.839 15.683 1.00 96.31 278 VAL A C 1
ATOM 2228 O O . VAL A 1 278 ? -8.788 -3.965 15.762 1.00 96.31 278 VAL A O 1
ATOM 2231 N N . THR A 1 279 ? -7.083 -4.915 14.654 1.00 97.00 279 THR A N 1
ATOM 2232 C CA . THR A 1 279 ? -7.201 -4.104 13.435 1.00 97.00 279 THR A CA 1
ATOM 2233 C C . THR A 1 279 ? -7.185 -5.011 12.212 1.00 97.00 279 THR A C 1
ATOM 2235 O O . THR A 1 279 ? -6.198 -5.699 11.959 1.00 97.00 279 THR A O 1
ATOM 2238 N N . ALA A 1 280 ? -8.265 -4.992 11.438 1.00 97.75 280 ALA A N 1
ATOM 2239 C CA . ALA A 1 280 ? -8.383 -5.691 10.167 1.00 97.75 280 ALA A CA 1
ATOM 2240 C C . ALA A 1 280 ? -8.427 -4.691 9.009 1.00 97.75 280 ALA A C 1
ATOM 2242 O O . ALA A 1 280 ? -9.295 -3.830 8.969 1.00 97.75 280 ALA A O 1
ATOM 2243 N N . SER A 1 281 ? -7.508 -4.828 8.060 1.00 97.75 281 SER A N 1
ATOM 2244 C CA . SER A 1 281 ? -7.474 -4.148 6.768 1.00 97.75 281 SER A CA 1
ATOM 2245 C C . SER A 1 281 ? -8.005 -5.082 5.690 1.00 97.75 281 SER A C 1
ATOM 2247 O O . SER A 1 281 ? -7.268 -5.926 5.172 1.00 97.75 281 SER A O 1
ATOM 2249 N N . MET A 1 282 ? -9.272 -4.905 5.338 1.00 97.75 282 MET A N 1
ATOM 2250 C CA . MET A 1 282 ? -9.938 -5.692 4.310 1.00 97.75 282 MET A CA 1
ATOM 2251 C C . MET A 1 282 ? -9.882 -4.961 2.969 1.00 97.75 282 MET A C 1
ATOM 2253 O O . MET A 1 282 ? -10.038 -3.740 2.884 1.00 97.75 282 MET A O 1
ATOM 2257 N N . MET A 1 283 ? -9.623 -5.711 1.908 1.00 96.75 283 MET A N 1
ATOM 2258 C CA . MET A 1 283 ? -9.461 -5.204 0.555 1.00 96.75 283 MET A CA 1
ATOM 2259 C C . MET A 1 283 ? -10.745 -4.592 0.000 1.00 96.75 283 MET A C 1
ATOM 2261 O O . MET A 1 283 ? -11.860 -5.044 0.266 1.00 96.75 283 MET A O 1
ATOM 2265 N N . VAL A 1 284 ? -10.557 -3.582 -0.844 1.00 95.94 284 VAL A N 1
ATOM 2266 C CA . VAL A 1 284 ? -11.621 -2.877 -1.555 1.00 95.94 284 VAL A CA 1
ATOM 2267 C C . VAL A 1 284 ? -11.385 -3.006 -3.051 1.00 95.94 284 VAL A C 1
ATOM 2269 O O . VAL A 1 284 ? -10.272 -2.775 -3.523 1.00 95.94 284 VAL A O 1
ATOM 2272 N N . ALA A 1 285 ? -12.438 -3.305 -3.808 1.00 95.88 285 ALA A N 1
ATOM 2273 C CA . ALA A 1 285 ? -12.366 -3.332 -5.260 1.00 95.88 285 ALA A CA 1
ATOM 2274 C C . ALA A 1 285 ? -12.140 -1.914 -5.824 1.00 95.88 285 ALA A C 1
ATOM 2276 O O . ALA A 1 285 ? -13.009 -1.040 -5.670 1.00 95.88 285 ALA A O 1
ATOM 2277 N N . PRO A 1 286 ? -10.987 -1.656 -6.466 1.00 95.25 286 PRO A N 1
ATOM 2278 C CA . PRO A 1 286 ? -10.498 -0.296 -6.656 1.00 95.25 286 PRO A CA 1
ATOM 2279 C C . PRO A 1 286 ? -11.140 0.447 -7.829 1.00 95.25 286 PRO A C 1
ATOM 2281 O O . PRO A 1 286 ? -11.129 1.681 -7.831 1.00 95.25 286 PRO A O 1
ATOM 2284 N N . LEU A 1 287 ? -11.673 -0.264 -8.827 1.00 94.12 287 LEU A N 1
ATOM 2285 C CA . LEU A 1 287 ? -12.195 0.330 -10.057 1.00 94.12 287 LEU A CA 1
ATOM 2286 C C . LEU A 1 287 ? -13.722 0.455 -10.015 1.00 94.12 287 LEU A C 1
ATOM 2288 O O . LEU A 1 287 ? -14.416 -0.437 -9.529 1.00 94.12 287 LEU A O 1
ATOM 2292 N N . SER A 1 288 ? -14.251 1.559 -10.548 1.00 88.19 288 SER A N 1
ATOM 2293 C CA . SER A 1 288 ? -15.687 1.686 -10.825 1.00 88.19 288 SER A CA 1
ATOM 2294 C C . SER A 1 288 ? -16.073 0.916 -12.086 1.00 88.19 288 SER A C 1
ATOM 2296 O O . SER A 1 288 ? -15.224 0.612 -12.929 1.00 88.19 288 SER A O 1
ATOM 2298 N N . LYS A 1 289 ? -17.376 0.656 -12.250 1.00 87.12 289 LYS A N 1
ATOM 2299 C CA . LYS A 1 289 ? -17.926 0.052 -13.475 1.00 87.12 289 LYS A CA 1
ATOM 2300 C C . LYS A 1 289 ? -17.545 0.854 -14.727 1.00 87.12 289 LYS A C 1
ATOM 2302 O O . LYS A 1 289 ? -17.117 0.261 -15.711 1.00 87.12 289 LYS A O 1
ATOM 2307 N N . ASP A 1 290 ? -17.601 2.185 -14.646 1.00 88.75 290 ASP A N 1
ATOM 2308 C CA . ASP A 1 290 ? -17.223 3.088 -15.743 1.00 88.75 290 ASP A CA 1
ATOM 2309 C C . ASP A 1 290 ? -15.753 2.902 -16.163 1.00 88.75 290 ASP A C 1
ATOM 2311 O O . ASP A 1 290 ? -15.449 2.780 -17.349 1.00 88.75 290 ASP A O 1
ATOM 2315 N N . ILE A 1 291 ? -14.829 2.822 -15.195 1.00 89.81 291 ILE A N 1
ATOM 2316 C CA . ILE A 1 291 ? -13.400 2.621 -15.487 1.00 89.81 291 ILE A CA 1
ATOM 2317 C C . ILE A 1 291 ? -13.163 1.230 -16.086 1.00 89.81 291 ILE A C 1
ATOM 2319 O O . ILE A 1 291 ? -12.398 1.092 -17.037 1.00 89.81 291 ILE A O 1
ATOM 2323 N N . LEU A 1 292 ? -13.829 0.195 -15.568 1.00 89.69 292 LEU A N 1
ATOM 2324 C CA . LEU A 1 292 ? -13.726 -1.163 -16.114 1.00 89.69 292 LEU A CA 1
ATOM 2325 C C . LEU A 1 292 ? -14.209 -1.229 -17.567 1.00 89.69 292 LEU A C 1
ATOM 2327 O O . LEU A 1 292 ? -13.563 -1.859 -18.406 1.00 89.69 292 LEU A O 1
ATOM 2331 N N . GLN A 1 293 ? -15.300 -0.531 -17.887 1.00 89.19 293 GLN A N 1
ATOM 2332 C CA . GLN A 1 293 ? -15.797 -0.432 -19.254 1.00 89.19 293 GLN A CA 1
ATOM 2333 C C . GLN A 1 293 ? -14.795 0.289 -20.165 1.00 89.19 293 GLN A C 1
ATOM 2335 O O . GLN A 1 293 ? -14.537 -0.177 -21.274 1.00 89.19 293 GLN A O 1
ATOM 2340 N N . GLU A 1 294 ? -14.179 1.380 -19.705 1.00 87.50 294 GLU A N 1
ATOM 2341 C CA . GLU A 1 294 ? -13.110 2.075 -20.436 1.00 87.50 294 GLU A CA 1
ATOM 2342 C C . GLU A 1 294 ? -11.901 1.166 -20.708 1.00 87.50 294 GLU A C 1
ATOM 2344 O O . GLU A 1 294 ? -11.353 1.164 -21.815 1.00 87.50 294 GLU A O 1
ATOM 2349 N N . CYS A 1 295 ? -11.521 0.352 -19.724 1.00 86.81 295 CYS A N 1
ATOM 2350 C CA . CYS A 1 295 ? -10.421 -0.597 -19.831 1.00 86.81 295 CYS A CA 1
ATOM 2351 C C . CYS A 1 295 ? -10.650 -1.668 -20.911 1.00 86.81 295 CYS A C 1
ATOM 2353 O O . CYS A 1 295 ? -9.674 -2.139 -21.490 1.00 86.81 295 CYS A O 1
ATOM 2355 N N . SER A 1 296 ? -11.894 -2.011 -21.272 1.00 85.25 296 SER A N 1
ATOM 2356 C CA . SER A 1 296 ? -12.173 -3.013 -22.323 1.00 85.25 296 SER A CA 1
ATOM 2357 C C . SER A 1 296 ? -11.456 -2.721 -23.653 1.00 85.25 296 SER A C 1
ATOM 2359 O O . SER A 1 296 ? -10.910 -3.631 -24.280 1.00 85.25 296 SER A O 1
ATOM 2361 N N . LYS A 1 297 ? -11.343 -1.439 -24.030 1.00 87.06 297 LYS A N 1
ATOM 2362 C CA . LYS A 1 297 ? -10.644 -0.993 -25.247 1.00 87.06 297 LYS A CA 1
ATOM 2363 C C . LYS A 1 297 ? -9.126 -1.184 -25.166 1.00 87.06 297 LYS A C 1
ATOM 2365 O O . LYS A 1 297 ? -8.475 -1.413 -26.182 1.00 87.06 297 LYS A O 1
ATOM 2370 N N . ILE A 1 298 ? -8.556 -1.118 -23.962 1.00 88.19 298 ILE A N 1
ATOM 2371 C CA . ILE A 1 298 ? -7.147 -1.460 -23.709 1.00 88.19 298 ILE A CA 1
ATOM 2372 C C . ILE A 1 298 ? -6.960 -2.978 -23.834 1.00 88.19 298 ILE A C 1
ATOM 2374 O O . ILE A 1 298 ? -5.979 -3.430 -24.419 1.00 88.19 298 ILE A O 1
ATOM 2378 N N . GLY A 1 299 ? -7.932 -3.769 -23.371 1.00 84.56 299 GLY A N 1
ATOM 2379 C CA . GLY A 1 299 ? -7.941 -5.224 -23.539 1.00 84.56 299 GLY A CA 1
ATOM 2380 C C . GLY A 1 299 ? -7.917 -5.667 -25.009 1.00 84.56 299 GLY A C 1
ATOM 2381 O O . GLY A 1 299 ? -7.206 -6.609 -25.357 1.00 84.56 299 GLY A O 1
ATOM 2382 N N . GLU A 1 300 ? -8.623 -4.968 -25.903 1.00 84.12 300 GLU A N 1
ATOM 2383 C CA . GLU A 1 300 ? -8.531 -5.218 -27.352 1.00 84.12 300 GLU A CA 1
ATOM 2384 C C . GLU A 1 300 ? -7.126 -4.950 -27.906 1.00 84.12 300 GLU A C 1
ATOM 2386 O O . GLU A 1 300 ? -6.598 -5.754 -28.679 1.00 84.12 300 GLU A O 1
ATOM 2391 N N . LEU A 1 301 ? -6.500 -3.843 -27.490 1.00 84.38 301 LEU A N 1
ATOM 2392 C CA . LEU A 1 301 ? -5.120 -3.525 -27.856 1.00 84.38 301 LEU A CA 1
ATOM 2393 C C . LEU A 1 301 ? -4.146 -4.593 -27.334 1.00 84.38 301 LEU A C 1
ATOM 2395 O O . LEU A 1 301 ? -3.231 -4.986 -28.058 1.00 84.38 301 LEU A O 1
ATOM 2399 N N . ASN A 1 302 ? -4.366 -5.103 -26.118 1.00 82.88 302 ASN A N 1
ATOM 2400 C CA . ASN A 1 302 ? -3.570 -6.180 -25.531 1.00 82.88 302 ASN A CA 1
ATOM 2401 C C . ASN A 1 302 ? -3.634 -7.462 -26.374 1.00 82.88 302 ASN A C 1
ATOM 2403 O O . ASN A 1 302 ? -2.598 -8.002 -26.754 1.00 82.88 302 ASN A O 1
ATOM 2407 N N . LYS A 1 303 ? -4.843 -7.903 -26.750 1.00 82.50 303 LYS A N 1
ATOM 2408 C CA . LYS A 1 303 ? -5.042 -9.088 -27.607 1.00 82.50 303 LYS A CA 1
ATOM 2409 C C . LYS A 1 303 ? -4.328 -8.965 -28.957 1.00 82.50 303 LYS A C 1
ATOM 2411 O O . LYS A 1 303 ? -3.825 -9.952 -29.487 1.00 82.50 303 LYS A O 1
ATOM 2416 N N . LEU A 1 304 ? -4.273 -7.757 -29.519 1.00 77.88 304 LEU A N 1
ATOM 2417 C CA . LEU A 1 304 ? -3.546 -7.496 -30.763 1.00 77.88 304 LEU A CA 1
ATOM 2418 C C . LEU A 1 304 ? -2.027 -7.531 -30.560 1.00 77.88 304 LEU A C 1
ATOM 2420 O O . LEU A 1 304 ? -1.328 -8.162 -31.351 1.00 77.88 304 LEU A O 1
ATOM 2424 N N . LYS A 1 305 ? -1.512 -6.900 -29.496 1.00 77.12 305 LYS A N 1
ATOM 2425 C CA . LYS A 1 305 ? -0.081 -6.942 -29.158 1.00 77.12 305 LYS A CA 1
ATOM 2426 C C . LYS A 1 305 ? 0.395 -8.379 -28.907 1.00 77.12 305 LYS A C 1
ATOM 2428 O O . LYS A 1 305 ? 1.438 -8.764 -29.431 1.00 77.12 305 LYS A O 1
ATOM 2433 N N . SER A 1 306 ? -0.383 -9.187 -28.183 1.00 73.31 306 SER A N 1
ATOM 2434 C CA . SER A 1 306 ? -0.005 -10.564 -27.848 1.00 73.31 306 SER A CA 1
ATOM 2435 C C . SER A 1 306 ? 0.033 -11.495 -29.065 1.00 73.31 306 SER A C 1
ATOM 2437 O O . SER A 1 306 ? 0.958 -12.297 -29.194 1.00 73.31 306 SER A O 1
ATOM 2439 N N . LYS A 1 307 ? -0.908 -11.345 -30.008 1.00 68.50 307 LYS A N 1
ATOM 2440 C CA . LYS A 1 307 ? -0.975 -12.142 -31.247 1.00 68.50 307 LYS A CA 1
ATOM 2441 C C . LYS A 1 307 ? 0.209 -11.905 -32.198 1.00 68.50 307 LYS A C 1
ATOM 2443 O O . LYS A 1 307 ? 0.554 -12.794 -32.970 1.00 68.50 307 LYS A O 1
ATOM 2448 N N . HIS A 1 308 ? 0.843 -10.733 -32.136 1.00 61.69 308 HIS A N 1
ATOM 2449 C CA . HIS A 1 308 ? 1.894 -10.312 -33.074 1.00 61.69 308 HIS A CA 1
ATOM 2450 C C . HIS A 1 308 ? 3.272 -10.100 -32.416 1.00 61.69 308 HIS A C 1
ATOM 2452 O O . HIS A 1 308 ? 4.146 -9.466 -33.006 1.00 61.69 308 HIS A O 1
ATOM 2458 N N . HIS A 1 309 ? 3.498 -10.673 -31.225 1.00 56.28 309 HIS A N 1
ATOM 2459 C CA . HIS A 1 309 ? 4.676 -10.434 -30.374 1.00 56.28 309 HIS A CA 1
ATOM 2460 C C . HIS A 1 309 ? 6.052 -10.607 -31.044 1.00 56.28 309 HIS A C 1
ATOM 2462 O O . HIS A 1 309 ? 7.019 -10.018 -30.571 1.00 56.28 309 HIS A O 1
ATOM 2468 N N . LYS A 1 310 ? 6.158 -11.402 -32.118 1.00 51.19 310 LYS A N 1
ATOM 2469 C CA . LYS A 1 310 ? 7.434 -11.708 -32.789 1.00 51.19 310 LYS A CA 1
ATOM 2470 C C . LYS A 1 310 ? 7.666 -10.965 -34.109 1.00 51.19 310 LYS A C 1
ATOM 2472 O O . LYS A 1 310 ? 8.769 -11.044 -34.623 1.00 51.19 310 LYS A O 1
ATOM 2477 N N . ASN A 1 311 ? 6.669 -10.259 -34.650 1.00 52.31 311 ASN A N 1
ATOM 2478 C CA . ASN A 1 311 ? 6.780 -9.522 -35.915 1.00 52.31 311 ASN A CA 1
ATOM 2479 C C . ASN A 1 311 ? 5.719 -8.413 -35.975 1.00 52.31 311 ASN A C 1
ATOM 2481 O O . ASN A 1 311 ? 4.689 -8.554 -36.638 1.00 52.31 311 ASN A O 1
ATOM 2485 N N . ILE A 1 312 ? 5.970 -7.280 -35.312 1.00 57.31 312 ILE A N 1
ATOM 2486 C CA . ILE A 1 312 ? 5.258 -6.040 -35.652 1.00 57.31 312 ILE A CA 1
ATOM 2487 C C . ILE A 1 312 ? 5.891 -5.530 -36.951 1.00 57.31 312 ILE A C 1
ATOM 2489 O O . ILE A 1 312 ? 6.734 -4.634 -36.937 1.00 57.31 312 ILE A O 1
ATOM 2493 N N . SER A 1 313 ? 5.542 -6.157 -38.077 1.00 59.66 313 SER A N 1
ATOM 2494 C CA . SER A 1 313 ? 5.914 -5.634 -39.391 1.00 59.66 313 SER A CA 1
ATOM 2495 C C . SER A 1 313 ? 5.333 -4.226 -39.564 1.00 59.66 313 SER A C 1
ATOM 2497 O O . SER A 1 313 ? 4.382 -3.838 -38.872 1.00 59.66 313 SER A O 1
ATOM 2499 N N . ASP A 1 314 ? 5.865 -3.451 -40.508 1.00 64.12 314 ASP A N 1
ATOM 2500 C CA . ASP A 1 314 ? 5.354 -2.106 -40.802 1.00 64.12 314 ASP A CA 1
ATOM 2501 C C . ASP A 1 314 ? 3.857 -2.093 -41.170 1.00 64.12 314 ASP A C 1
ATOM 2503 O O . ASP A 1 314 ? 3.196 -1.072 -41.006 1.00 64.12 314 ASP A O 1
ATOM 2507 N N . ILE A 1 315 ? 3.290 -3.246 -41.543 1.00 69.19 315 ILE A N 1
ATOM 2508 C CA . ILE A 1 315 ? 1.862 -3.446 -41.834 1.00 69.19 315 ILE A CA 1
ATOM 2509 C C . ILE A 1 315 ? 0.994 -3.328 -40.566 1.00 69.19 315 ILE A C 1
ATOM 2511 O O . ILE A 1 315 ? -0.133 -2.839 -40.626 1.00 69.19 315 ILE A O 1
ATOM 2515 N N . TYR A 1 316 ? 1.503 -3.728 -39.395 1.00 73.19 316 TYR A N 1
ATOM 2516 C CA . TYR A 1 316 ? 0.725 -3.735 -38.146 1.00 73.19 316 TYR A CA 1
ATOM 2517 C C . TYR A 1 316 ? 0.838 -2.440 -37.338 1.00 73.19 316 TYR A C 1
ATOM 2519 O O . TYR A 1 316 ? -0.049 -2.146 -36.531 1.00 73.19 316 TYR A O 1
ATOM 2527 N N . LYS A 1 317 ? 1.880 -1.629 -37.567 1.00 77.44 317 LYS A N 1
ATOM 2528 C CA . LYS A 1 317 ? 2.050 -0.333 -36.885 1.00 77.44 317 LYS A CA 1
ATOM 2529 C C . LYS A 1 317 ? 0.851 0.612 -37.102 1.00 77.44 317 LYS A C 1
ATOM 2531 O O . LYS A 1 317 ? 0.359 1.148 -36.106 1.00 77.44 317 LYS A O 1
ATOM 2536 N N . PRO A 1 318 ? 0.309 0.797 -38.327 1.00 82.75 318 PRO A N 1
ATOM 2537 C CA . PRO A 1 318 ? -0.882 1.622 -38.545 1.00 82.75 318 PRO A CA 1
ATOM 2538 C C . PRO A 1 318 ? -2.113 1.128 -37.775 1.00 82.75 318 PRO A C 1
ATOM 2540 O O . PRO A 1 318 ? -2.831 1.937 -37.188 1.00 82.75 318 PRO A O 1
ATOM 2543 N N . ILE A 1 319 ? -2.322 -0.191 -37.717 1.00 83.31 319 ILE A N 1
ATOM 2544 C CA . ILE A 1 319 ? -3.465 -0.815 -37.031 1.00 83.31 319 ILE A CA 1
ATOM 2545 C C . ILE A 1 319 ? -3.361 -0.606 -35.516 1.00 83.31 319 ILE A C 1
ATOM 2547 O O . ILE A 1 319 ? -4.330 -0.193 -34.875 1.00 83.31 319 ILE A O 1
ATOM 2551 N N . LEU A 1 320 ? -2.176 -0.831 -34.938 1.00 81.56 320 LEU A N 1
ATOM 2552 C CA . LEU A 1 320 ? -1.917 -0.575 -33.519 1.00 81.56 320 LEU A CA 1
ATOM 2553 C C . LEU A 1 320 ? -2.114 0.905 -33.176 1.00 81.56 320 LEU A C 1
ATOM 2555 O O . LEU A 1 320 ? -2.749 1.214 -32.170 1.00 81.56 320 LEU A O 1
ATOM 2559 N N . ASN A 1 321 ? -1.654 1.818 -34.035 1.00 84.31 321 ASN A N 1
ATOM 2560 C CA . ASN A 1 321 ? -1.860 3.255 -33.855 1.00 84.31 321 ASN A CA 1
ATOM 2561 C C . ASN A 1 321 ? -3.344 3.639 -33.914 1.00 84.31 321 ASN A C 1
ATOM 2563 O O . ASN A 1 321 ? -3.803 4.457 -33.116 1.00 84.31 321 ASN A O 1
ATOM 2567 N N . GLN A 1 322 ? -4.119 3.048 -34.826 1.00 86.88 322 GLN A N 1
ATOM 2568 C CA . GLN A 1 322 ? -5.562 3.276 -34.899 1.00 86.88 322 GLN A CA 1
ATOM 2569 C C . GLN A 1 322 ? -6.274 2.764 -33.641 1.00 86.88 322 GLN A C 1
ATOM 2571 O O . GLN A 1 322 ? -7.124 3.463 -33.090 1.00 86.88 322 GLN A O 1
ATOM 2576 N N . LYS A 1 323 ? -5.904 1.577 -33.151 1.00 87.44 323 LYS A N 1
ATOM 2577 C CA . LYS A 1 323 ? -6.463 1.006 -31.920 1.00 87.44 323 LYS A CA 1
ATOM 2578 C C . LYS A 1 323 ? -6.067 1.800 -30.680 1.00 87.44 323 LYS A C 1
ATOM 2580 O O . LYS A 1 323 ? -6.920 2.051 -29.835 1.00 87.44 323 LYS A O 1
ATOM 2585 N N . LEU A 1 324 ? -4.831 2.293 -30.606 1.00 87.12 324 LEU A N 1
ATOM 2586 C CA . LEU A 1 324 ? -4.392 3.187 -29.535 1.00 87.12 324 LEU A CA 1
ATOM 2587 C C . LEU A 1 324 ? -5.259 4.454 -29.477 1.00 87.12 324 LEU A C 1
ATOM 2589 O O . LEU A 1 324 ? -5.709 4.818 -28.396 1.00 87.12 324 LEU A O 1
ATOM 2593 N N . LYS A 1 325 ? -5.598 5.067 -30.619 1.00 89.44 325 LYS A N 1
ATOM 2594 C CA . LYS A 1 325 ? -6.499 6.240 -30.677 1.00 89.44 325 LYS A CA 1
ATOM 2595 C C . LYS A 1 325 ? -7.920 5.967 -30.158 1.00 89.44 325 LYS A C 1
ATOM 2597 O O . LYS A 1 325 ? -8.632 6.911 -29.830 1.00 89.44 325 LYS A O 1
ATOM 2602 N N . GLN A 1 326 ? -8.338 4.701 -30.077 1.00 90.06 326 GLN A N 1
ATOM 2603 C CA . GLN A 1 326 ? -9.642 4.297 -29.535 1.00 90.06 326 GLN A CA 1
ATOM 2604 C C . GLN A 1 326 ? -9.615 4.078 -28.013 1.00 90.06 326 GLN A C 1
ATOM 2606 O O . GLN A 1 326 ? -10.678 4.063 -27.388 1.00 90.06 326 GLN A O 1
ATOM 2611 N N . THR A 1 327 ? -8.431 3.909 -27.410 1.00 91.62 327 THR A N 1
ATOM 2612 C CA . THR A 1 327 ? -8.269 3.717 -25.958 1.00 91.62 327 THR A CA 1
ATOM 2613 C C . THR A 1 327 ? -8.628 4.983 -25.162 1.00 91.62 327 THR A C 1
ATOM 2615 O O . THR A 1 327 ? -8.724 6.064 -25.742 1.00 91.62 327 THR A O 1
ATOM 2618 N N . PRO A 1 328 ? -8.855 4.900 -23.840 1.00 91.25 328 PRO A N 1
ATOM 2619 C CA . PRO A 1 328 ? -9.143 6.079 -23.023 1.00 91.25 328 PRO A CA 1
ATOM 2620 C C . PRO A 1 328 ? -8.019 7.123 -23.069 1.00 91.25 328 PRO A C 1
ATOM 2622 O O . PRO A 1 328 ? -6.840 6.766 -23.066 1.00 91.25 328 PRO A O 1
ATOM 2625 N N . LEU A 1 329 ? -8.376 8.414 -23.038 1.00 90.62 329 LEU A N 1
ATOM 2626 C CA . LEU A 1 329 ? -7.410 9.519 -23.113 1.00 90.62 329 LEU A CA 1
ATOM 2627 C C . LEU A 1 329 ? -6.298 9.387 -22.073 1.00 90.62 329 LEU A C 1
ATOM 2629 O O . LEU A 1 329 ? -5.133 9.584 -22.407 1.00 90.62 329 LEU A O 1
ATOM 2633 N N . TRP A 1 330 ? -6.647 9.002 -20.843 1.00 90.31 330 TRP A N 1
ATOM 2634 C CA . TRP A 1 330 ? -5.682 8.814 -19.763 1.00 90.31 330 TRP A CA 1
ATOM 2635 C C . TRP A 1 330 ? -4.594 7.788 -20.066 1.00 90.31 330 TRP A C 1
ATOM 2637 O O . TRP A 1 330 ? -3.480 7.950 -19.581 1.00 90.31 330 TRP A O 1
ATOM 2647 N N . PHE A 1 331 ? -4.904 6.758 -20.859 1.00 92.50 331 PHE A N 1
ATOM 2648 C CA . PHE A 1 331 ? -3.958 5.726 -21.273 1.00 92.50 331 PHE A CA 1
ATOM 2649 C C . PHE A 1 331 ? -3.081 6.218 -22.429 1.00 92.50 331 PHE A C 1
ATOM 2651 O O . PHE A 1 331 ? -1.870 6.005 -22.420 1.00 92.50 331 PHE A O 1
ATOM 2658 N N . GLN A 1 332 ? -3.674 6.945 -23.383 1.00 90.75 332 GLN A N 1
ATOM 2659 C CA . GLN A 1 332 ? -2.952 7.528 -24.518 1.00 90.75 332 GLN A CA 1
ATOM 2660 C C . GLN A 1 332 ? -1.852 8.504 -24.075 1.00 90.75 332 GLN A C 1
ATOM 2662 O O . GLN A 1 332 ? -0.799 8.569 -24.704 1.00 90.75 332 GLN A O 1
ATOM 2667 N N . GLY A 1 333 ? -2.079 9.253 -22.990 1.00 87.56 333 GLY A N 1
ATOM 2668 C CA . GLY A 1 333 ? -1.114 10.218 -22.454 1.00 87.56 333 GLY A CA 1
ATOM 2669 C C . GLY A 1 333 ? 0.034 9.614 -21.636 1.00 87.56 333 GLY A C 1
ATOM 2670 O O . GLY A 1 333 ? 0.850 10.368 -21.102 1.00 87.56 333 GLY A O 1
ATOM 2671 N N . LEU A 1 334 ? 0.095 8.287 -21.489 1.00 89.62 334 LEU A N 1
ATOM 2672 C CA . LEU A 1 334 ? 1.145 7.606 -20.727 1.00 89.62 334 LEU A CA 1
ATOM 2673 C C . LEU A 1 334 ? 2.401 7.366 -21.561 1.00 89.62 334 LEU A C 1
ATOM 2675 O O . LEU A 1 334 ? 2.344 7.258 -22.785 1.00 89.62 334 LEU A O 1
ATOM 2679 N N . SER A 1 335 ? 3.536 7.217 -20.875 1.00 88.62 335 SER A N 1
ATOM 2680 C CA . SER A 1 335 ? 4.783 6.778 -21.508 1.00 88.62 335 SER A CA 1
ATOM 2681 C C . SER A 1 335 ? 4.659 5.365 -22.095 1.00 88.62 335 SER A C 1
ATOM 2683 O O . SER A 1 335 ? 3.862 4.560 -21.612 1.00 88.62 335 SER A O 1
ATOM 2685 N N . THR A 1 336 ? 5.487 5.029 -23.091 1.00 88.25 336 THR A N 1
ATOM 2686 C CA . THR A 1 336 ? 5.520 3.684 -23.700 1.00 88.25 336 THR A CA 1
ATOM 2687 C C . THR A 1 336 ? 5.670 2.583 -22.650 1.00 88.25 336 THR A C 1
ATOM 2689 O O . THR A 1 336 ? 4.908 1.621 -22.657 1.00 88.25 336 THR A O 1
ATOM 2692 N N . LEU A 1 337 ? 6.578 2.774 -21.686 1.00 91.06 337 LEU A N 1
ATOM 2693 C CA . LEU A 1 337 ? 6.782 1.843 -20.576 1.00 91.06 337 LEU A CA 1
ATOM 2694 C C . LEU A 1 337 ? 5.501 1.620 -19.759 1.00 91.06 337 LEU A C 1
ATOM 2696 O O . LEU A 1 337 ? 5.143 0.486 -19.457 1.00 91.06 337 LEU A O 1
ATOM 2700 N N . GLU A 1 338 ? 4.798 2.692 -19.388 1.00 92.44 338 GLU A N 1
ATOM 2701 C CA . GLU A 1 338 ? 3.544 2.579 -18.637 1.00 92.44 338 GLU A CA 1
ATOM 2702 C C . GLU A 1 338 ? 2.460 1.866 -19.447 1.00 92.44 338 GLU A C 1
ATOM 2704 O O . GLU A 1 338 ? 1.768 1.010 -18.901 1.00 92.44 338 GLU A O 1
ATOM 2709 N N . GLN A 1 339 ? 2.330 2.172 -20.740 1.00 91.44 339 GLN A N 1
ATOM 2710 C CA . GLN A 1 339 ? 1.371 1.491 -21.609 1.00 91.44 339 GLN A CA 1
ATOM 2711 C C . GLN A 1 339 ? 1.674 -0.008 -21.716 1.00 91.44 339 GLN A C 1
ATOM 2713 O O . GLN A 1 339 ? 0.750 -0.820 -21.635 1.00 91.44 339 GLN A O 1
ATOM 2718 N N . ASP A 1 340 ? 2.945 -0.392 -21.857 1.00 90.38 340 ASP A N 1
ATOM 2719 C CA . ASP A 1 340 ? 3.366 -1.795 -21.917 1.00 90.38 340 ASP A CA 1
ATOM 2720 C C . ASP A 1 340 ? 3.103 -2.529 -20.600 1.00 90.38 340 ASP A C 1
ATOM 2722 O O . ASP A 1 340 ? 2.554 -3.630 -20.615 1.00 90.38 340 ASP A O 1
ATOM 2726 N N . LEU A 1 341 ? 3.412 -1.910 -19.456 1.00 93.31 341 LEU A N 1
ATOM 2727 C CA . LEU A 1 341 ? 3.152 -2.495 -18.138 1.00 93.31 341 LEU A CA 1
ATOM 2728 C C . LEU A 1 341 ? 1.654 -2.685 -17.878 1.00 93.31 341 LEU A C 1
ATOM 2730 O O . LEU A 1 341 ? 1.237 -3.751 -17.430 1.00 93.31 341 LEU A O 1
ATOM 2734 N N . ILE A 1 342 ? 0.825 -1.693 -18.205 1.00 92.81 342 ILE A N 1
ATOM 2735 C CA . ILE A 1 342 ? -0.635 -1.809 -18.073 1.00 92.81 342 ILE A CA 1
ATOM 2736 C C . ILE A 1 342 ? -1.175 -2.904 -18.982 1.00 92.81 342 ILE A C 1
ATOM 2738 O O . ILE A 1 342 ? -2.017 -3.687 -18.556 1.00 92.81 342 ILE A O 1
ATOM 2742 N N . THR A 1 343 ? -0.680 -2.972 -20.217 1.00 90.06 343 THR A N 1
ATOM 2743 C CA . THR A 1 343 ? -1.068 -4.009 -21.177 1.00 90.06 343 THR A CA 1
ATOM 2744 C C . THR A 1 343 ? -0.721 -5.398 -20.634 1.00 90.06 343 THR A C 1
ATOM 2746 O O . THR A 1 343 ? -1.575 -6.279 -20.595 1.00 90.06 343 THR A O 1
ATOM 2749 N N . LYS A 1 344 ? 0.511 -5.577 -20.142 1.00 89.94 344 LYS A N 1
ATOM 2750 C CA . LYS A 1 344 ? 1.008 -6.844 -19.591 1.00 89.94 344 LYS A CA 1
ATOM 2751 C C . LYS A 1 344 ? 0.235 -7.303 -18.353 1.00 89.94 344 LYS A C 1
ATOM 2753 O O . LYS A 1 344 ? 0.015 -8.496 -18.178 1.00 89.94 344 LYS A O 1
ATOM 2758 N N . HIS A 1 345 ? -0.169 -6.365 -17.498 1.00 91.81 345 HIS A N 1
ATOM 2759 C CA . HIS A 1 345 ? -0.874 -6.637 -16.242 1.00 91.81 345 HIS A CA 1
ATOM 2760 C C . HIS A 1 345 ? -2.390 -6.405 -16.327 1.00 91.81 345 HIS A C 1
ATOM 2762 O O . HIS A 1 345 ? -3.053 -6.335 -15.292 1.00 91.81 345 HIS A O 1
ATOM 2768 N N . PHE A 1 346 ? -2.946 -6.290 -17.535 1.00 91.69 346 PHE A N 1
ATOM 2769 C CA . PHE A 1 346 ? -4.319 -5.837 -17.763 1.00 91.69 346 PHE A CA 1
ATOM 2770 C C . PHE A 1 346 ? -5.365 -6.645 -16.983 1.00 91.69 346 PHE A C 1
ATOM 2772 O O . PHE A 1 346 ? -6.190 -6.066 -16.271 1.00 91.69 346 PHE A O 1
ATOM 2779 N N . ASP A 1 347 ? -5.288 -7.975 -17.057 1.00 91.06 347 ASP A N 1
ATOM 2780 C CA . ASP A 1 347 ? -6.251 -8.865 -16.402 1.00 91.06 347 ASP A CA 1
ATOM 2781 C C . ASP A 1 347 ? -6.227 -8.679 -14.877 1.00 91.06 347 ASP A C 1
ATOM 2783 O O . ASP A 1 347 ? -7.266 -8.608 -14.233 1.00 91.06 347 ASP A O 1
ATOM 2787 N N . LYS A 1 348 ? -5.036 -8.494 -14.299 1.00 93.25 348 LYS A N 1
ATOM 2788 C CA . LYS A 1 348 ? -4.838 -8.301 -12.854 1.00 93.25 348 LYS A CA 1
ATOM 2789 C C . LYS A 1 348 ? -5.234 -6.905 -12.377 1.00 93.25 348 LYS A C 1
ATOM 2791 O O . LYS A 1 348 ? -5.674 -6.736 -11.248 1.00 93.25 348 LYS A O 1
ATOM 2796 N N . ILE A 1 349 ? -5.094 -5.891 -13.229 1.00 93.06 349 ILE A N 1
ATOM 2797 C CA . ILE A 1 349 ? -5.549 -4.525 -12.930 1.00 93.06 349 ILE A CA 1
ATOM 2798 C C . ILE A 1 349 ? -7.083 -4.464 -12.902 1.00 93.06 349 ILE A C 1
ATOM 2800 O O . ILE A 1 349 ? -7.652 -3.691 -12.132 1.00 93.06 349 ILE A O 1
ATOM 2804 N N . THR A 1 350 ? -7.748 -5.262 -13.742 1.00 92.56 350 THR A N 1
ATOM 2805 C CA . THR A 1 350 ? -9.201 -5.194 -13.965 1.00 92.56 350 THR A CA 1
ATOM 2806 C C . THR A 1 350 ? -10.012 -6.251 -13.217 1.00 92.56 350 THR A C 1
ATOM 2808 O O . THR A 1 350 ? -11.236 -6.153 -13.182 1.00 92.56 350 THR A O 1
ATOM 2811 N N . ASP A 1 351 ? -9.371 -7.216 -12.553 1.00 92.06 351 ASP A N 1
ATOM 2812 C CA . ASP A 1 351 ? -10.069 -8.308 -11.862 1.00 92.06 351 ASP A CA 1
ATOM 2813 C C . ASP A 1 351 ? -10.753 -7.916 -10.544 1.00 92.06 351 ASP A C 1
ATOM 2815 O O . ASP A 1 351 ? -11.477 -8.728 -9.967 1.00 92.06 351 ASP A O 1
ATOM 2819 N N . ASN A 1 352 ? -10.538 -6.695 -10.038 1.00 92.25 352 ASN A N 1
ATOM 2820 C CA . ASN A 1 352 ? -11.019 -6.253 -8.723 1.00 92.25 352 ASN A CA 1
ATOM 2821 C C . ASN A 1 352 ? -10.607 -7.179 -7.554 1.00 92.25 352 ASN A C 1
ATOM 2823 O O . ASN A 1 352 ? -11.225 -7.138 -6.488 1.00 92.25 352 ASN A O 1
ATOM 2827 N N . LYS A 1 353 ? -9.572 -8.006 -7.741 1.00 92.69 353 LYS A N 1
ATOM 2828 C CA . LYS A 1 353 ? -8.923 -8.840 -6.719 1.00 92.69 353 LYS A CA 1
ATOM 2829 C C . LYS A 1 353 ? -7.593 -8.265 -6.264 1.00 92.69 353 LYS A C 1
ATOM 2831 O O . LYS A 1 353 ? -7.085 -8.700 -5.241 1.00 92.69 353 LYS A O 1
ATOM 2836 N N . HIS A 1 354 ? -7.032 -7.298 -6.988 1.00 95.12 354 HIS A N 1
ATOM 2837 C CA . HIS A 1 354 ? -5.765 -6.669 -6.632 1.00 95.12 354 HIS A CA 1
ATOM 2838 C C . HIS A 1 354 ? -5.959 -5.230 -6.151 1.00 95.12 354 HIS A C 1
ATOM 2840 O O . HIS A 1 354 ? -6.846 -4.492 -6.572 1.00 95.12 354 HIS A O 1
ATOM 2846 N N . ILE A 1 355 ? -5.065 -4.818 -5.261 1.00 94.62 355 ILE A N 1
ATOM 2847 C CA . ILE A 1 355 ? -4.978 -3.461 -4.726 1.00 94.62 355 ILE A CA 1
ATOM 2848 C C . ILE A 1 355 ? -4.091 -2.674 -5.676 1.00 94.62 355 ILE A C 1
ATOM 2850 O O . ILE A 1 355 ? -2.983 -3.114 -5.976 1.00 94.62 355 ILE A O 1
ATOM 2854 N N . LEU A 1 356 ? -4.525 -1.485 -6.091 1.00 94.50 356 LEU A N 1
ATOM 2855 C CA . LEU A 1 356 ? -3.677 -0.597 -6.882 1.00 94.50 356 LEU A CA 1
ATOM 2856 C C . LEU A 1 356 ? -2.575 0.012 -5.995 1.00 94.50 356 LEU A C 1
ATOM 2858 O O . LEU A 1 356 ? -2.899 0.725 -5.033 1.00 94.50 356 LEU A O 1
ATOM 2862 N N . PRO A 1 357 ? -1.282 -0.197 -6.304 1.00 91.62 357 PRO A N 1
ATOM 2863 C CA . PRO A 1 357 ? -0.200 0.398 -5.536 1.00 91.62 357 PRO A CA 1
ATOM 2864 C C . PRO A 1 357 ? -0.220 1.931 -5.588 1.00 91.62 357 PRO A C 1
ATOM 2866 O O . PRO A 1 357 ? -0.459 2.557 -6.620 1.00 91.62 357 PRO A O 1
ATOM 2869 N N . THR A 1 358 ? 0.094 2.566 -4.459 1.00 87.50 358 THR A N 1
ATOM 2870 C CA . THR A 1 358 ? 0.088 4.035 -4.288 1.00 87.50 358 THR A CA 1
ATOM 2871 C C . THR A 1 358 ? 0.962 4.824 -5.277 1.00 87.50 358 THR A C 1
ATOM 2873 O O . THR A 1 358 ? 0.736 6.012 -5.535 1.00 87.50 358 THR A O 1
ATOM 2876 N N . SER A 1 359 ? 2.008 4.192 -5.798 1.00 82.50 359 SER A N 1
ATOM 2877 C CA . SER A 1 359 ? 2.964 4.776 -6.736 1.00 82.50 359 SER A CA 1
ATOM 2878 C C . SER A 1 359 ? 2.453 4.791 -8.172 1.00 82.50 359 SER A C 1
ATOM 2880 O O . SER A 1 359 ? 2.893 5.653 -8.935 1.00 82.50 359 SER A O 1
ATOM 2882 N N . LEU A 1 360 ? 1.476 3.940 -8.515 1.00 87.88 360 LEU A N 1
ATOM 2883 C CA . LEU A 1 360 ? 0.839 3.880 -9.834 1.00 87.88 360 LEU A CA 1
ATOM 2884 C C . LEU A 1 360 ? -0.194 5.003 -9.984 1.00 87.88 360 LEU A C 1
ATOM 2886 O O . LEU A 1 360 ? -1.393 4.811 -10.181 1.00 87.88 360 LEU A O 1
ATOM 2890 N N . ARG A 1 361 ? 0.296 6.233 -9.848 1.00 81.12 361 ARG A N 1
ATOM 2891 C CA . ARG A 1 361 ? -0.497 7.463 -9.772 1.00 81.12 361 ARG A CA 1
ATOM 2892 C C . ARG A 1 361 ? -1.156 7.874 -11.078 1.00 81.12 361 ARG A C 1
ATOM 2894 O O . ARG A 1 361 ? -1.918 8.833 -11.071 1.00 81.12 361 ARG A O 1
ATOM 2901 N N . ASN A 1 362 ? -0.852 7.187 -12.167 1.00 83.31 362 ASN A N 1
ATOM 2902 C CA . ASN A 1 362 ? -1.449 7.427 -13.470 1.00 83.31 362 ASN A CA 1
ATOM 2903 C C . ASN A 1 362 ? -2.593 6.450 -13.785 1.00 83.31 362 ASN A C 1
ATOM 2905 O O . ASN A 1 362 ? -3.370 6.726 -14.688 1.00 83.31 362 ASN A O 1
ATOM 2909 N N . LEU A 1 363 ? -2.757 5.380 -12.994 1.00 88.62 363 LEU A N 1
ATOM 2910 C CA . LEU A 1 363 ? -3.888 4.457 -13.102 1.00 88.62 363 LEU A CA 1
ATOM 2911 C C . LEU A 1 363 ? -5.134 5.016 -12.403 1.00 88.62 363 LEU A C 1
ATOM 2913 O O . LEU A 1 363 ? -5.046 5.287 -11.201 1.00 88.62 363 LEU A O 1
ATOM 2917 N N . PRO A 1 364 ? -6.277 5.183 -13.090 1.00 92.44 364 PRO A N 1
ATOM 2918 C CA . PRO A 1 364 ? -7.553 5.495 -12.447 1.00 92.44 364 PRO A CA 1
ATOM 2919 C C . PRO A 1 364 ? -7.943 4.450 -11.392 1.00 92.44 364 PRO A C 1
ATOM 2921 O O . PRO A 1 364 ? -7.583 3.283 -11.516 1.00 92.44 364 PRO A O 1
ATOM 2924 N N . GLY A 1 365 ? -8.697 4.864 -10.371 1.00 94.38 365 GLY A N 1
ATOM 2925 C CA . GLY A 1 365 ? -9.166 3.987 -9.299 1.00 94.38 365 GLY A CA 1
ATOM 2926 C C . GLY A 1 365 ? -8.635 4.332 -7.908 1.00 94.38 365 GLY A C 1
ATOM 2927 O O . GLY A 1 365 ? -7.784 5.208 -7.708 1.00 94.38 365 GLY A O 1
ATOM 2928 N N . LEU A 1 366 ? -9.165 3.614 -6.920 1.00 95.75 366 LEU A N 1
ATOM 2929 C CA . LEU A 1 366 ? -8.806 3.765 -5.515 1.00 95.75 366 LEU A CA 1
ATOM 2930 C C . LEU A 1 366 ? -7.478 3.060 -5.222 1.00 95.75 366 LEU A C 1
ATOM 2932 O O . LEU A 1 366 ? -7.370 1.837 -5.267 1.00 95.75 366 LEU A O 1
ATOM 2936 N N . ARG A 1 367 ? -6.445 3.839 -4.899 1.00 94.50 367 ARG A N 1
ATOM 2937 C CA . ARG A 1 367 ? -5.104 3.311 -4.604 1.00 94.50 367 ARG A CA 1
ATOM 2938 C C . ARG A 1 367 ? -4.936 3.016 -3.130 1.00 94.50 367 ARG A C 1
ATOM 2940 O O . ARG A 1 367 ? -5.405 3.805 -2.311 1.00 94.50 367 ARG A O 1
ATOM 2947 N N . ASN A 1 368 ? -4.187 1.965 -2.800 1.00 94.81 368 ASN A N 1
ATOM 2948 C CA . ASN A 1 368 ? -3.899 1.565 -1.419 1.00 94.81 368 ASN A CA 1
ATOM 2949 C C . ASN A 1 368 ? -5.165 1.574 -0.541 1.00 94.81 368 ASN A C 1
ATOM 2951 O O . ASN A 1 368 ? -5.160 2.167 0.540 1.00 94.81 368 ASN A O 1
ATOM 2955 N N . ALA A 1 369 ? -6.267 1.052 -1.084 1.00 95.88 369 ALA A N 1
ATOM 2956 C CA . ALA A 1 369 ? -7.596 1.215 -0.521 1.00 95.88 369 ALA A CA 1
ATOM 2957 C C . ALA A 1 369 ? -7.997 0.004 0.322 1.00 95.88 369 ALA A C 1
ATOM 2959 O O . ALA A 1 369 ? -7.914 -1.129 -0.150 1.00 95.88 369 ALA A O 1
ATOM 2960 N N . TYR A 1 370 ? -8.447 0.273 1.544 1.00 97.06 370 TYR A N 1
ATOM 2961 C CA . TYR A 1 370 ? -8.912 -0.735 2.493 1.00 97.06 370 TYR A CA 1
ATOM 2962 C C . TYR A 1 370 ? -10.135 -0.219 3.246 1.00 97.06 370 TYR A C 1
ATOM 2964 O O . TYR A 1 370 ? -10.281 0.991 3.459 1.00 97.06 370 TYR A O 1
ATOM 2972 N N . VAL A 1 371 ? -10.974 -1.147 3.694 1.00 97.38 371 VAL A N 1
ATOM 2973 C CA . VAL A 1 371 ? -11.894 -0.921 4.805 1.00 97.38 371 VAL A CA 1
ATOM 2974 C C . VAL A 1 371 ? -11.278 -1.516 6.065 1.00 97.38 371 VAL A C 1
ATOM 2976 O O . VAL A 1 371 ? -10.798 -2.645 6.085 1.00 97.38 371 VAL A O 1
ATOM 2979 N N . GLU A 1 372 ? -11.242 -0.704 7.103 1.00 96.44 372 GLU A N 1
ATOM 2980 C CA . GLU A 1 372 ? -10.681 -1.007 8.402 1.00 96.44 372 GLU A CA 1
ATOM 2981 C C . GLU A 1 372 ? -11.813 -1.432 9.326 1.00 96.44 372 GLU A C 1
ATOM 2983 O O . GLU A 1 372 ? -12.742 -0.653 9.544 1.00 96.44 372 GLU A O 1
ATOM 2988 N N . VAL A 1 373 ? -11.716 -2.633 9.888 1.00 96.44 373 VAL A N 1
ATOM 2989 C CA . VAL A 1 373 ? -12.547 -3.073 11.010 1.00 96.44 373 VAL A CA 1
ATOM 2990 C C . VAL A 1 373 ? -11.676 -3.048 12.257 1.00 96.44 373 VAL A C 1
ATOM 2992 O O . VAL A 1 373 ? -10.635 -3.706 12.307 1.00 96.44 373 VAL A O 1
ATOM 2995 N N . ARG A 1 374 ? -12.067 -2.256 13.253 1.00 94.38 374 ARG A N 1
ATOM 2996 C CA . ARG A 1 374 ? -11.265 -2.030 14.460 1.00 94.38 374 ARG A CA 1
ATOM 2997 C C . ARG A 1 374 ? -12.072 -2.222 15.713 1.00 94.38 374 ARG A C 1
ATOM 2999 O O . ARG A 1 374 ? -13.107 -1.584 15.850 1.00 94.38 374 ARG A O 1
ATOM 3006 N N . GLY A 1 375 ? -11.572 -3.017 16.639 1.00 92.88 375 GLY A N 1
ATOM 3007 C CA . GLY A 1 375 ? -12.254 -3.265 17.899 1.00 92.88 375 GLY A CA 1
ATOM 3008 C C . GLY A 1 375 ? -11.313 -3.835 18.939 1.00 92.88 375 GLY A C 1
ATOM 3009 O O . GLY A 1 375 ? -10.088 -3.770 18.801 1.00 92.88 375 GLY A O 1
ATOM 3010 N N . ILE A 1 376 ? -11.903 -4.403 19.976 1.00 91.69 376 ILE A N 1
ATOM 3011 C CA . ILE A 1 376 ? -11.188 -5.088 21.041 1.00 91.69 376 ILE A CA 1
ATOM 3012 C C . ILE A 1 376 ? -11.718 -6.511 21.129 1.00 91.69 376 ILE A C 1
ATOM 3014 O O . ILE A 1 376 ? -12.920 -6.728 21.103 1.00 91.69 376 ILE A O 1
ATOM 3018 N N . SER A 1 377 ? -10.826 -7.492 21.162 1.00 91.06 377 SER A N 1
ATOM 3019 C CA . SER A 1 377 ? -11.210 -8.868 21.437 1.00 91.06 377 SER A CA 1
ATOM 3020 C C . SER A 1 377 ? -11.377 -9.043 22.942 1.00 91.06 377 SER A C 1
ATOM 3022 O O . SER A 1 377 ? -10.405 -8.851 23.670 1.00 91.06 377 SER A O 1
ATOM 3024 N N . GLU A 1 378 ? -12.555 -9.471 23.384 1.00 87.50 378 GLU A N 1
ATOM 3025 C CA . GLU A 1 378 ? -12.879 -9.849 24.761 1.00 87.50 378 GLU A CA 1
ATOM 3026 C C . GLU A 1 378 ? -13.359 -11.305 24.754 1.00 87.50 378 GLU A C 1
ATOM 3028 O O . GLU A 1 378 ? -14.250 -11.663 23.989 1.00 87.50 378 GLU A O 1
ATOM 3033 N N . ASN A 1 379 ? -12.735 -12.189 25.539 1.00 80.50 379 ASN A N 1
ATOM 3034 C CA . ASN A 1 379 ? -13.055 -13.629 25.527 1.00 80.50 379 ASN A CA 1
ATOM 3035 C C . ASN A 1 379 ? -12.980 -14.291 24.144 1.00 80.50 379 ASN A C 1
ATOM 3037 O O . ASN A 1 379 ? -13.762 -15.180 23.806 1.00 80.50 379 ASN A O 1
ATOM 3041 N N . GLY A 1 380 ? -12.031 -13.830 23.327 1.00 80.50 380 GLY A N 1
ATOM 3042 C CA . GLY A 1 380 ? -11.867 -14.285 21.950 1.00 80.50 380 GLY A CA 1
ATOM 3043 C C . GLY A 1 380 ? -12.968 -13.815 21.000 1.00 80.50 380 GLY A C 1
ATOM 3044 O O . GLY A 1 380 ? -12.996 -14.288 19.871 1.00 80.50 380 GLY A O 1
ATOM 3045 N N . LYS A 1 381 ? -13.859 -12.909 21.427 1.00 88.62 381 LYS A N 1
ATOM 3046 C CA . LYS A 1 381 ? -14.890 -12.296 20.586 1.00 88.62 381 LYS A CA 1
ATOM 3047 C C . LYS A 1 381 ? -14.562 -10.850 20.267 1.00 88.62 381 LYS A C 1
ATOM 3049 O O . LYS A 1 381 ? -14.164 -10.103 21.153 1.00 88.62 381 LYS A O 1
ATOM 3054 N N . LEU A 1 382 ? -14.722 -10.447 19.007 1.00 91.12 382 LEU A N 1
ATOM 3055 C CA . LEU A 1 382 ? -14.503 -9.058 18.607 1.00 91.12 382 LEU A CA 1
ATOM 3056 C C . LEU A 1 382 ? -15.666 -8.162 19.057 1.00 91.12 382 LEU A C 1
ATOM 3058 O O . LEU A 1 382 ? -16.754 -8.215 18.498 1.00 91.12 382 LEU A O 1
ATOM 3062 N N . GLU A 1 383 ? -15.396 -7.271 19.998 1.00 89.19 383 GLU A N 1
ATOM 3063 C CA . GLU A 1 383 ? -16.344 -6.307 20.547 1.00 89.19 383 GLU A CA 1
ATOM 3064 C C . GLU A 1 383 ? -15.997 -4.871 20.128 1.00 89.19 383 GLU A C 1
ATOM 3066 O O . GLU A 1 383 ? -14.890 -4.571 19.656 1.00 89.19 383 GLU A O 1
ATOM 3071 N N . ASN A 1 384 ? -16.963 -3.958 20.290 1.00 84.12 384 ASN A N 1
ATOM 3072 C CA . ASN A 1 384 ? -16.810 -2.522 20.017 1.00 84.12 384 ASN A CA 1
ATOM 3073 C C . ASN A 1 384 ? -16.172 -2.235 18.647 1.00 84.12 384 ASN A C 1
ATOM 3075 O O . ASN A 1 384 ? -15.243 -1.433 18.529 1.00 84.12 384 ASN A O 1
ATOM 3079 N N . SER A 1 385 ? -16.631 -2.935 17.606 1.00 88.44 385 SER A N 1
ATOM 3080 C CA . SER A 1 385 ? -16.041 -2.811 16.274 1.00 88.44 385 SER A CA 1
ATOM 3081 C C . SER A 1 385 ? -16.530 -1.560 15.534 1.00 88.44 385 SER A C 1
ATOM 3083 O O . SER A 1 385 ? -17.734 -1.324 15.430 1.00 88.44 385 SER A O 1
ATOM 3085 N N . HIS A 1 386 ? -15.606 -0.796 14.960 1.00 89.75 386 HIS A N 1
ATOM 3086 C CA . HIS A 1 386 ? -15.863 0.384 14.140 1.00 89.75 386 HIS A CA 1
ATOM 3087 C C . HIS A 1 386 ? -15.320 0.196 12.725 1.00 89.75 386 HIS A C 1
ATOM 3089 O O . HIS A 1 386 ? -14.321 -0.495 12.515 1.00 89.75 386 HIS A O 1
ATOM 3095 N N . LEU A 1 387 ? -15.981 0.854 11.770 1.00 93.75 387 LEU A N 1
ATOM 3096 C CA . LEU A 1 387 ? -15.601 0.863 10.363 1.00 93.75 387 LEU A CA 1
ATOM 3097 C C . LEU A 1 387 ? -15.021 2.214 9.953 1.00 93.75 387 LEU A C 1
ATOM 3099 O O . LEU A 1 387 ? -15.618 3.264 10.191 1.00 93.75 387 LEU A O 1
ATOM 3103 N N . GLU A 1 388 ? -13.897 2.172 9.252 1.00 95.19 388 GLU A N 1
ATOM 3104 C CA . GLU A 1 388 ? -13.277 3.336 8.627 1.00 95.19 388 GLU A CA 1
ATOM 3105 C C . GLU A 1 388 ? -12.659 2.919 7.295 1.00 95.19 388 GLU A C 1
ATOM 3107 O O . GLU A 1 388 ? -12.048 1.870 7.187 1.00 95.19 388 GLU A O 1
ATOM 3112 N N . CYS A 1 389 ? -12.792 3.722 6.251 1.00 96.38 389 CYS A N 1
ATOM 3113 C CA . CYS A 1 389 ? -12.103 3.477 4.992 1.00 96.38 389 CYS A CA 1
ATOM 3114 C C . CYS A 1 389 ? -10.817 4.297 4.933 1.00 96.38 389 CYS A C 1
ATOM 3116 O O . CYS A 1 389 ? -10.737 5.416 5.450 1.00 96.38 389 CYS A O 1
ATOM 3118 N N . ARG A 1 390 ? -9.812 3.781 4.232 1.00 95.12 390 ARG A N 1
ATOM 3119 C CA . ARG A 1 390 ? -8.611 4.549 3.904 1.00 95.12 390 ARG A CA 1
ATOM 3120 C C . ARG A 1 390 ? -8.161 4.302 2.480 1.00 95.12 390 ARG A C 1
ATOM 3122 O O . ARG A 1 390 ? -8.348 3.214 1.947 1.00 95.12 390 ARG A O 1
ATOM 3129 N N . SER A 1 391 ? -7.529 5.305 1.881 1.00 96.06 391 SER A N 1
ATOM 3130 C CA . SER A 1 391 ? -6.909 5.183 0.562 1.00 96.06 391 SER A CA 1
ATOM 3131 C C . SER A 1 391 ? -5.814 6.228 0.341 1.00 96.06 391 SER A C 1
ATOM 3133 O O . SER A 1 391 ? -5.648 7.189 1.101 1.00 96.06 391 SER A O 1
ATOM 3135 N N . GLY A 1 392 ? -5.079 6.084 -0.761 1.00 94.69 392 GLY A N 1
ATOM 3136 C CA . GLY A 1 392 ? -4.416 7.211 -1.410 1.00 94.69 392 GLY A CA 1
ATOM 3137 C C . GLY A 1 392 ? -5.426 8.271 -1.849 1.00 94.69 392 GLY A C 1
ATOM 3138 O O . GLY A 1 392 ? -6.635 8.043 -1.848 1.00 94.69 392 GLY A O 1
ATOM 3139 N N . THR A 1 393 ? -4.942 9.456 -2.214 1.00 95.06 393 THR A N 1
ATOM 3140 C CA . THR A 1 393 ? -5.845 10.546 -2.601 1.00 95.06 393 THR A CA 1
ATOM 3141 C C . THR A 1 393 ? -6.750 10.156 -3.776 1.00 95.06 393 THR A C 1
ATOM 3143 O O . THR A 1 393 ? -6.284 9.558 -4.746 1.00 95.06 393 THR A O 1
ATOM 3146 N N . LEU A 1 394 ? -8.028 10.547 -3.705 1.00 95.56 394 LEU A N 1
ATOM 3147 C CA . LEU A 1 394 ? -8.987 10.384 -4.806 1.00 95.56 394 LEU A CA 1
ATOM 3148 C C . LEU A 1 394 ? -8.655 11.286 -6.008 1.00 95.56 394 LEU A C 1
ATOM 3150 O O . LEU A 1 394 ? -9.158 11.066 -7.107 1.00 95.56 394 LEU A O 1
ATOM 3154 N N . ALA A 1 395 ? -7.808 12.303 -5.817 1.00 94.75 395 ALA A N 1
ATOM 3155 C CA . ALA A 1 395 ? -7.433 13.242 -6.863 1.00 94.75 395 ALA A CA 1
ATOM 3156 C C . ALA A 1 395 ? -6.427 12.648 -7.860 1.00 94.75 395 ALA A C 1
ATOM 3158 O O . ALA A 1 395 ? -5.374 12.128 -7.484 1.00 94.75 395 ALA A O 1
ATOM 3159 N N . GLN A 1 396 ? -6.691 12.852 -9.149 1.00 91.81 396 GLN A N 1
ATOM 3160 C CA . GLN A 1 396 ? -5.788 12.494 -10.242 1.00 91.81 396 GLN A CA 1
ATOM 3161 C C . GLN A 1 396 ? -4.845 13.657 -10.586 1.00 91.81 396 GLN A C 1
ATOM 3163 O O . GLN A 1 396 ? -4.987 14.335 -11.594 1.00 91.81 396 GLN A O 1
ATOM 3168 N N . PHE A 1 397 ? -3.881 13.943 -9.711 1.00 86.75 397 PHE A N 1
ATOM 3169 C CA . PHE A 1 397 ? -3.116 15.202 -9.753 1.00 86.75 397 PHE A CA 1
ATOM 3170 C C . PHE A 1 397 ? -1.843 15.193 -10.623 1.00 86.75 397 PHE A C 1
ATOM 3172 O O . PHE A 1 397 ? -1.220 16.249 -10.773 1.00 86.75 397 PHE A O 1
ATOM 3179 N N . LEU A 1 398 ? -1.414 14.031 -11.133 1.00 81.25 398 LEU A N 1
ATOM 3180 C CA . LEU A 1 398 ? -0.220 13.913 -11.986 1.00 81.25 398 LEU A CA 1
ATOM 3181 C C . LEU A 1 398 ? -0.513 14.022 -13.483 1.00 81.25 398 LEU A C 1
ATOM 3183 O O . LEU A 1 398 ? 0.422 14.205 -14.258 1.00 81.25 398 LEU A O 1
ATOM 3187 N N . TYR A 1 399 ? -1.781 13.943 -13.880 1.00 79.94 399 TYR A N 1
ATOM 3188 C CA . TYR A 1 399 ? -2.157 14.018 -15.282 1.00 79.94 399 TYR A CA 1
ATOM 3189 C C . TYR A 1 399 ? -2.044 15.460 -15.799 1.00 79.94 399 TYR A C 1
ATOM 3191 O O . TYR A 1 399 ? -2.409 16.410 -15.099 1.00 79.94 399 TYR A O 1
ATOM 3199 N N . SER A 1 400 ? -1.476 15.628 -16.995 1.00 78.81 400 SER A N 1
ATOM 3200 C CA . SER A 1 400 ? -1.218 16.943 -17.598 1.00 78.81 400 SER A CA 1
ATOM 3201 C C . SER A 1 400 ? -2.510 17.627 -18.043 1.00 78.81 400 SER A C 1
ATOM 3203 O O . SER A 1 400 ? -2.685 18.825 -17.799 1.00 78.81 400 SER A O 1
ATOM 3205 N N . ASP A 1 401 ? -3.433 16.865 -18.633 1.00 87.81 401 ASP A N 1
ATOM 3206 C CA . ASP A 1 401 ? -4.764 17.346 -18.989 1.00 87.81 401 ASP A CA 1
ATOM 3207 C C . ASP A 1 401 ? -5.611 17.543 -17.724 1.00 87.81 401 ASP A C 1
ATOM 3209 O O . ASP A 1 401 ? -5.935 16.607 -16.986 1.00 87.81 401 ASP A O 1
ATOM 3213 N N . LYS A 1 402 ? -5.982 18.798 -17.467 1.00 89.62 402 LYS A N 1
ATOM 3214 C CA . LYS A 1 402 ? -6.748 19.190 -16.280 1.00 89.62 402 LYS A CA 1
ATOM 3215 C C . LYS A 1 402 ? -8.189 18.681 -16.311 1.00 89.62 402 LYS A C 1
ATOM 3217 O O . LYS A 1 402 ? -8.753 18.450 -15.241 1.00 89.62 402 LYS A O 1
ATOM 3222 N N . ASN A 1 403 ? -8.784 18.544 -17.493 1.00 91.50 403 ASN A N 1
ATOM 3223 C CA . ASN A 1 403 ? -10.155 18.072 -17.651 1.00 91.50 403 ASN A CA 1
ATOM 3224 C C . ASN A 1 403 ? -10.211 16.570 -17.399 1.00 91.50 403 ASN A C 1
ATOM 3226 O O . ASN A 1 403 ? -11.033 16.120 -16.602 1.00 91.50 403 ASN A O 1
ATOM 3230 N N . GLU A 1 404 ? -9.274 15.816 -17.972 1.00 91.06 404 GLU A N 1
ATOM 3231 C CA . GLU A 1 404 ? -9.187 14.373 -17.738 1.00 91.06 404 GLU A CA 1
ATOM 3232 C C . GLU A 1 404 ? -8.808 14.056 -16.282 1.00 91.06 404 GLU A C 1
ATOM 3234 O O . GLU A 1 404 ? -9.413 13.188 -15.650 1.00 91.06 404 GLU A O 1
ATOM 3239 N N . ALA A 1 405 ? -7.899 14.837 -15.683 1.00 91.88 405 ALA A N 1
ATOM 3240 C CA . ALA A 1 405 ? -7.609 14.774 -14.250 1.00 91.88 405 ALA A CA 1
ATOM 3241 C C . ALA A 1 405 ? -8.872 14.971 -13.392 1.00 91.88 405 ALA A C 1
ATOM 3243 O O . ALA A 1 405 ? -9.111 14.234 -12.429 1.00 91.88 405 ALA A O 1
ATOM 3244 N N . GLN A 1 406 ? -9.697 15.968 -13.724 1.00 94.62 406 GLN A N 1
ATOM 3245 C CA . GLN A 1 406 ? -10.947 16.214 -13.012 1.00 94.62 406 GLN A CA 1
ATOM 3246 C C . GLN A 1 406 ? -11.946 15.073 -13.222 1.00 94.62 406 GLN A C 1
ATOM 3248 O O . GLN A 1 406 ? -12.568 14.636 -12.256 1.00 94.62 406 GLN A O 1
ATOM 3253 N N . ARG A 1 407 ? -12.077 14.565 -14.450 1.00 93.50 407 ARG A N 1
ATOM 3254 C CA . ARG A 1 407 ? -12.986 13.467 -14.793 1.00 93.50 407 ARG A CA 1
ATOM 3255 C C . ARG A 1 407 ? -12.659 12.202 -14.001 1.00 93.50 407 ARG A C 1
ATOM 3257 O O . ARG A 1 407 ? -13.538 11.672 -13.328 1.00 93.50 407 ARG A O 1
ATOM 3264 N N . ILE A 1 408 ? -11.395 11.777 -13.990 1.00 94.25 408 ILE A N 1
ATOM 3265 C CA . ILE A 1 408 ? -10.945 10.617 -13.201 1.00 94.25 408 ILE A CA 1
ATOM 3266 C C . ILE A 1 408 ? -11.141 10.863 -11.706 1.00 94.25 408 ILE A C 1
ATOM 3268 O O . ILE A 1 408 ? -11.582 9.971 -10.986 1.00 94.25 408 ILE A O 1
ATOM 3272 N N . THR A 1 409 ? -10.864 12.082 -11.229 1.00 95.44 409 THR A N 1
ATOM 3273 C CA . THR A 1 409 ? -11.136 12.442 -9.830 1.00 95.44 409 THR A CA 1
ATOM 3274 C C . THR A 1 409 ? -12.616 12.227 -9.499 1.00 95.44 409 THR A C 1
ATOM 3276 O O . THR A 1 409 ? -12.919 11.598 -8.490 1.00 95.44 409 THR A O 1
ATOM 3279 N N . ASN A 1 410 ? -13.537 12.672 -10.359 1.00 94.62 410 ASN A N 1
ATOM 3280 C CA . ASN A 1 410 ? -14.975 12.465 -10.168 1.00 94.62 410 ASN A CA 1
ATOM 3281 C C . ASN A 1 410 ? -15.336 10.969 -10.127 1.00 94.62 410 ASN A C 1
ATOM 3283 O O . ASN A 1 410 ? -16.106 10.555 -9.265 1.00 94.62 410 ASN A O 1
ATOM 3287 N N . LEU A 1 411 ? -14.756 10.147 -11.009 1.00 94.06 411 LEU A N 1
ATOM 3288 C CA . LEU A 1 411 ? -14.970 8.692 -11.003 1.00 94.06 411 LEU A CA 1
ATOM 3289 C C . LEU A 1 411 ? -14.477 8.037 -9.705 1.00 94.06 411 LEU A C 1
ATOM 3291 O O . LEU A 1 411 ? -15.170 7.191 -9.146 1.00 94.06 411 LEU A O 1
ATOM 3295 N N . ASN A 1 412 ? -13.333 8.474 -9.174 1.00 95.38 412 ASN A N 1
ATOM 3296 C CA . ASN A 1 412 ? -12.823 7.991 -7.890 1.00 95.38 412 ASN A CA 1
ATOM 3297 C C . ASN A 1 412 ? -13.751 8.377 -6.720 1.00 95.38 412 ASN A C 1
ATOM 3299 O O . ASN A 1 412 ? -13.962 7.567 -5.819 1.00 95.38 412 ASN A O 1
ATOM 3303 N N . PHE A 1 413 ? -14.337 9.584 -6.732 1.00 94.81 413 PHE A N 1
ATOM 3304 C CA . PHE A 1 413 ? -15.352 9.986 -5.745 1.00 94.81 413 PHE A CA 1
ATOM 3305 C C . PHE A 1 413 ? -16.607 9.122 -5.837 1.00 94.81 413 PHE A C 1
ATOM 3307 O O . PHE A 1 413 ? -17.074 8.627 -4.813 1.00 94.81 413 PHE A O 1
ATOM 3314 N N . LYS A 1 414 ? -17.131 8.911 -7.051 1.00 92.88 414 LYS A N 1
ATOM 3315 C CA . LYS A 1 414 ? -18.282 8.028 -7.273 1.00 92.88 414 LYS A CA 1
ATOM 3316 C C . LYS A 1 414 ? -18.004 6.630 -6.739 1.00 92.88 414 LYS A C 1
ATOM 3318 O O . LYS A 1 414 ? -18.817 6.116 -5.982 1.00 92.88 414 LYS A O 1
ATOM 3323 N N . ARG A 1 415 ? -16.823 6.070 -7.022 1.00 94.81 415 ARG A N 1
ATOM 3324 C CA . ARG A 1 415 ? -16.436 4.755 -6.504 1.00 94.81 415 ARG A CA 1
ATOM 3325 C C . ARG A 1 415 ? -16.423 4.708 -4.976 1.00 94.81 415 ARG A C 1
ATOM 3327 O O . ARG A 1 415 ? -16.958 3.772 -4.397 1.00 94.81 415 ARG A O 1
ATOM 3334 N N . ALA A 1 416 ? -15.855 5.713 -4.311 1.00 95.56 416 ALA A N 1
ATOM 3335 C CA . ALA A 1 416 ? -15.859 5.773 -2.848 1.00 95.56 416 ALA A CA 1
ATOM 3336 C C . ALA A 1 416 ? -17.288 5.852 -2.267 1.00 95.56 416 ALA A C 1
ATOM 3338 O O . ALA A 1 416 ? -17.576 5.214 -1.257 1.00 95.56 416 ALA A O 1
ATOM 3339 N N . VAL A 1 417 ? -18.191 6.591 -2.922 1.00 93.44 417 VAL A N 1
ATOM 3340 C CA . VAL A 1 417 ? -19.609 6.702 -2.530 1.00 93.44 417 VAL A CA 1
ATOM 3341 C C . VAL A 1 417 ? -20.398 5.419 -2.815 1.00 93.44 417 VAL A C 1
ATOM 3343 O O . VAL A 1 417 ? -21.263 5.053 -2.030 1.00 93.44 417 VAL A O 1
ATOM 3346 N N . GLU A 1 418 ? -20.112 4.712 -3.909 1.00 92.38 418 GLU A N 1
ATOM 3347 C CA . GLU A 1 418 ? -20.698 3.391 -4.180 1.00 92.38 418 GLU A CA 1
ATOM 3348 C C . GLU A 1 418 ? -20.367 2.407 -3.053 1.00 92.38 418 GLU A C 1
ATOM 3350 O O . GLU A 1 418 ? -21.242 1.702 -2.558 1.00 92.38 418 GLU A O 1
ATOM 3355 N N . LEU A 1 419 ? -19.107 2.398 -2.614 1.00 95.00 419 LEU A N 1
ATOM 3356 C CA . LEU A 1 419 ? -18.609 1.496 -1.577 1.00 95.00 419 LEU A CA 1
ATOM 3357 C C . LEU A 1 419 ? -19.134 1.824 -0.175 1.00 95.00 419 LEU A C 1
ATOM 3359 O O . LEU A 1 419 ? -19.150 0.944 0.683 1.00 95.00 419 LEU A O 1
ATOM 3363 N N . SER A 1 420 ? -19.570 3.064 0.072 1.00 92.50 420 SER A N 1
ATOM 3364 C CA . SER A 1 420 ? -20.209 3.430 1.341 1.00 92.50 420 SER A CA 1
ATOM 3365 C C . SER A 1 420 ? -21.663 2.952 1.441 1.00 92.50 420 SER A C 1
ATOM 3367 O O . SER A 1 420 ? -22.239 2.990 2.529 1.00 92.50 420 SER A O 1
ATOM 3369 N N . GLY A 1 421 ? -22.255 2.493 0.330 1.00 89.06 421 GLY A N 1
ATOM 3370 C CA . GLY A 1 421 ? -23.631 2.006 0.264 1.00 89.06 421 GLY A CA 1
ATOM 3371 C C . GLY A 1 421 ? -24.648 3.074 0.675 1.00 89.06 421 GLY A C 1
ATOM 3372 O O . GLY A 1 421 ? -24.708 4.174 0.103 1.00 89.06 421 GLY A O 1
ATOM 3373 N N . ASP A 1 422 ? -25.446 2.744 1.689 1.00 88.38 422 ASP A N 1
ATOM 3374 C CA . ASP A 1 422 ? -26.459 3.639 2.259 1.00 88.38 422 ASP A CA 1
ATOM 3375 C C . ASP A 1 422 ? -25.889 4.621 3.288 1.00 88.38 422 ASP A C 1
ATOM 3377 O O . ASP A 1 422 ? -26.544 5.605 3.644 1.00 88.38 422 ASP A O 1
ATOM 3381 N N . LYS A 1 423 ? -24.647 4.404 3.742 1.00 90.81 423 LYS A N 1
ATOM 3382 C CA . LYS A 1 423 ? -23.974 5.326 4.657 1.00 90.81 423 LYS A CA 1
ATOM 3383 C C . LYS A 1 423 ? -23.507 6.563 3.904 1.00 90.81 423 LYS A C 1
ATOM 3385 O O . LYS A 1 423 ? -23.006 6.493 2.777 1.00 90.81 423 LYS A O 1
ATOM 3390 N N . LYS A 1 424 ? -23.609 7.713 4.567 1.00 92.44 424 LYS A N 1
ATOM 3391 C CA . LYS A 1 424 ? -22.981 8.951 4.094 1.00 92.44 424 LYS A CA 1
ATOM 3392 C C . LYS A 1 424 ? -21.464 8.864 4.267 1.00 92.44 424 LYS A C 1
ATOM 3394 O O . LYS A 1 424 ? -20.969 8.304 5.242 1.00 92.44 424 LYS A O 1
ATOM 3399 N N . LEU A 1 425 ? -20.720 9.468 3.354 1.00 93.69 425 LEU A N 1
ATOM 3400 C CA . LEU A 1 425 ? -19.263 9.417 3.352 1.00 93.69 425 LEU A CA 1
ATOM 3401 C C . LEU A 1 425 ? -18.665 10.697 3.950 1.00 93.69 425 LEU A C 1
ATOM 3403 O O . LEU A 1 425 ? -18.874 11.779 3.413 1.00 93.69 425 LEU A O 1
ATOM 3407 N N . ASN A 1 426 ? -17.890 10.596 5.027 1.00 95.06 426 ASN A N 1
ATOM 3408 C CA . ASN A 1 426 ? -17.132 11.722 5.572 1.00 95.06 426 ASN A CA 1
ATOM 3409 C C . ASN A 1 426 ? -15.655 11.610 5.182 1.00 95.06 426 ASN A C 1
ATOM 3411 O O . ASN A 1 426 ? -14.908 10.805 5.732 1.00 95.06 426 ASN A O 1
ATOM 3415 N N . ILE A 1 427 ? -15.231 12.425 4.224 1.00 95.94 427 ILE A N 1
ATOM 3416 C CA . ILE A 1 427 ? -13.906 12.359 3.619 1.00 95.94 427 ILE A CA 1
ATOM 3417 C C . ILE A 1 427 ? -12.936 13.272 4.371 1.00 95.94 427 ILE A C 1
ATOM 3419 O O . ILE A 1 427 ? -13.116 14.487 4.399 1.00 95.94 427 ILE A O 1
ATOM 3423 N N . GLU A 1 428 ? -11.862 12.698 4.909 1.00 96.06 428 GLU A N 1
ATOM 3424 C CA . GLU A 1 428 ? -10.800 13.410 5.627 1.00 96.06 428 GLU A CA 1
ATOM 3425 C C . GLU A 1 428 ? -9.527 13.468 4.773 1.00 96.06 428 GLU A C 1
ATOM 3427 O O . GLU A 1 428 ? -8.775 12.497 4.641 1.00 96.06 428 GLU A O 1
ATOM 3432 N N . CYS A 1 429 ? -9.270 14.631 4.181 1.00 95.19 429 CYS A N 1
ATOM 3433 C CA . CYS A 1 429 ? -8.060 14.910 3.423 1.00 95.19 429 CYS A CA 1
ATOM 3434 C C . CYS A 1 429 ? -6.977 15.497 4.334 1.00 95.19 429 CYS A C 1
ATOM 3436 O O . CYS A 1 429 ? -7.079 16.622 4.818 1.00 95.19 429 CYS A O 1
ATOM 3438 N N . LEU A 1 430 ? -5.889 14.751 4.497 1.00 92.62 430 LEU A N 1
ATOM 3439 C CA . LEU A 1 430 ? -4.779 15.044 5.406 1.00 92.62 430 LEU A CA 1
ATOM 3440 C C . LEU A 1 430 ? -3.681 15.929 4.776 1.00 92.62 430 LEU A C 1
ATOM 3442 O O . LEU A 1 430 ? -2.541 16.002 5.261 1.00 92.62 430 LEU A O 1
ATOM 3446 N N . ASN A 1 431 ? -3.991 16.541 3.633 1.00 88.19 431 ASN A N 1
ATOM 3447 C CA . ASN A 1 431 ? -3.076 17.363 2.851 1.00 88.19 431 ASN A CA 1
ATOM 3448 C C . ASN A 1 431 ? -3.142 18.840 3.265 1.00 88.19 431 ASN A C 1
ATOM 3450 O O . ASN A 1 431 ? -4.126 19.315 3.825 1.00 88.19 431 ASN A O 1
ATOM 3454 N N . THR A 1 432 ? -2.080 19.584 2.967 1.00 83.00 432 THR A N 1
ATOM 3455 C CA . THR A 1 432 ? -2.004 21.016 3.240 1.00 83.00 432 THR A CA 1
ATOM 3456 C C . THR A 1 432 ? -2.649 21.809 2.117 1.00 83.00 432 THR A C 1
ATOM 3458 O O . THR A 1 432 ? -2.201 21.789 0.969 1.00 83.00 432 THR A O 1
ATOM 3461 N N . GLU A 1 433 ? -3.679 22.566 2.471 1.00 83.25 433 GLU A N 1
ATOM 3462 C CA . GLU A 1 433 ? -4.254 23.594 1.616 1.00 83.25 433 GLU A CA 1
ATOM 3463 C C . GLU A 1 433 ? -3.826 24.996 2.031 1.00 83.25 433 GLU A C 1
ATOM 3465 O O . GLU A 1 433 ? -3.395 25.218 3.156 1.00 83.25 433 GLU A O 1
ATOM 3470 N N . PHE A 1 434 ? -3.998 25.961 1.133 1.00 76.88 434 PHE A N 1
ATOM 3471 C CA . PHE A 1 434 ? -3.901 27.365 1.510 1.00 76.88 434 PHE A CA 1
ATOM 3472 C C . PHE A 1 434 ? -5.140 27.760 2.325 1.00 76.88 434 PHE A C 1
ATOM 3474 O O . PHE A 1 434 ? -6.266 27.588 1.855 1.00 76.88 434 PHE A O 1
ATOM 3481 N N . ASN A 1 435 ? -4.923 28.296 3.524 1.00 75.25 435 ASN A N 1
ATOM 3482 C CA . ASN A 1 435 ? -5.958 28.783 4.424 1.00 75.25 435 ASN A CA 1
ATOM 3483 C C . ASN A 1 435 ? -5.456 30.038 5.170 1.00 75.25 435 ASN A C 1
ATOM 3485 O O . ASN A 1 435 ? -4.644 29.919 6.092 1.00 75.25 435 ASN A O 1
ATOM 3489 N N . PRO A 1 436 ? -5.952 31.244 4.832 1.00 69.00 436 PRO A N 1
ATOM 3490 C CA . PRO A 1 436 ? -5.541 32.496 5.476 1.00 69.00 436 PRO A CA 1
ATOM 3491 C C . PRO A 1 436 ? -5.683 32.508 7.002 1.00 69.00 436 PRO A C 1
ATOM 3493 O O . PRO A 1 436 ? -4.926 33.200 7.674 1.00 69.00 436 PRO A O 1
ATOM 3496 N N . LYS A 1 437 ? -6.625 31.730 7.556 1.00 74.19 437 LYS A N 1
ATOM 3497 C CA . LYS A 1 437 ? -6.885 31.666 9.001 1.00 74.19 437 LYS A CA 1
ATOM 3498 C C . LYS A 1 437 ? -5.846 30.840 9.768 1.00 74.19 437 LYS A C 1
ATOM 3500 O O . LYS A 1 437 ? -5.775 30.957 10.981 1.00 74.19 437 LYS A O 1
ATOM 3505 N N . GLN A 1 438 ? -5.051 30.024 9.074 1.00 72.06 438 GLN A N 1
ATOM 3506 C CA . GLN A 1 438 ? -4.065 29.114 9.673 1.00 72.06 438 GLN A CA 1
ATOM 3507 C C . GLN A 1 438 ? -2.667 29.742 9.839 1.00 72.06 438 GLN A C 1
ATOM 3509 O O . GLN A 1 438 ? -1.709 29.049 10.170 1.00 72.06 438 GLN A O 1
ATOM 3514 N N . GLY A 1 439 ? -2.534 31.051 9.596 1.00 70.75 439 GLY A N 1
ATOM 3515 C CA . GLY A 1 439 ? -1.280 31.784 9.776 1.00 70.75 439 GLY A CA 1
ATOM 3516 C C . GLY A 1 439 ? -0.345 31.755 8.562 1.00 70.75 439 GLY A C 1
ATOM 3517 O O . GLY A 1 439 ? -0.579 31.082 7.552 1.00 70.75 439 GLY A O 1
ATOM 3518 N N . VAL A 1 440 ? 0.725 32.550 8.633 1.00 71.88 440 VAL A N 1
ATOM 3519 C CA . VAL A 1 440 ? 1.666 32.746 7.515 1.00 71.88 440 VAL A CA 1
ATOM 3520 C C . VAL A 1 440 ? 2.460 31.471 7.242 1.00 71.88 440 VAL A C 1
ATOM 3522 O O . VAL A 1 440 ? 2.585 31.070 6.084 1.00 71.88 440 VAL A O 1
ATOM 3525 N N . PHE A 1 441 ? 2.948 30.798 8.289 1.00 74.00 441 PHE A N 1
ATOM 3526 C CA . PHE A 1 441 ? 3.769 29.598 8.145 1.00 74.00 441 PHE A CA 1
ATOM 3527 C C . PHE A 1 441 ? 3.027 28.475 7.407 1.00 74.00 441 PHE A C 1
ATOM 3529 O O . PHE A 1 441 ? 3.543 27.925 6.431 1.00 74.00 441 PHE A O 1
ATOM 3536 N N . HIS A 1 442 ? 1.785 28.184 7.808 1.00 80.00 442 HIS A N 1
ATOM 3537 C CA . HIS A 1 442 ? 0.929 27.200 7.138 1.00 80.00 442 HIS A CA 1
ATOM 3538 C C . HIS A 1 442 ? 0.786 27.499 5.642 1.00 80.00 442 HIS A C 1
ATOM 3540 O O . HIS A 1 442 ? 0.963 26.621 4.796 1.00 80.00 442 HIS A O 1
ATOM 3546 N N . ASN A 1 443 ? 0.519 28.760 5.305 1.00 73.94 443 ASN A N 1
ATOM 3547 C CA . ASN A 1 443 ? 0.308 29.193 3.928 1.00 73.94 443 ASN A CA 1
ATOM 3548 C C . ASN A 1 443 ? 1.580 29.153 3.074 1.00 73.94 443 ASN A C 1
ATOM 3550 O O . ASN A 1 443 ? 1.514 28.783 1.899 1.00 73.94 443 ASN A O 1
ATOM 3554 N N . VAL A 1 444 ? 2.744 29.447 3.658 1.00 72.00 444 VAL A N 1
ATOM 3555 C CA . VAL A 1 444 ? 4.045 29.239 3.004 1.00 72.00 444 VAL A CA 1
ATOM 3556 C C . VAL A 1 444 ? 4.250 27.755 2.702 1.00 72.00 444 VAL A C 1
ATOM 3558 O O . VAL A 1 444 ? 4.574 27.396 1.567 1.00 72.00 444 VAL A O 1
ATOM 3561 N N . MET A 1 445 ? 3.988 26.877 3.674 1.00 73.50 445 MET A N 1
ATOM 3562 C CA . MET A 1 445 ? 4.091 25.430 3.470 1.00 73.50 445 MET A CA 1
ATOM 3563 C C . MET A 1 445 ? 3.138 24.942 2.371 1.00 73.50 445 MET A C 1
ATOM 3565 O O . MET A 1 445 ? 3.554 24.176 1.498 1.00 73.50 445 MET A O 1
ATOM 3569 N N . ALA A 1 446 ? 1.901 25.443 2.338 1.00 71.81 446 ALA A N 1
ATOM 3570 C CA . ALA A 1 446 ? 0.930 25.144 1.286 1.00 71.81 446 ALA A CA 1
ATOM 3571 C C . ALA A 1 446 ? 1.416 25.562 -0.118 1.00 71.81 446 ALA A C 1
ATOM 3573 O O . ALA A 1 446 ? 1.231 24.822 -1.088 1.00 71.81 446 ALA A O 1
ATOM 3574 N N . ALA A 1 447 ? 2.056 26.730 -0.248 1.00 67.25 447 ALA A N 1
ATOM 3575 C CA . ALA A 1 447 ? 2.581 27.225 -1.525 1.00 67.25 447 ALA A CA 1
ATOM 3576 C C . ALA A 1 447 ? 3.761 26.381 -2.042 1.00 67.25 447 ALA A C 1
ATOM 3578 O O . ALA A 1 447 ? 3.827 26.027 -3.230 1.00 67.25 447 ALA A O 1
ATOM 3579 N N . VAL A 1 448 ? 4.663 25.992 -1.138 1.00 68.19 448 VAL A N 1
ATOM 3580 C CA . VAL A 1 448 ? 5.800 25.115 -1.452 1.00 68.19 448 VAL A CA 1
ATOM 3581 C C . VAL A 1 448 ? 5.305 23.722 -1.862 1.00 68.19 448 VAL A C 1
ATOM 3583 O O . VAL A 1 448 ? 5.789 23.146 -2.843 1.00 68.19 448 VAL A O 1
ATOM 3586 N N . MET A 1 449 ? 4.273 23.203 -1.191 1.00 72.88 449 MET A N 1
ATOM 3587 C CA . MET A 1 449 ? 3.662 21.894 -1.449 1.00 72.88 449 MET A CA 1
ATOM 3588 C C . MET A 1 449 ? 2.687 21.910 -2.638 1.00 72.88 449 MET A C 1
ATOM 3590 O O . MET A 1 449 ? 1.517 21.545 -2.530 1.00 72.88 449 MET A O 1
ATOM 3594 N N . GLY A 1 450 ? 3.188 22.281 -3.820 1.00 73.12 450 GLY A N 1
ATOM 3595 C CA . GLY A 1 450 ? 2.367 22.477 -5.024 1.00 73.12 450 GLY A CA 1
ATOM 3596 C C . GLY A 1 450 ? 1.484 21.284 -5.415 1.00 73.12 450 GLY A C 1
ATOM 3597 O O . GLY A 1 450 ? 0.372 21.487 -5.894 1.00 73.12 450 GLY A O 1
ATOM 3598 N N . GLU A 1 451 ? 1.941 20.050 -5.192 1.00 83.50 451 GLU A N 1
ATOM 3599 C CA . GLU A 1 451 ? 1.123 18.853 -5.435 1.00 83.50 451 GLU A CA 1
ATOM 3600 C C . GLU A 1 451 ? -0.034 18.724 -4.435 1.00 83.50 451 GLU A C 1
ATOM 3602 O O . GLU A 1 451 ? -1.139 18.384 -4.841 1.00 83.50 451 GLU A O 1
ATOM 3607 N N . GLU A 1 452 ? 0.182 19.024 -3.149 1.00 86.44 452 GLU A N 1
ATOM 3608 C CA . GLU A 1 452 ? -0.882 18.966 -2.136 1.00 86.44 452 GLU A CA 1
ATOM 3609 C C . GLU A 1 452 ? -1.959 20.012 -2.415 1.00 86.44 452 GLU A C 1
ATOM 3611 O O . GLU A 1 452 ? -3.144 19.689 -2.387 1.00 86.44 452 GLU A O 1
ATOM 3616 N N . ARG A 1 453 ? -1.559 21.216 -2.840 1.00 83.19 453 ARG A N 1
ATOM 3617 C CA . ARG A 1 453 ? -2.498 22.241 -3.310 1.00 83.19 453 ARG A CA 1
ATOM 3618 C C . ARG A 1 453 ? -3.317 21.773 -4.518 1.00 83.19 453 ARG A C 1
ATOM 3620 O O . ARG A 1 453 ? -4.530 21.980 -4.546 1.00 83.19 453 ARG A O 1
ATOM 3627 N N . LYS A 1 454 ? -2.679 21.145 -5.518 1.00 87.12 454 LYS A N 1
ATOM 3628 C CA . LYS A 1 454 ? -3.384 20.571 -6.682 1.00 87.12 454 LYS A CA 1
ATOM 3629 C C . LYS A 1 454 ? -4.395 19.508 -6.250 1.00 87.12 454 LYS A C 1
ATOM 3631 O O . LYS A 1 454 ? -5.525 19.538 -6.727 1.00 87.12 454 LYS A O 1
ATOM 3636 N N . ILE A 1 455 ? -4.007 18.631 -5.322 1.00 92.19 455 ILE A N 1
ATOM 3637 C CA . ILE A 1 455 ? -4.887 17.614 -4.736 1.00 92.19 455 ILE A CA 1
ATOM 3638 C C . ILE A 1 455 ? -6.107 18.278 -4.092 1.00 92.19 455 ILE A C 1
ATOM 3640 O O . ILE A 1 455 ? -7.226 17.996 -4.504 1.00 92.19 455 ILE A O 1
ATOM 3644 N N . CYS A 1 456 ? -5.914 19.212 -3.156 1.00 92.38 456 CYS A N 1
ATOM 3645 C CA . CYS A 1 456 ? -7.019 19.879 -2.461 1.00 92.38 456 CYS A CA 1
ATOM 3646 C C . CYS A 1 456 ? -7.981 20.589 -3.430 1.00 92.38 456 CYS A C 1
ATOM 3648 O O . CYS A 1 456 ? -9.198 20.504 -3.273 1.00 92.38 456 CYS A O 1
ATOM 3650 N N . ASN A 1 457 ? -7.455 21.234 -4.477 1.00 91.06 457 ASN A N 1
ATOM 3651 C CA . ASN A 1 457 ? -8.274 21.882 -5.504 1.00 91.06 457 ASN A CA 1
ATOM 3652 C C . ASN A 1 457 ? -9.118 20.884 -6.313 1.00 91.06 457 ASN A C 1
ATOM 3654 O O . ASN A 1 457 ? -10.297 21.144 -6.552 1.00 91.06 457 ASN A O 1
ATOM 3658 N N . LEU A 1 458 ? -8.531 19.761 -6.737 1.00 94.50 458 LEU A N 1
ATOM 3659 C CA . LEU A 1 458 ? -9.251 18.707 -7.459 1.00 94.50 458 LEU A CA 1
ATOM 3660 C C . LEU A 1 458 ? -10.314 18.051 -6.573 1.00 94.50 458 LEU A C 1
ATOM 3662 O O . LEU A 1 458 ? -11.419 17.810 -7.047 1.00 94.50 458 LEU A O 1
ATOM 3666 N N . LEU A 1 459 ? -10.027 17.833 -5.285 1.00 95.06 459 LEU A N 1
ATOM 3667 C CA . LEU A 1 459 ? -10.994 17.273 -4.336 1.00 95.06 459 LEU A CA 1
ATOM 3668 C C . LEU A 1 459 ? -12.203 18.197 -4.129 1.00 95.06 459 LEU A C 1
ATOM 3670 O O . LEU A 1 459 ? -13.335 17.728 -4.172 1.00 95.06 459 LEU A O 1
ATOM 3674 N N . ARG A 1 460 ? -11.990 19.515 -3.991 1.00 93.06 460 ARG A N 1
ATOM 3675 C CA . ARG A 1 460 ? -13.084 20.505 -3.892 1.00 93.06 460 ARG A CA 1
ATOM 3676 C C . ARG A 1 460 ? -13.979 20.562 -5.125 1.00 93.06 460 ARG A C 1
ATOM 3678 O O . ARG A 1 460 ? -15.147 20.914 -5.021 1.00 93.06 460 ARG A O 1
ATOM 3685 N N . LYS A 1 461 ? -13.427 20.281 -6.303 1.00 92.31 461 LYS A N 1
ATOM 3686 C CA . LYS A 1 461 ? -14.216 20.160 -7.533 1.00 92.31 461 LYS A CA 1
ATOM 3687 C C . LYS A 1 461 ? -14.892 18.791 -7.622 1.00 92.31 461 LYS A C 1
ATOM 3689 O O . LYS A 1 461 ? -16.038 18.714 -8.037 1.00 92.31 461 LYS A O 1
ATOM 3694 N N . GLY A 1 462 ? -14.191 17.740 -7.198 1.00 92.06 462 GLY A N 1
ATOM 3695 C CA . GLY A 1 462 ? -14.648 16.356 -7.258 1.00 92.06 462 GLY A CA 1
ATOM 3696 C C . GLY A 1 462 ? -15.830 16.066 -6.345 1.00 92.06 462 GLY A C 1
ATOM 3697 O O . GLY A 1 462 ? -16.763 15.399 -6.777 1.00 92.06 462 GLY A O 1
ATOM 3698 N N . ILE A 1 463 ? -15.854 16.634 -5.135 1.00 92.06 463 ILE A N 1
ATOM 3699 C CA . ILE A 1 463 ? -16.978 16.460 -4.202 1.00 92.06 463 ILE A CA 1
ATOM 3700 C C . ILE A 1 463 ? -18.310 16.933 -4.808 1.00 92.06 463 ILE A C 1
ATOM 3702 O O . ILE A 1 463 ? -19.326 16.274 -4.630 1.00 92.06 463 ILE A O 1
ATOM 3706 N N . LYS A 1 464 ? -18.286 17.976 -5.649 1.00 89.88 464 LYS A N 1
ATOM 3707 C CA . LYS A 1 464 ? -19.474 18.474 -6.363 1.00 89.88 464 LYS A CA 1
ATOM 3708 C C . LYS A 1 464 ? -20.059 17.468 -7.352 1.00 89.88 464 LYS A C 1
ATOM 3710 O O . LYS A 1 464 ? -21.224 17.561 -7.704 1.00 89.88 464 LYS A O 1
ATOM 3715 N N . SER A 1 465 ? -19.266 16.498 -7.812 1.00 86.62 465 SER A N 1
ATOM 3716 C CA . SER A 1 465 ? -19.751 15.451 -8.723 1.00 86.62 465 SER A CA 1
ATOM 3717 C C . SER A 1 465 ? -20.611 14.387 -8.036 1.00 86.62 465 SER A C 1
ATOM 3719 O O . SER A 1 465 ? -21.270 13.609 -8.722 1.00 86.62 465 SER A O 1
ATOM 3721 N N . VAL A 1 466 ? -20.604 14.351 -6.699 1.00 85.56 466 VAL A N 1
ATOM 3722 C CA . VAL A 1 466 ? -21.440 13.466 -5.869 1.00 85.56 466 VAL A CA 1
ATOM 3723 C C . VAL A 1 466 ? -22.451 14.255 -5.025 1.00 85.56 466 VAL A C 1
ATOM 3725 O O . VAL A 1 466 ? -23.150 13.696 -4.176 1.00 85.56 466 VAL A O 1
ATOM 3728 N N . GLU A 1 467 ? -22.547 15.561 -5.275 1.00 75.56 467 GLU A N 1
ATOM 3729 C CA . GLU A 1 467 ? -23.575 16.431 -4.730 1.00 75.56 467 GLU A CA 1
ATOM 3730 C C . GLU A 1 467 ? -24.866 16.254 -5.558 1.00 75.56 467 GLU A C 1
ATOM 3732 O O . GLU A 1 467 ? -24.989 16.762 -6.667 1.00 75.56 467 GLU A O 1
ATOM 3737 N N . VAL A 1 468 ? -25.843 15.572 -4.941 1.00 58.66 468 VAL A N 1
ATOM 3738 C CA . VAL A 1 468 ? -27.299 15.813 -5.036 1.00 58.66 468 VAL A CA 1
ATOM 3739 C C . VAL A 1 468 ? -28.162 14.855 -5.883 1.00 58.66 468 VAL A C 1
ATOM 3741 O O . VAL A 1 468 ? -28.299 14.960 -7.098 1.00 58.66 468 VAL A O 1
ATOM 3744 N N . ASN A 1 469 ? -28.920 14.032 -5.148 1.00 54.19 469 ASN A N 1
ATOM 3745 C CA . ASN A 1 469 ? -30.268 13.561 -5.502 1.00 54.19 469 ASN A CA 1
ATOM 3746 C C . ASN A 1 469 ? -31.266 14.733 -5.353 1.00 54.19 469 ASN A C 1
ATOM 3748 O O . ASN A 1 469 ? -31.019 15.572 -4.500 1.00 54.19 469 ASN A O 1
ATOM 3752 N N . LYS A 1 470 ? -32.423 14.752 -6.046 1.00 46.78 470 LYS A N 1
ATOM 3753 C CA . LYS A 1 470 ? -33.453 15.839 -6.149 1.00 46.78 470 LYS A CA 1
ATOM 3754 C C . LYS A 1 470 ? -33.795 16.726 -4.909 1.00 46.78 470 LYS A C 1
ATOM 3756 O O . LYS A 1 470 ? -34.461 17.736 -5.078 1.00 46.78 470 LYS A O 1
ATOM 3761 N N . LEU A 1 471 ? -33.352 16.396 -3.692 1.00 53.91 471 LEU A N 1
ATOM 3762 C CA . LEU A 1 471 ? -33.574 17.098 -2.413 1.00 53.91 471 LEU A CA 1
ATOM 3763 C C . LEU A 1 471 ? -32.368 17.911 -1.882 1.00 53.91 471 LEU A C 1
ATOM 3765 O O . LEU A 1 471 ? -32.370 18.316 -0.721 1.00 53.91 471 LEU A O 1
ATOM 3769 N N . GLY A 1 472 ? -31.293 18.105 -2.651 1.00 54.38 472 GLY A N 1
ATOM 3770 C CA . GLY A 1 472 ? -30.158 18.951 -2.226 1.00 54.38 472 GLY A CA 1
ATOM 3771 C C . GLY A 1 472 ? -29.184 18.324 -1.213 1.00 54.38 472 GLY A C 1
ATOM 3772 O O . GLY A 1 472 ? -28.214 18.966 -0.820 1.00 54.38 472 GLY A O 1
ATOM 3773 N N . LYS A 1 473 ? -29.405 17.080 -0.760 1.00 62.84 473 LYS A N 1
ATOM 3774 C CA . LYS A 1 473 ? -28.564 16.432 0.265 1.00 62.84 473 LYS A CA 1
ATOM 3775 C C . LYS A 1 473 ? -27.355 15.733 -0.370 1.00 62.84 473 LYS A C 1
ATOM 3777 O O . LYS A 1 473 ? -27.523 14.817 -1.172 1.00 62.84 473 LYS A O 1
ATOM 3782 N N . SER A 1 474 ? -26.142 16.133 0.022 1.00 74.25 474 SER A N 1
ATOM 3783 C CA . SER A 1 474 ? -24.899 15.478 -0.412 1.00 74.25 474 SER A CA 1
ATOM 3784 C C . SER A 1 474 ? -24.724 14.098 0.240 1.00 74.25 474 SER A C 1
ATOM 3786 O O . SER A 1 474 ? -24.900 13.960 1.456 1.00 74.25 474 SER A O 1
ATOM 3788 N N . LYS A 1 475 ? -24.338 13.080 -0.551 1.00 86.38 475 LYS A N 1
ATOM 3789 C CA . LYS A 1 475 ? -23.928 11.756 -0.035 1.00 86.38 475 LYS A CA 1
ATOM 3790 C C . LYS A 1 475 ? -22.536 11.783 0.606 1.00 86.38 475 LYS A C 1
ATOM 3792 O O . LYS A 1 475 ? -22.206 10.852 1.338 1.00 86.38 475 LYS A O 1
ATOM 3797 N N . ALA A 1 476 ? -21.743 12.830 0.366 1.00 91.38 476 ALA A N 1
ATOM 3798 C CA . ALA A 1 476 ? -20.389 12.946 0.890 1.00 91.38 476 ALA A CA 1
ATOM 3799 C C . ALA A 1 476 ? -20.064 14.349 1.433 1.00 91.38 476 ALA A C 1
ATOM 3801 O O . ALA A 1 476 ? -20.497 15.365 0.891 1.00 91.38 476 ALA A O 1
ATOM 3802 N N . THR A 1 477 ? -19.252 14.416 2.482 1.00 92.75 477 THR A N 1
ATOM 3803 C CA . THR A 1 477 ? -18.662 15.650 3.020 1.00 92.75 477 THR A CA 1
ATOM 3804 C C . THR A 1 477 ? -17.149 15.604 2.864 1.00 92.75 477 THR A C 1
ATOM 3806 O O . THR A 1 477 ? -16.552 14.536 2.957 1.00 92.75 477 THR A O 1
ATOM 3809 N N . LEU A 1 478 ? -16.515 16.753 2.613 1.00 94.31 478 LEU A N 1
ATOM 3810 C CA . LEU A 1 478 ? -15.061 16.863 2.481 1.00 94.31 478 LEU A CA 1
ATOM 3811 C C . LEU A 1 478 ? -14.498 17.796 3.552 1.00 94.31 478 LEU A C 1
ATOM 3813 O O . LEU A 1 478 ? -14.761 18.997 3.530 1.00 94.31 478 LEU A O 1
ATOM 3817 N N . ASN A 1 479 ? -13.643 17.251 4.410 1.00 94.19 479 ASN A N 1
ATOM 3818 C CA . ASN A 1 479 ? -12.836 17.993 5.367 1.00 94.19 479 ASN A CA 1
ATOM 3819 C C . ASN A 1 479 ? -11.376 17.976 4.907 1.00 94.19 479 ASN A C 1
ATOM 3821 O O . ASN A 1 479 ? -10.835 16.929 4.552 1.00 94.19 479 ASN A O 1
ATOM 3825 N N . ILE A 1 480 ? -10.723 19.137 4.905 1.00 92.31 480 ILE A N 1
ATOM 3826 C CA . ILE A 1 480 ? -9.291 19.252 4.614 1.00 92.31 480 ILE A CA 1
ATOM 3827 C C . ILE A 1 480 ? -8.607 19.714 5.895 1.00 92.31 480 ILE A C 1
ATOM 3829 O O . ILE A 1 480 ? -8.894 20.790 6.412 1.00 92.31 480 ILE A O 1
ATOM 3833 N N . THR A 1 481 ? -7.737 18.877 6.450 1.00 89.38 481 THR A N 1
ATOM 3834 C CA . THR A 1 481 ? -7.064 19.125 7.727 1.00 89.38 481 THR A CA 1
ATOM 3835 C C . THR A 1 481 ? -5.590 18.773 7.582 1.00 89.38 481 THR A C 1
ATOM 3837 O O . THR A 1 481 ? -5.223 17.623 7.356 1.00 89.38 481 THR A O 1
ATOM 3840 N N . ALA A 1 482 ? -4.714 19.771 7.690 1.00 84.00 482 ALA A N 1
ATOM 3841 C CA . ALA A 1 482 ? -3.285 19.535 7.551 1.00 84.00 482 ALA A CA 1
ATOM 3842 C C . ALA A 1 482 ? -2.756 18.731 8.748 1.00 84.00 482 ALA A C 1
ATOM 3844 O O . ALA A 1 482 ? -2.881 19.144 9.894 1.00 84.00 482 ALA A O 1
ATOM 3845 N N . THR A 1 483 ? -2.092 17.604 8.486 1.00 77.31 483 THR A N 1
ATOM 3846 C CA . THR A 1 483 ? -1.469 16.784 9.544 1.00 77.31 483 THR A CA 1
ATOM 3847 C C . THR A 1 483 ? 0.044 16.642 9.395 1.00 77.31 483 THR A C 1
ATOM 3849 O O . THR A 1 483 ? 0.675 15.950 10.186 1.00 77.31 483 THR A O 1
ATOM 3852 N N . ASN A 1 484 ? 0.674 17.387 8.486 1.00 77.88 484 ASN A N 1
ATOM 3853 C CA . ASN A 1 484 ? 2.135 17.502 8.377 1.00 77.88 484 ASN A CA 1
ATOM 3854 C C . ASN A 1 484 ? 2.686 18.716 9.158 1.00 77.88 484 ASN A C 1
ATOM 3856 O O . ASN A 1 484 ? 1.951 19.378 9.891 1.00 77.88 484 ASN A O 1
ATOM 3860 N N . GLY A 1 485 ? 3.961 19.061 8.958 1.00 69.38 485 GLY A N 1
ATOM 3861 C CA . GLY A 1 485 ? 4.595 20.198 9.628 1.00 69.38 485 GLY A CA 1
ATOM 3862 C C . GLY A 1 485 ? 3.873 21.546 9.474 1.00 69.38 485 GLY A C 1
ATOM 3863 O O . GLY A 1 485 ? 4.087 22.404 10.315 1.00 69.38 485 GLY A O 1
ATOM 3864 N N . ALA A 1 486 ? 2.990 21.739 8.483 1.00 72.94 486 ALA A N 1
ATOM 3865 C CA . ALA A 1 486 ? 2.195 22.968 8.352 1.00 72.94 486 ALA A CA 1
ATOM 3866 C C . ALA A 1 486 ? 1.278 23.218 9.565 1.00 72.94 486 ALA A C 1
ATOM 3868 O O . ALA A 1 486 ? 1.084 24.361 9.957 1.00 72.94 486 ALA A O 1
ATOM 3869 N N . ALA A 1 487 ? 0.799 22.153 10.212 1.00 75.81 487 ALA A N 1
ATOM 3870 C CA . ALA A 1 487 ? -0.031 22.219 11.415 1.00 75.81 487 ALA A CA 1
ATOM 3871 C C . ALA A 1 487 ? 0.789 22.101 12.713 1.00 75.81 487 ALA A C 1
ATOM 3873 O O . ALA A 1 487 ? 0.339 21.504 13.687 1.00 75.81 487 ALA A O 1
ATOM 3874 N N . ARG A 1 488 ? 2.032 22.607 12.733 1.00 76.00 488 ARG A N 1
ATOM 3875 C CA . ARG A 1 488 ? 2.947 22.469 13.883 1.00 76.00 488 ARG A CA 1
ATOM 3876 C C . ARG A 1 488 ? 2.372 23.036 15.188 1.00 76.00 488 ARG A C 1
ATOM 3878 O O . ARG A 1 488 ? 2.684 22.501 16.244 1.00 76.00 488 ARG A O 1
ATOM 3885 N N . TYR A 1 489 ? 1.564 24.096 15.119 1.00 75.75 489 TYR A N 1
ATOM 3886 C CA . TYR A 1 489 ? 1.068 24.818 16.299 1.00 75.75 489 TYR A CA 1
ATOM 3887 C C . TYR A 1 489 ? -0.265 24.301 16.857 1.00 75.75 489 TYR A C 1
ATOM 3889 O O . TYR A 1 489 ? -0.548 24.518 18.028 1.00 75.75 489 TYR A O 1
ATOM 3897 N N . HIS A 1 490 ? -1.055 23.595 16.049 1.00 81.56 490 HIS A N 1
ATOM 3898 C CA . HIS A 1 490 ? -2.380 23.065 16.409 1.00 81.56 490 HIS A CA 1
ATOM 3899 C C . HIS A 1 490 ? -2.459 21.556 16.122 1.00 81.56 490 HIS A C 1
ATOM 3901 O O . HIS A 1 490 ? -3.491 21.018 15.728 1.00 81.56 490 HIS A O 1
ATOM 3907 N N . LYS A 1 491 ? -1.323 20.858 16.258 1.00 86.00 491 LYS A N 1
ATOM 3908 C CA . LYS A 1 491 ? -1.192 19.457 15.849 1.00 86.00 491 LYS A CA 1
ATOM 3909 C C . LYS A 1 491 ? -2.132 18.530 16.617 1.00 86.00 491 LYS A C 1
ATOM 3911 O O . LYS A 1 491 ? -2.791 17.714 15.981 1.00 86.00 491 LYS A O 1
ATOM 3916 N N . ASN A 1 492 ? -2.156 18.654 17.945 1.00 87.69 492 ASN A N 1
ATOM 3917 C CA . ASN A 1 492 ? -3.007 17.835 18.809 1.00 87.69 492 ASN A CA 1
ATOM 3918 C C . ASN A 1 492 ? -4.479 18.052 18.443 1.00 87.69 492 ASN A C 1
ATOM 3920 O O . ASN A 1 492 ? -5.140 17.110 18.034 1.00 87.69 492 ASN A O 1
ATOM 3924 N N . GLU A 1 493 ? -4.923 19.314 18.423 1.00 87.38 493 GLU A N 1
ATOM 3925 C CA . GLU A 1 493 ? -6.291 19.697 18.050 1.00 87.38 493 GLU A CA 1
ATOM 3926 C C . GLU A 1 493 ? -6.713 19.122 16.690 1.00 87.38 493 GLU A C 1
ATOM 3928 O O . GLU A 1 493 ? -7.817 18.600 16.553 1.00 87.38 493 GLU A O 1
ATOM 3933 N N . ALA A 1 494 ? -5.830 19.161 15.686 1.00 88.31 494 ALA A N 1
ATOM 3934 C CA . ALA A 1 494 ? -6.114 18.587 14.374 1.00 88.31 494 ALA A CA 1
ATOM 3935 C C . ALA A 1 494 ? -6.332 17.065 14.427 1.00 88.31 494 ALA A C 1
ATOM 3937 O O . ALA A 1 494 ? -7.231 16.563 13.755 1.00 88.31 494 ALA A O 1
ATOM 3938 N N . LEU A 1 495 ? -5.518 16.328 15.192 1.00 91.06 495 LEU A N 1
ATOM 3939 C CA . LEU A 1 495 ? -5.666 14.877 15.346 1.00 91.06 495 LEU A CA 1
ATOM 3940 C C . LEU A 1 495 ? -6.903 14.512 16.173 1.00 91.06 495 LEU A C 1
ATOM 3942 O O . LEU A 1 495 ? -7.649 13.621 15.769 1.00 91.06 495 LEU A O 1
ATOM 3946 N N . ASP A 1 496 ? -7.137 15.224 17.273 1.00 89.81 496 ASP A N 1
ATOM 3947 C CA . ASP A 1 496 ? -8.274 15.008 18.170 1.00 89.81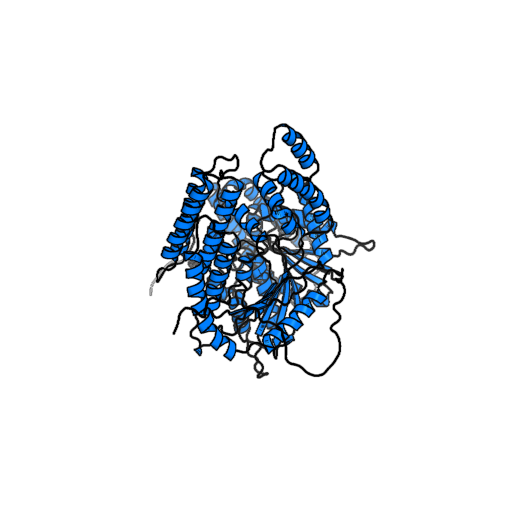 496 ASP A CA 1
ATOM 3948 C C . ASP A 1 496 ? -9.594 15.284 17.443 1.00 89.81 496 ASP A C 1
ATOM 3950 O O . ASP A 1 496 ? -10.482 14.436 17.431 1.00 89.81 496 ASP A O 1
ATOM 3954 N N . THR A 1 497 ? -9.674 16.387 16.689 1.00 91.44 497 THR A N 1
ATOM 3955 C CA . THR A 1 497 ? -10.856 16.726 15.879 1.00 91.44 497 THR A CA 1
ATOM 3956 C C . THR A 1 497 ? -11.185 15.635 14.855 1.00 91.44 497 THR A C 1
ATOM 3958 O O . THR A 1 497 ? -12.355 15.319 14.629 1.00 91.44 497 THR A O 1
ATOM 3961 N N . ILE A 1 498 ? -10.173 15.057 14.196 1.00 93.75 498 ILE A N 1
ATOM 3962 C CA . ILE A 1 498 ? -10.398 13.978 13.222 1.00 93.75 498 ILE A CA 1
ATOM 3963 C C . ILE A 1 498 ? -10.896 12.711 13.933 1.00 93.75 498 ILE A C 1
ATOM 3965 O O . ILE A 1 498 ? -11.829 12.070 13.440 1.00 93.75 498 ILE A O 1
ATOM 3969 N N . ALA A 1 499 ? -10.321 12.371 15.089 1.00 93.38 499 ALA A N 1
ATOM 3970 C CA . ALA A 1 499 ? -10.751 11.225 15.884 1.00 93.38 499 ALA A CA 1
ATOM 3971 C C . ALA A 1 499 ? -12.187 11.396 16.407 1.00 93.38 499 ALA A C 1
ATOM 3973 O O . ALA A 1 499 ? -12.996 10.477 16.275 1.00 93.38 499 ALA A O 1
ATOM 3974 N N . ASP A 1 500 ? -12.538 12.583 16.906 1.00 91.38 500 ASP A N 1
ATOM 3975 C CA . ASP A 1 500 ? -13.893 12.943 17.338 1.00 91.38 500 ASP A CA 1
ATOM 3976 C C . ASP A 1 500 ? -14.912 12.776 16.216 1.00 91.38 500 ASP A C 1
ATOM 3978 O O . ASP A 1 500 ? -15.952 12.129 16.394 1.00 91.38 500 ASP A O 1
ATOM 3982 N N . ARG A 1 501 ? -14.599 13.309 15.026 1.00 92.56 501 ARG A N 1
ATOM 3983 C CA . ARG A 1 501 ? -15.446 13.120 13.846 1.00 92.56 501 ARG A CA 1
ATOM 3984 C C . ARG A 1 501 ? -15.618 11.637 13.548 1.00 92.56 501 ARG A C 1
ATOM 3986 O O . ARG A 1 501 ? -16.761 11.200 13.427 1.00 92.56 501 ARG A O 1
ATOM 3993 N N . SER A 1 502 ? -14.526 10.869 13.511 1.00 91.69 502 SER A N 1
ATOM 3994 C CA . SER A 1 502 ? -14.575 9.437 13.201 1.00 91.69 502 SER A CA 1
ATOM 3995 C C . SER A 1 502 ? -15.431 8.642 14.195 1.00 91.69 502 SER A C 1
ATOM 3997 O O . SER A 1 502 ? -16.309 7.891 13.771 1.00 91.69 502 SER A O 1
ATOM 3999 N N . ARG A 1 503 ? -15.292 8.888 15.505 1.00 88.75 503 ARG A N 1
ATOM 4000 C CA . ARG A 1 503 ? -16.137 8.266 16.543 1.00 88.75 503 ARG A CA 1
ATOM 4001 C C . ARG A 1 503 ? -17.616 8.626 16.386 1.00 88.75 503 ARG A C 1
ATOM 4003 O O . ARG A 1 503 ? -18.479 7.759 16.484 1.00 88.75 503 ARG A O 1
ATOM 4010 N N . SER A 1 504 ? -17.915 9.893 16.091 1.00 88.81 504 SER A N 1
ATOM 4011 C CA . SER A 1 504 ? -19.297 10.377 15.964 1.00 88.81 504 SER A CA 1
ATOM 4012 C C . SER A 1 504 ? -20.019 9.909 14.692 1.00 88.81 504 SER A C 1
ATOM 4014 O O . SER A 1 504 ? -21.240 10.039 14.599 1.00 88.81 504 SER A O 1
ATOM 4016 N N . ASN A 1 505 ? -19.289 9.392 13.699 1.00 87.38 505 ASN A N 1
ATOM 4017 C CA . ASN A 1 505 ? -19.851 9.067 12.389 1.00 87.38 505 ASN A CA 1
ATOM 4018 C C . ASN A 1 505 ? -20.848 7.906 12.446 1.00 87.38 505 ASN A C 1
ATOM 4020 O O . ASN A 1 505 ? -21.881 7.975 11.781 1.00 87.38 505 ASN A O 1
ATOM 4024 N N . ALA A 1 506 ? -20.608 6.897 13.290 1.00 80.06 506 ALA A N 1
ATOM 4025 C CA . ALA A 1 506 ? -21.536 5.777 13.453 1.00 80.06 506 ALA A CA 1
ATOM 4026 C C . ALA A 1 506 ? -22.946 6.261 13.848 1.00 80.06 506 ALA A C 1
ATOM 4028 O O . ALA A 1 506 ? -23.922 5.919 13.183 1.00 80.06 506 ALA A O 1
ATOM 4029 N N . ALA A 1 507 ? -23.041 7.164 14.833 1.00 82.81 507 ALA A N 1
ATOM 4030 C CA . ALA A 1 507 ? -24.303 7.764 15.279 1.00 82.81 507 ALA A CA 1
ATOM 4031 C C . ALA A 1 507 ? -24.991 8.635 14.206 1.00 82.81 507 ALA A C 1
ATOM 4033 O O . ALA A 1 507 ? -26.194 8.874 14.266 1.00 82.81 507 ALA A O 1
ATOM 4034 N N . LYS A 1 508 ? -24.241 9.107 13.203 1.00 86.50 508 LYS A N 1
ATOM 4035 C CA . LYS A 1 508 ? -24.735 9.943 12.093 1.00 86.50 508 LYS A CA 1
ATOM 4036 C C . LYS A 1 508 ? -25.051 9.140 10.827 1.00 86.50 508 LYS A C 1
ATOM 4038 O O . LYS A 1 508 ? -25.290 9.744 9.777 1.00 86.50 508 LYS A O 1
ATOM 4043 N N . ASN A 1 509 ? -25.018 7.805 10.899 1.00 89.25 509 ASN A N 1
ATOM 4044 C CA . ASN A 1 509 ? -25.065 6.911 9.738 1.00 89.25 509 ASN A CA 1
ATOM 4045 C C . ASN A 1 509 ? -24.019 7.299 8.664 1.00 89.25 509 ASN A C 1
ATOM 4047 O O . ASN A 1 509 ? -24.309 7.421 7.469 1.00 89.25 509 ASN A O 1
ATOM 4051 N N . GLN A 1 510 ? -22.798 7.580 9.126 1.00 92.38 510 GLN A N 1
ATOM 4052 C CA . GLN A 1 510 ? -21.652 8.010 8.330 1.00 92.38 510 GLN A CA 1
ATOM 4053 C C . GLN A 1 510 ? -20.483 7.027 8.455 1.00 92.38 510 GLN A C 1
ATOM 4055 O O . GLN A 1 510 ? -20.332 6.345 9.468 1.00 92.38 510 GLN A O 1
ATOM 4060 N N . ILE A 1 511 ? -19.624 6.990 7.436 1.00 93.75 511 ILE A N 1
ATOM 4061 C CA . ILE A 1 511 ? -18.327 6.306 7.472 1.00 93.75 511 ILE A CA 1
ATOM 4062 C C . ILE A 1 511 ? -17.200 7.284 7.137 1.00 93.75 511 ILE A C 1
ATOM 4064 O O . ILE A 1 511 ? -17.316 8.096 6.216 1.00 93.75 511 ILE A O 1
ATOM 4068 N N . SER A 1 512 ? -16.110 7.220 7.901 1.00 95.62 512 SER A N 1
ATOM 4069 C CA . SER A 1 512 ? -14.898 8.006 7.654 1.00 95.62 512 SER A CA 1
ATOM 4070 C C . SER A 1 512 ? -14.130 7.457 6.455 1.00 95.62 512 SER A C 1
ATOM 4072 O O . SER A 1 512 ? -13.956 6.249 6.343 1.00 95.62 512 SER A O 1
ATOM 4074 N N . TRP A 1 513 ? -13.606 8.333 5.600 1.00 96.75 513 TRP A N 1
ATOM 4075 C CA . TRP A 1 513 ? -12.675 7.976 4.530 1.00 96.75 513 TRP A CA 1
ATOM 4076 C C . TRP A 1 513 ? -11.403 8.808 4.639 1.00 96.75 513 TRP A C 1
ATOM 4078 O O . TRP A 1 513 ? -11.359 9.971 4.230 1.00 96.75 513 TRP A O 1
ATOM 4088 N N . LEU A 1 514 ? -10.353 8.213 5.199 1.00 96.62 514 LEU A N 1
ATOM 4089 C CA . LEU A 1 514 ? -9.088 8.887 5.451 1.00 96.62 514 LEU A CA 1
ATOM 4090 C C . LEU A 1 514 ? -8.173 8.831 4.229 1.00 96.62 514 LEU A C 1
ATOM 4092 O O . LEU A 1 514 ? -7.880 7.759 3.696 1.00 96.62 514 LEU A O 1
ATOM 4096 N N . MET A 1 515 ? -7.621 9.975 3.826 1.00 95.56 515 MET A N 1
ATOM 4097 C CA . MET A 1 515 ? -6.626 10.005 2.760 1.00 95.56 515 MET A CA 1
ATOM 4098 C C . MET A 1 515 ? -5.542 11.050 2.989 1.00 95.56 515 MET A C 1
ATOM 4100 O O . MET A 1 515 ? -5.782 12.190 3.365 1.00 95.56 515 MET A O 1
ATOM 4104 N N . CYS A 1 516 ? -4.321 10.678 2.643 1.00 92.56 516 CYS A N 1
ATOM 4105 C CA . CYS A 1 516 ? -3.257 11.613 2.314 1.00 92.56 516 CYS A CA 1
ATOM 4106 C C . CYS A 1 516 ? -2.819 11.332 0.877 1.00 92.56 516 CYS A C 1
ATOM 4108 O O . CYS A 1 516 ? -3.359 10.441 0.220 1.00 92.56 516 CYS A O 1
ATOM 4110 N N . LYS A 1 517 ? -1.796 12.033 0.382 1.00 90.06 517 LYS A N 1
ATOM 4111 C CA . LYS A 1 517 ? -1.269 11.807 -0.975 1.00 90.06 517 LYS A CA 1
ATOM 4112 C C . LYS A 1 517 ? -1.062 10.321 -1.318 1.00 90.06 517 LYS A C 1
ATOM 4114 O O . LYS A 1 517 ? -1.462 9.900 -2.397 1.00 90.06 517 LYS A O 1
ATOM 4119 N N . SER A 1 518 ? -0.425 9.552 -0.431 1.00 88.00 518 SER A N 1
ATOM 4120 C CA . SER A 1 518 ? -0.095 8.137 -0.658 1.00 88.00 518 SER A CA 1
ATOM 4121 C C . SER A 1 518 ? -1.082 7.154 -0.018 1.00 88.00 518 SER A C 1
ATOM 4123 O O . SER A 1 518 ? -1.140 6.001 -0.434 1.00 88.00 518 SER A O 1
ATOM 4125 N N . GLY A 1 519 ? -1.833 7.579 0.998 1.00 90.38 519 GLY A N 1
ATOM 4126 C CA . GLY A 1 519 ? -2.672 6.679 1.794 1.00 90.38 519 GLY A CA 1
ATOM 4127 C C . GLY A 1 519 ? -1.912 5.846 2.828 1.00 90.38 519 GLY A C 1
ATOM 4128 O O . GLY A 1 519 ? -2.501 4.944 3.407 1.00 90.38 519 GLY A O 1
ATOM 4129 N N . LYS A 1 520 ? -0.620 6.129 3.060 1.00 87.19 520 LYS A N 1
ATOM 4130 C CA . LYS A 1 520 ? 0.256 5.337 3.944 1.00 87.19 520 LYS A CA 1
ATOM 4131 C C . LYS A 1 520 ? 0.689 6.106 5.181 1.00 87.19 520 LYS A C 1
ATOM 4133 O O . LYS A 1 520 ? 0.316 5.758 6.287 1.00 87.19 520 LYS A O 1
ATOM 4138 N N . ASP A 1 521 ? 1.437 7.189 4.974 1.00 86.00 521 ASP A N 1
ATOM 4139 C CA . ASP A 1 521 ? 2.245 7.823 6.020 1.00 86.00 521 ASP A CA 1
ATOM 4140 C C . ASP A 1 521 ? 1.380 8.558 7.056 1.00 86.00 521 ASP A C 1
ATOM 4142 O O . ASP A 1 521 ? 1.245 8.137 8.200 1.00 86.00 521 ASP A O 1
ATOM 4146 N N . ARG A 1 522 ? 0.735 9.653 6.634 1.00 88.69 522 ARG A N 1
ATOM 4147 C CA . ARG A 1 522 ? -0.213 10.406 7.472 1.00 88.69 522 ARG A CA 1
ATOM 4148 C C . ARG A 1 522 ? -1.495 9.623 7.705 1.00 88.69 522 ARG A C 1
ATOM 4150 O O . ARG A 1 522 ? -2.048 9.684 8.792 1.00 88.69 522 ARG A O 1
ATOM 4157 N N . THR A 1 523 ? -1.959 8.913 6.679 1.00 92.94 523 THR A N 1
ATOM 4158 C CA . THR A 1 523 ? -3.199 8.137 6.742 1.00 92.94 523 THR A CA 1
ATOM 4159 C C . THR A 1 523 ? -3.104 7.047 7.789 1.00 92.94 523 THR A C 1
ATOM 4161 O O . THR A 1 523 ? -3.942 7.036 8.675 1.00 92.94 523 THR A O 1
ATOM 4164 N N . GLY A 1 524 ? -2.070 6.200 7.745 1.00 91.38 524 GLY A N 1
ATOM 4165 C CA . GLY A 1 524 ? -1.855 5.160 8.748 1.00 91.38 524 GLY A CA 1
ATOM 4166 C C . GLY A 1 524 ? -1.768 5.743 10.153 1.00 91.38 524 GLY A C 1
ATOM 4167 O O . GLY A 1 524 ? -2.403 5.224 11.058 1.00 91.38 524 GLY A O 1
ATOM 4168 N N . MET A 1 525 ? -1.090 6.882 10.329 1.00 90.50 525 MET A N 1
ATOM 4169 C CA . MET A 1 525 ? -0.954 7.486 11.658 1.00 90.50 525 MET A CA 1
ATOM 4170 C C . MET A 1 525 ? -2.220 8.125 12.211 1.00 90.50 525 MET A C 1
ATOM 4172 O O . MET A 1 525 ? -2.488 7.993 13.401 1.00 90.50 525 MET A O 1
ATOM 4176 N N . VAL A 1 526 ? -3.013 8.786 11.370 1.00 92.81 526 VAL A N 1
ATOM 4177 C CA . VAL A 1 526 ? -4.328 9.295 11.780 1.00 92.81 526 VAL A CA 1
ATOM 4178 C C . VAL A 1 526 ? -5.278 8.139 12.068 1.00 92.81 526 VAL A C 1
ATOM 4180 O O . VAL A 1 526 ? -5.992 8.184 13.059 1.00 92.81 526 VAL A O 1
ATOM 4183 N N . ALA A 1 527 ? -5.247 7.077 11.265 1.00 93.75 527 ALA A N 1
ATOM 4184 C CA . ALA A 1 527 ? -6.085 5.909 11.497 1.00 93.75 527 ALA A CA 1
ATOM 4185 C C . ALA A 1 527 ? -5.715 5.213 12.823 1.00 93.75 527 ALA A C 1
ATOM 4187 O O . ALA A 1 527 ? -6.581 4.929 13.647 1.00 93.75 527 ALA A O 1
ATOM 4188 N N . THR A 1 528 ? -4.417 5.051 13.098 1.00 93.06 528 THR A N 1
ATOM 4189 C CA . THR A 1 528 ? -3.934 4.590 14.404 1.00 93.06 528 THR A CA 1
ATOM 4190 C C . THR A 1 528 ? -4.383 5.521 15.535 1.00 93.06 528 THR A C 1
ATOM 4192 O O . THR A 1 528 ? -4.868 5.031 16.548 1.00 93.06 528 THR A O 1
ATOM 4195 N N . ASN A 1 529 ? -4.304 6.848 15.368 1.00 93.06 529 ASN A N 1
ATOM 4196 C CA . ASN A 1 529 ? -4.812 7.792 16.368 1.00 93.06 529 ASN A CA 1
ATOM 4197 C C . ASN A 1 529 ? -6.307 7.600 16.646 1.00 93.06 529 ASN A C 1
ATOM 4199 O O . ASN A 1 529 ? -6.705 7.517 17.802 1.00 93.06 529 ASN A O 1
ATOM 4203 N N . ASN A 1 530 ? -7.122 7.498 15.593 1.00 93.94 530 ASN A N 1
ATOM 4204 C CA . ASN A 1 530 ? -8.563 7.290 15.710 1.00 93.94 530 ASN A CA 1
ATOM 4205 C C . ASN A 1 530 ? -8.865 6.008 16.494 1.00 93.94 530 ASN A C 1
ATOM 4207 O O . ASN A 1 530 ? -9.737 6.013 17.358 1.00 93.94 530 ASN A O 1
ATOM 4211 N N . PHE A 1 531 ? -8.105 4.937 16.243 1.00 93.62 531 PHE A N 1
ATOM 4212 C CA . PHE A 1 531 ? -8.250 3.680 16.970 1.00 93.62 531 PHE A CA 1
ATOM 4213 C C . PHE A 1 531 ? -7.879 3.802 18.451 1.00 93.62 531 PHE A C 1
ATOM 4215 O O . PHE A 1 531 ? -8.633 3.354 19.309 1.00 93.62 531 PHE A O 1
ATOM 4222 N N . LEU A 1 532 ? -6.753 4.450 18.764 1.00 92.44 532 LEU A N 1
ATOM 4223 C CA . LEU A 1 532 ? -6.342 4.691 20.150 1.00 92.44 532 LEU A CA 1
ATOM 4224 C C . LEU A 1 532 ? -7.387 5.501 20.907 1.00 92.44 532 LEU A C 1
ATOM 4226 O O . LEU A 1 532 ? -7.774 5.140 22.009 1.00 92.44 532 LEU A O 1
ATOM 4230 N N . GLN A 1 533 ? -7.866 6.576 20.293 1.00 90.62 533 GLN A N 1
ATOM 4231 C CA . GLN A 1 533 ? -8.884 7.445 20.863 1.00 90.62 533 GLN A CA 1
ATOM 4232 C C . GLN A 1 533 ? -10.200 6.691 21.094 1.00 90.62 533 GLN A C 1
ATOM 4234 O O . GLN A 1 533 ? -10.832 6.862 22.131 1.00 90.62 533 GLN A O 1
ATOM 4239 N N . GLN A 1 534 ? -10.602 5.816 20.172 1.00 88.81 534 GLN A N 1
ATOM 4240 C CA . GLN A 1 534 ? -11.750 4.930 20.363 1.00 88.81 534 GLN A CA 1
ATOM 4241 C C . GLN A 1 534 ? -11.547 3.999 21.567 1.00 88.81 534 GLN A C 1
ATOM 4243 O O . GLN A 1 534 ? -12.379 4.009 22.469 1.00 88.81 534 GLN A O 1
ATOM 4248 N N . LEU A 1 535 ? -10.437 3.256 21.615 1.00 88.38 535 LEU A N 1
ATOM 4249 C CA . LEU A 1 535 ? -10.168 2.293 22.687 1.00 88.38 535 LEU A CA 1
ATOM 4250 C C . LEU A 1 535 ? -10.033 2.957 24.060 1.00 88.38 535 LEU A C 1
ATOM 4252 O O . LEU A 1 535 ? -10.607 2.477 25.032 1.00 88.38 535 LEU A O 1
ATOM 4256 N N . CYS A 1 536 ? -9.316 4.076 24.154 1.00 86.19 536 CYS A N 1
ATOM 4257 C CA . CYS A 1 536 ? -9.156 4.813 25.409 1.00 86.19 536 CYS A CA 1
ATOM 4258 C C . CYS A 1 536 ? -10.479 5.404 25.918 1.00 86.19 536 CYS A C 1
ATOM 4260 O O . CYS A 1 536 ? -10.610 5.650 27.110 1.00 86.19 536 CYS A O 1
ATOM 4262 N N . SER A 1 537 ? -11.451 5.665 25.036 1.00 81.00 537 SER A N 1
ATOM 4263 C CA . SER A 1 537 ? -12.788 6.117 25.442 1.00 81.00 537 SER A CA 1
ATOM 4264 C C . SER A 1 537 ? -13.728 4.966 25.794 1.00 81.00 537 SER A C 1
ATOM 4266 O O . SER A 1 537 ? -14.611 5.155 26.624 1.00 81.00 537 SER A O 1
ATOM 4268 N N . SER A 1 538 ? -13.575 3.797 25.164 1.00 75.00 538 SER A N 1
ATOM 4269 C CA . SER A 1 538 ? -14.422 2.627 25.427 1.00 75.00 538 SER A CA 1
ATOM 4270 C C . SER A 1 538 ? -13.940 1.780 26.602 1.00 75.00 538 SER A C 1
ATOM 4272 O O . SER A 1 538 ? -14.704 0.977 27.124 1.00 75.00 538 SER A O 1
ATOM 4274 N N . THR A 1 539 ? -12.679 1.926 27.011 1.00 69.12 539 THR A N 1
ATOM 4275 C CA . THR A 1 539 ? -12.067 1.112 28.065 1.00 69.12 539 THR A CA 1
ATOM 4276 C C . THR A 1 539 ? -11.619 1.991 29.233 1.00 69.12 539 THR A C 1
ATOM 4278 O O . THR A 1 539 ? -11.079 3.074 29.035 1.00 69.12 539 THR A O 1
ATOM 4281 N N . GLN A 1 540 ? -11.790 1.522 30.474 1.00 68.00 540 GLN A N 1
ATOM 4282 C CA . GLN A 1 540 ? -11.247 2.186 31.677 1.00 68.00 540 GLN A CA 1
ATOM 4283 C C . GLN A 1 540 ? -9.737 1.921 31.859 1.00 68.00 540 GLN A C 1
ATOM 4285 O O . GLN A 1 540 ? -9.223 1.900 32.976 1.00 68.00 540 GLN A O 1
ATOM 4290 N N . GLN A 1 541 ? -9.020 1.635 30.773 1.00 68.06 541 GLN A N 1
ATOM 4291 C CA . GLN A 1 541 ? -7.642 1.163 30.821 1.00 68.06 541 GLN A CA 1
ATOM 4292 C C . GLN A 1 541 ? -6.618 2.299 30.764 1.00 68.06 541 GLN A C 1
ATOM 4294 O O . GLN A 1 541 ? -6.885 3.419 30.327 1.00 68.06 541 GLN A O 1
ATOM 4299 N N . ASP A 1 542 ? -5.385 1.966 31.149 1.00 76.44 542 ASP A N 1
ATOM 4300 C CA . ASP A 1 542 ? -4.233 2.836 30.953 1.00 76.44 542 ASP A CA 1
ATOM 4301 C C . ASP A 1 542 ? -3.969 3.042 29.454 1.00 76.44 542 ASP A C 1
ATOM 4303 O O . ASP A 1 542 ? -3.472 2.155 28.749 1.00 76.44 542 ASP A O 1
ATOM 4307 N N . SER A 1 543 ? -4.259 4.258 28.990 1.00 83.12 543 SER A N 1
ATOM 4308 C CA . SER A 1 543 ? -4.018 4.706 27.618 1.00 83.12 543 SER A CA 1
ATOM 4309 C C . SER A 1 543 ? -2.611 4.367 27.105 1.00 83.12 543 SER A C 1
ATOM 4311 O O . SER A 1 543 ? -2.443 4.040 25.930 1.00 83.12 543 SER A O 1
ATOM 4313 N N . SER A 1 544 ? -1.591 4.364 27.971 1.00 83.81 544 SER A N 1
ATOM 4314 C CA . SER A 1 544 ? -0.215 4.066 27.578 1.00 83.81 544 SER A CA 1
ATOM 4315 C C . SER A 1 544 ? 0.000 2.596 27.199 1.00 83.81 544 SER A C 1
ATOM 4317 O O . SER A 1 544 ? 0.742 2.320 26.254 1.00 83.81 544 SER A O 1
ATOM 4319 N N . LYS A 1 545 ? -0.690 1.655 27.858 1.00 83.75 545 LYS A N 1
ATOM 4320 C CA . LYS A 1 545 ? -0.636 0.223 27.520 1.00 83.75 545 LYS A CA 1
ATOM 4321 C C . LYS A 1 545 ? -1.330 -0.059 26.194 1.00 83.75 545 LYS A C 1
ATOM 4323 O O . LYS A 1 545 ? -0.764 -0.757 25.354 1.00 83.75 545 LYS A O 1
ATOM 4328 N N . ILE A 1 546 ? -2.499 0.546 25.975 1.00 88.00 546 ILE A N 1
ATOM 4329 C CA . ILE A 1 546 ? -3.223 0.469 24.697 1.00 88.00 546 ILE A CA 1
ATOM 4330 C C . ILE A 1 546 ? -2.362 1.029 23.569 1.00 88.00 546 ILE A C 1
ATOM 4332 O O . ILE A 1 546 ? -2.164 0.369 22.547 1.00 88.00 546 ILE A O 1
ATOM 4336 N N . ALA A 1 547 ? -1.801 2.223 23.773 1.00 89.62 547 ALA A N 1
ATOM 4337 C CA . ALA A 1 547 ? -0.903 2.839 22.809 1.00 89.62 547 ALA A CA 1
ATOM 4338 C C . ALA A 1 547 ? 0.286 1.943 22.492 1.00 89.62 547 ALA A C 1
ATOM 4340 O O . ALA A 1 547 ? 0.621 1.776 21.324 1.00 89.62 547 ALA A O 1
ATOM 4341 N N . ASN A 1 548 ? 0.879 1.314 23.505 1.00 88.44 548 ASN A N 1
ATOM 4342 C CA . ASN A 1 548 ? 1.984 0.401 23.290 1.00 88.44 548 ASN A CA 1
ATOM 4343 C C . ASN A 1 548 ? 1.556 -0.817 22.462 1.00 88.44 548 ASN A C 1
ATOM 4345 O O . ASN A 1 548 ? 2.177 -1.087 21.443 1.00 88.44 548 ASN A O 1
ATOM 4349 N N . SER A 1 549 ? 0.473 -1.504 22.828 1.00 89.69 549 SER A N 1
ATOM 4350 C CA . SER A 1 549 ? -0.014 -2.674 22.081 1.00 89.69 549 SER A CA 1
ATOM 4351 C C . SER A 1 549 ? -0.278 -2.347 20.604 1.00 89.69 549 SER A C 1
ATOM 4353 O O . SER A 1 549 ? 0.268 -2.989 19.703 1.00 89.69 549 SER A O 1
ATOM 4355 N N . VAL A 1 550 ? -1.020 -1.271 20.333 1.00 91.56 550 VAL A N 1
ATOM 4356 C CA . VAL A 1 550 ? -1.365 -0.870 18.962 1.00 91.56 550 VAL A CA 1
ATOM 4357 C C . VAL A 1 550 ? -0.135 -0.411 18.174 1.00 91.56 550 VAL A C 1
ATOM 4359 O O . VAL A 1 550 ? 0.036 -0.812 17.024 1.00 91.56 550 VAL A O 1
ATOM 4362 N N . MET A 1 551 ? 0.746 0.404 18.760 1.00 88.75 551 MET A N 1
ATOM 4363 C CA . MET A 1 551 ? 1.914 0.948 18.053 1.00 88.75 551 MET A CA 1
ATOM 4364 C C . MET A 1 551 ? 2.999 -0.106 17.809 1.00 88.75 551 MET A C 1
ATOM 4366 O O . MET A 1 551 ? 3.695 -0.056 16.794 1.00 88.75 551 MET A O 1
ATOM 4370 N N . MET A 1 552 ? 3.152 -1.073 18.715 1.00 87.56 552 MET A N 1
ATOM 4371 C CA . MET A 1 552 ? 4.157 -2.131 18.587 1.00 87.56 552 MET A CA 1
ATOM 4372 C C . MET A 1 552 ? 3.709 -3.256 17.646 1.00 87.56 552 MET A C 1
ATOM 4374 O O . MET A 1 552 ? 4.567 -3.880 17.017 1.00 87.56 552 MET A O 1
ATOM 4378 N N . SER A 1 553 ? 2.394 -3.397 17.427 1.00 89.44 553 SER A N 1
ATOM 4379 C CA . SER A 1 553 ? 1.810 -4.297 16.420 1.00 89.44 553 SER A CA 1
ATOM 4380 C C . SER A 1 553 ? 2.172 -3.962 14.967 1.00 89.44 553 SER A C 1
ATOM 4382 O O . SER A 1 553 ? 1.817 -4.727 14.070 1.00 89.44 553 SER A O 1
ATOM 4384 N N . ASN A 1 554 ? 2.797 -2.792 14.737 1.00 89.44 554 ASN A N 1
ATOM 4385 C CA . ASN A 1 554 ? 3.341 -2.270 13.474 1.00 89.44 554 ASN A CA 1
ATOM 4386 C C . ASN A 1 554 ? 2.436 -2.450 12.230 1.00 89.44 554 ASN A C 1
ATOM 4388 O O . ASN A 1 554 ? 2.915 -2.560 11.097 1.00 89.44 554 ASN A O 1
ATOM 4392 N N . HIS A 1 555 ? 1.112 -2.478 12.428 1.00 93.62 555 HIS A N 1
ATOM 4393 C CA . HIS A 1 555 ? 0.121 -2.734 11.379 1.00 93.62 555 HIS A CA 1
ATOM 4394 C C . HIS A 1 555 ? 0.248 -1.736 10.214 1.00 93.62 555 HIS A C 1
ATOM 4396 O O . HIS A 1 555 ? 0.339 -2.122 9.045 1.00 93.62 555 HIS A O 1
ATOM 4402 N N . SER A 1 556 ? 0.326 -0.438 10.521 1.00 90.81 556 SER A N 1
ATOM 4403 C CA . SER A 1 556 ? 0.444 0.620 9.511 1.00 90.81 556 SER A CA 1
ATOM 4404 C C . SER A 1 556 ? 1.752 0.527 8.714 1.00 90.81 556 SER A C 1
ATOM 4406 O O . SER A 1 556 ? 1.733 0.694 7.491 1.00 90.81 556 SER A O 1
ATOM 4408 N N . GLU A 1 557 ? 2.879 0.221 9.362 1.00 88.19 557 GLU A N 1
ATOM 4409 C CA . GLU A 1 557 ? 4.169 -0.002 8.701 1.00 88.19 557 GLU A CA 1
ATOM 4410 C C . GLU A 1 557 ? 4.146 -1.250 7.816 1.00 88.19 557 GLU A C 1
ATOM 4412 O O . GLU A 1 557 ? 4.648 -1.208 6.688 1.00 88.19 557 GLU A O 1
ATOM 4417 N N . PHE A 1 558 ? 3.525 -2.337 8.291 1.00 91.69 558 PHE A N 1
ATOM 4418 C CA . PHE A 1 558 ? 3.357 -3.563 7.517 1.00 91.69 558 PHE A CA 1
ATOM 4419 C C . PHE A 1 558 ? 2.592 -3.285 6.224 1.00 91.69 558 PHE A C 1
ATOM 4421 O O . PHE A 1 558 ? 3.051 -3.668 5.147 1.00 91.69 558 PHE A O 1
ATOM 4428 N N . LEU A 1 559 ? 1.474 -2.563 6.298 1.00 91.88 559 LEU A N 1
ATOM 4429 C CA . LEU A 1 559 ? 0.655 -2.234 5.125 1.00 91.88 559 LEU A CA 1
ATOM 4430 C C . LEU A 1 559 ? 1.370 -1.287 4.169 1.00 91.88 559 LEU A C 1
ATOM 4432 O O . LEU A 1 559 ? 1.245 -1.424 2.953 1.00 91.88 559 LEU A O 1
ATOM 4436 N N . ALA A 1 560 ? 2.186 -0.373 4.697 1.00 86.94 560 ALA A N 1
ATOM 4437 C CA . ALA A 1 560 ? 3.036 0.487 3.885 1.00 86.94 560 ALA A CA 1
ATOM 4438 C C . ALA A 1 560 ? 4.118 -0.284 3.105 1.00 86.94 560 ALA A C 1
ATOM 4440 O O . ALA A 1 560 ? 4.615 0.247 2.112 1.00 86.94 560 ALA A O 1
ATOM 4441 N N . GLY A 1 561 ? 4.445 -1.516 3.501 1.00 87.06 561 GLY A N 1
ATOM 4442 C CA . GLY A 1 561 ? 5.312 -2.443 2.766 1.00 87.06 561 GLY A CA 1
ATOM 4443 C C . GLY A 1 561 ? 4.580 -3.629 2.131 1.00 87.06 561 GLY A C 1
ATOM 4444 O O . GLY A 1 561 ? 5.235 -4.548 1.640 1.00 87.06 561 GLY A O 1
ATOM 4445 N N . HIS A 1 562 ? 3.247 -3.657 2.168 1.00 90.88 562 HIS A N 1
ATOM 4446 C CA . HIS A 1 562 ? 2.409 -4.715 1.597 1.00 90.88 562 HIS A CA 1
ATOM 4447 C C . HIS A 1 562 ? 1.805 -4.268 0.254 1.00 90.88 562 HIS A C 1
ATOM 4449 O O . HIS A 1 562 ? 2.171 -3.215 -0.274 1.00 90.88 562 HIS A O 1
ATOM 4455 N N . HIS A 1 563 ? 0.924 -5.079 -0.332 1.00 86.50 563 HIS A N 1
ATOM 4456 C CA . HIS A 1 563 ? 0.501 -4.984 -1.734 1.00 86.50 563 HIS A CA 1
ATOM 4457 C C . HIS A 1 563 ? 0.064 -3.592 -2.225 1.00 86.50 563 HIS A C 1
ATOM 4459 O O . HIS A 1 563 ? 0.385 -3.208 -3.348 1.00 86.50 563 HIS A O 1
ATOM 4465 N N . GLY A 1 564 ? -0.623 -2.801 -1.389 1.00 76.69 564 GLY A N 1
ATOM 4466 C CA . GLY A 1 564 ? -1.080 -1.447 -1.744 1.00 76.69 564 GLY A CA 1
ATOM 4467 C C . GLY A 1 564 ? 0.023 -0.379 -1.847 1.00 76.69 564 GLY A C 1
ATOM 4468 O O . GLY A 1 564 ? -0.239 0.797 -2.120 1.00 76.69 564 GLY A O 1
ATOM 4469 N N . SER A 1 565 ? 1.281 -0.771 -1.668 1.00 82.31 565 SER A N 1
ATOM 4470 C CA . SER A 1 565 ? 2.461 0.087 -1.689 1.00 82.31 565 SER A CA 1
ATOM 4471 C C . SER A 1 565 ? 3.602 -0.560 -2.489 1.00 82.31 565 SER A C 1
ATOM 4473 O O . SER A 1 565 ? 3.370 -1.397 -3.348 1.00 82.31 565 SER A O 1
ATOM 4475 N N . SER A 1 566 ? 4.852 -0.179 -2.239 1.00 83.00 566 SER A N 1
ATOM 4476 C CA . SER A 1 566 ? 6.022 -0.902 -2.734 1.00 83.00 566 SER A CA 1
ATOM 4477 C C . SER A 1 566 ? 6.282 -2.099 -1.820 1.00 83.00 566 SER A C 1
ATOM 4479 O O . SER A 1 566 ? 6.724 -1.922 -0.681 1.00 83.00 566 SER A O 1
ATOM 4481 N N . ARG A 1 567 ? 5.985 -3.310 -2.309 1.00 86.00 567 ARG A N 1
ATOM 4482 C CA . ARG A 1 567 ? 6.126 -4.556 -1.541 1.00 86.00 567 ARG A CA 1
ATOM 4483 C C . ARG A 1 567 ? 7.547 -4.674 -0.968 1.00 86.00 567 ARG A C 1
ATOM 4485 O O . ARG A 1 567 ? 8.519 -4.383 -1.662 1.00 86.00 567 ARG A O 1
ATOM 4492 N N . GLY A 1 568 ? 7.675 -5.062 0.298 1.00 83.19 568 GLY A N 1
ATOM 4493 C CA . GLY A 1 568 ? 8.963 -5.160 0.999 1.00 83.19 568 GLY A CA 1
ATOM 4494 C C . GLY A 1 568 ? 9.371 -3.903 1.773 1.00 83.19 568 GLY A C 1
ATOM 4495 O O . GLY A 1 568 ? 10.067 -4.021 2.774 1.00 83.19 568 GLY A O 1
ATOM 4496 N N . ALA A 1 569 ? 8.900 -2.711 1.392 1.00 82.69 569 ALA A N 1
ATOM 4497 C CA . ALA A 1 569 ? 9.307 -1.449 2.017 1.00 82.69 569 ALA A CA 1
ATOM 4498 C C . ALA A 1 569 ? 8.463 -1.104 3.261 1.00 82.69 569 ALA A C 1
ATOM 4500 O O . ALA A 1 569 ? 7.715 -0.124 3.259 1.00 82.69 569 ALA A O 1
ATOM 4501 N N . ALA A 1 570 ? 8.554 -1.925 4.313 1.00 77.25 570 ALA A N 1
ATOM 4502 C CA . ALA A 1 570 ? 7.859 -1.680 5.577 1.00 77.25 570 ALA A CA 1
ATOM 4503 C C . ALA A 1 570 ? 8.425 -0.423 6.265 1.00 77.25 570 ALA A C 1
ATOM 4505 O O . ALA A 1 570 ? 9.608 -0.362 6.587 1.00 77.25 570 ALA A O 1
ATOM 4506 N N . GLY A 1 571 ? 7.595 0.607 6.450 1.00 79.25 571 GLY A N 1
ATOM 4507 C CA . GLY A 1 571 ? 8.000 1.867 7.081 1.00 79.25 571 GLY A CA 1
ATOM 4508 C C . GLY A 1 571 ? 7.145 3.066 6.666 1.00 79.25 571 GLY A C 1
ATOM 4509 O O . GLY A 1 571 ? 6.522 3.076 5.603 1.00 79.25 571 GLY A O 1
ATOM 4510 N N . LEU A 1 572 ? 7.124 4.100 7.511 1.00 78.12 572 LEU A N 1
ATOM 4511 C CA . LEU A 1 572 ? 6.314 5.307 7.318 1.00 78.12 572 LEU A CA 1
ATOM 4512 C C . LEU A 1 572 ? 7.189 6.558 7.257 1.00 78.12 572 LEU A C 1
ATOM 4514 O O . LEU A 1 572 ? 8.130 6.715 8.027 1.00 78.12 572 LEU A O 1
ATOM 4518 N N . LYS A 1 573 ? 6.821 7.523 6.410 1.00 76.00 573 LYS A N 1
ATOM 4519 C CA . LYS A 1 573 ? 7.411 8.875 6.377 1.00 76.00 573 LYS A CA 1
ATOM 4520 C C . LYS A 1 573 ? 6.641 9.833 7.281 1.00 76.00 573 LYS A C 1
ATOM 4522 O O . LYS A 1 573 ? 6.234 10.922 6.873 1.00 76.00 573 LYS A O 1
ATOM 4527 N N . ALA A 1 574 ? 6.403 9.415 8.519 1.00 67.94 574 ALA A N 1
ATOM 4528 C CA . ALA A 1 574 ? 5.512 10.108 9.441 1.00 67.94 574 ALA A CA 1
ATOM 4529 C C . ALA A 1 574 ? 6.198 11.201 10.281 1.00 67.94 574 ALA A C 1
ATOM 4531 O O . ALA A 1 574 ? 5.542 11.833 11.100 1.00 67.94 574 ALA A O 1
ATOM 4532 N N . GLY A 1 575 ? 7.481 11.519 10.057 1.00 68.06 575 GLY A N 1
ATOM 4533 C CA . GLY A 1 575 ? 8.190 12.565 10.821 1.00 68.06 575 GLY A CA 1
ATOM 4534 C C . GLY A 1 575 ? 7.472 13.926 10.840 1.00 68.06 575 GLY A C 1
ATOM 4535 O O . GLY A 1 575 ? 7.457 14.620 11.858 1.00 68.06 575 GLY A O 1
ATOM 4536 N N . GLY A 1 576 ? 6.789 14.280 9.745 1.00 67.06 576 GLY A N 1
ATOM 4537 C CA . GLY A 1 576 ? 5.944 15.477 9.671 1.00 67.06 576 GLY A CA 1
ATOM 4538 C C . GLY A 1 576 ? 4.659 15.418 10.513 1.00 67.06 576 GLY A C 1
ATOM 4539 O O . GLY A 1 576 ? 4.134 16.475 10.847 1.00 67.06 576 GLY A O 1
ATOM 4540 N N . VAL A 1 577 ? 4.165 14.224 10.861 1.00 71.06 577 VAL A N 1
ATOM 4541 C CA . VAL A 1 577 ? 3.034 14.017 11.788 1.00 71.06 577 VAL A CA 1
ATOM 4542 C C . VAL A 1 577 ? 3.476 14.283 13.221 1.00 71.06 577 VAL A C 1
ATOM 4544 O O . VAL A 1 577 ? 2.798 15.008 13.939 1.00 71.06 577 VAL A O 1
ATOM 4547 N N . PHE A 1 578 ? 4.651 13.777 13.608 1.00 72.38 578 PHE A N 1
ATOM 4548 C CA . PHE A 1 578 ? 5.198 13.971 14.956 1.00 72.38 578 PHE A CA 1
ATOM 4549 C C . PHE A 1 578 ? 5.704 15.390 15.223 1.00 72.38 578 PHE A C 1
ATOM 4551 O O . PHE A 1 578 ? 5.859 15.798 16.373 1.00 72.38 578 PHE A O 1
ATOM 4558 N N . THR A 1 579 ? 5.992 16.159 14.173 1.00 72.81 579 THR A N 1
ATOM 4559 C CA . THR A 1 579 ? 6.466 17.536 14.320 1.00 72.81 579 THR A CA 1
ATOM 4560 C C . THR A 1 579 ? 5.357 18.411 14.911 1.00 72.81 579 THR A C 1
ATOM 4562 O O . THR A 1 579 ? 4.359 18.683 14.247 1.00 72.81 579 THR A O 1
ATOM 4565 N N . GLY A 1 580 ? 5.554 18.880 16.146 1.00 71.88 580 GLY A N 1
ATOM 4566 C CA . GLY A 1 580 ? 4.588 19.724 16.858 1.00 71.88 580 GLY A CA 1
ATOM 4567 C C . GLY A 1 580 ? 3.638 18.976 17.799 1.00 71.88 580 GLY A C 1
ATOM 4568 O O . GLY A 1 580 ? 2.859 19.637 18.475 1.00 71.88 580 GLY A O 1
ATOM 4569 N N . LEU A 1 581 ? 3.719 17.641 17.896 1.00 81.38 581 LEU A N 1
ATOM 4570 C CA . LEU A 1 581 ? 3.025 16.898 18.953 1.00 81.38 581 LEU A CA 1
ATOM 4571 C C . LEU A 1 581 ? 3.683 17.193 20.303 1.00 81.38 581 LEU A C 1
ATOM 4573 O O . LEU A 1 581 ? 4.858 16.881 20.497 1.00 81.38 581 LEU A O 1
ATOM 4577 N N . LYS A 1 582 ? 2.923 17.777 21.229 1.00 80.44 582 LYS A N 1
ATOM 4578 C CA . LYS A 1 582 ? 3.334 17.995 22.623 1.00 80.44 582 LYS A CA 1
ATOM 4579 C C . LYS A 1 582 ? 2.415 17.193 23.523 1.00 80.44 582 LYS A C 1
ATOM 4581 O O . LYS A 1 582 ? 1.208 17.303 23.352 1.00 80.44 582 LYS A O 1
ATOM 4586 N N . GLU A 1 583 ? 2.972 16.370 24.410 1.00 84.81 583 GLU A N 1
ATOM 4587 C CA . GLU A 1 583 ? 2.229 15.582 25.421 1.00 84.81 583 GLU A CA 1
ATOM 4588 C C . GLU A 1 583 ? 1.171 14.605 24.865 1.00 84.81 583 GLU A C 1
ATOM 4590 O O . GLU A 1 583 ? 0.560 13.849 25.609 1.00 84.81 583 GLU A O 1
ATOM 4595 N N . HIS A 1 584 ? 0.998 14.549 23.544 1.00 88.50 584 HIS A N 1
ATOM 4596 C CA . HIS A 1 584 ? 0.088 13.639 22.870 1.00 88.50 584 HIS A CA 1
ATOM 4597 C C . HIS A 1 584 ? 0.558 12.187 23.017 1.00 88.50 584 HIS A C 1
ATOM 4599 O O . HIS A 1 584 ? 1.760 11.916 22.964 1.00 88.50 584 HIS A O 1
ATOM 4605 N N . ILE A 1 585 ? -0.375 11.238 23.098 1.00 86.69 585 ILE A N 1
ATOM 4606 C CA . ILE A 1 585 ? -0.092 9.810 23.325 1.00 86.69 585 ILE A CA 1
ATOM 4607 C C . ILE A 1 585 ? 0.907 9.216 22.316 1.00 86.69 585 ILE A C 1
ATOM 4609 O O . ILE A 1 585 ? 1.825 8.483 22.677 1.00 86.69 585 ILE A O 1
ATOM 4613 N N . LEU A 1 586 ? 0.804 9.630 21.051 1.00 86.75 586 LEU A N 1
ATOM 4614 C CA . LEU A 1 586 ? 1.718 9.223 19.978 1.00 86.75 586 LEU A CA 1
ATOM 4615 C C . LEU A 1 586 ? 3.143 9.792 20.105 1.00 86.75 586 LEU A C 1
ATOM 4617 O O . LEU A 1 586 ? 4.064 9.248 19.501 1.00 86.75 586 LEU A O 1
ATOM 4621 N N . SER A 1 587 ? 3.354 10.881 20.853 1.00 86.38 587 SER A N 1
ATOM 4622 C CA . SER A 1 587 ? 4.647 11.588 20.898 1.00 86.38 587 SER A CA 1
ATOM 4623 C C . SER A 1 587 ? 5.801 10.698 21.376 1.00 86.38 587 SER A C 1
ATOM 4625 O O . SER A 1 587 ? 6.914 10.818 20.862 1.00 86.38 587 SER A O 1
ATOM 4627 N N . ARG A 1 588 ? 5.517 9.744 22.274 1.00 85.69 588 ARG A N 1
ATOM 4628 C CA . ARG A 1 588 ? 6.486 8.781 22.827 1.00 85.69 588 ARG A CA 1
ATOM 4629 C C . ARG A 1 588 ? 7.034 7.807 21.782 1.00 85.69 588 ARG A C 1
ATOM 4631 O O . ARG A 1 588 ? 8.151 7.328 21.918 1.00 85.69 588 ARG A O 1
ATOM 4638 N N . TYR A 1 589 ? 6.288 7.569 20.706 1.00 84.75 589 TYR A N 1
ATOM 4639 C CA . TYR A 1 589 ? 6.652 6.626 19.644 1.00 84.75 589 TYR A CA 1
ATOM 4640 C C . TYR A 1 589 ? 7.352 7.298 18.462 1.00 84.75 589 TYR A C 1
ATOM 4642 O O . TYR A 1 589 ? 7.598 6.658 17.439 1.00 84.75 589 TYR A O 1
ATOM 4650 N N . LYS A 1 590 ? 7.685 8.592 18.581 1.00 81.31 590 LYS A N 1
ATOM 4651 C CA . LYS A 1 590 ? 8.329 9.359 17.513 1.00 81.31 590 LYS A CA 1
ATOM 4652 C C . LYS A 1 590 ? 9.584 8.664 16.993 1.00 81.31 590 LYS A C 1
ATOM 4654 O O . LYS A 1 590 ? 9.709 8.557 15.787 1.00 81.31 590 LYS A O 1
ATOM 4659 N N . SER A 1 591 ? 10.489 8.191 17.850 1.00 77.38 591 SER A N 1
ATOM 4660 C CA . SER A 1 591 ? 11.743 7.542 17.422 1.00 77.38 591 SER A CA 1
ATOM 4661 C C . SER A 1 591 ? 11.497 6.287 16.576 1.00 77.38 591 SER A C 1
ATOM 4663 O O . SER A 1 591 ? 12.082 6.149 15.502 1.00 77.38 591 SER A O 1
ATOM 4665 N N . ARG A 1 592 ? 10.568 5.427 17.009 1.00 77.25 592 ARG A N 1
ATOM 4666 C CA . ARG A 1 592 ? 10.159 4.210 16.290 1.00 77.25 592 ARG A CA 1
ATOM 4667 C C . ARG A 1 592 ? 9.515 4.521 14.936 1.00 77.25 592 ARG A C 1
ATOM 4669 O O . ARG A 1 592 ? 9.789 3.850 13.949 1.00 77.25 592 ARG A O 1
ATOM 4676 N N . MET A 1 593 ? 8.669 5.549 14.897 1.00 72.44 593 MET A N 1
ATOM 4677 C CA . MET A 1 593 ? 7.792 5.866 13.761 1.00 72.44 593 MET A CA 1
ATOM 4678 C C . MET A 1 593 ? 8.324 6.991 12.853 1.00 72.44 593 MET A C 1
ATOM 4680 O O . MET A 1 593 ? 7.722 7.314 11.822 1.00 72.44 593 MET A O 1
ATOM 4684 N N . THR A 1 594 ? 9.434 7.639 13.224 1.00 63.62 594 THR A N 1
ATOM 4685 C CA . THR A 1 594 ? 10.158 8.571 12.349 1.00 63.62 594 THR A CA 1
ATOM 4686 C C . THR A 1 594 ? 10.704 7.851 11.117 1.00 63.62 594 THR A C 1
ATOM 4688 O O . THR A 1 594 ? 10.917 6.643 11.181 1.00 63.62 594 THR A O 1
ATOM 4691 N N . PRO A 1 595 ? 10.916 8.566 9.989 1.00 61.59 595 PRO A N 1
ATOM 4692 C CA . PRO A 1 595 ? 11.206 7.941 8.706 1.00 61.59 595 PRO A CA 1
ATOM 4693 C C . PRO A 1 595 ? 12.334 6.928 8.816 1.00 61.59 595 PRO A C 1
ATOM 4695 O O . PRO A 1 595 ? 13.475 7.280 9.112 1.00 61.59 595 PRO A O 1
ATOM 4698 N N . SER A 1 596 ? 11.989 5.666 8.587 1.00 65.50 596 SER A N 1
ATOM 4699 C CA . SER A 1 596 ? 12.990 4.636 8.402 1.00 65.50 596 SER A CA 1
ATOM 4700 C C . SER A 1 596 ? 13.725 4.915 7.094 1.00 65.50 596 SER A C 1
ATOM 4702 O O . SER A 1 596 ? 13.078 5.197 6.077 1.00 65.50 596 SER A O 1
ATOM 4704 N N . ALA A 1 597 ? 15.059 4.819 7.104 1.00 72.88 597 ALA A N 1
ATOM 4705 C CA . ALA A 1 597 ? 15.867 5.034 5.907 1.00 72.88 597 ALA A CA 1
ATOM 4706 C C . ALA A 1 597 ? 15.373 4.149 4.751 1.00 72.88 597 ALA A C 1
ATOM 4708 O O . ALA A 1 597 ? 15.283 4.609 3.615 1.00 72.88 597 ALA A O 1
ATOM 4709 N N . ILE A 1 598 ? 14.888 2.939 5.055 1.00 74.81 598 ILE A N 1
ATOM 4710 C CA . ILE A 1 598 ? 14.340 1.998 4.073 1.00 74.81 598 ILE A CA 1
ATOM 4711 C C . ILE A 1 598 ? 13.176 2.573 3.249 1.00 74.81 598 ILE A C 1
ATOM 4713 O O . ILE A 1 598 ? 13.070 2.315 2.045 1.00 74.81 598 ILE A O 1
ATOM 4717 N N . ALA A 1 599 ? 12.332 3.411 3.861 1.00 69.44 599 ALA A N 1
ATOM 4718 C CA . ALA A 1 599 ? 11.208 4.062 3.196 1.00 69.44 599 ALA A CA 1
ATOM 4719 C C . ALA A 1 599 ? 11.675 5.210 2.281 1.00 69.44 599 ALA A C 1
ATOM 4721 O O . ALA A 1 599 ? 10.988 5.569 1.317 1.00 69.44 599 ALA A O 1
ATOM 4722 N N . ASP A 1 600 ? 12.839 5.802 2.557 1.00 69.19 600 ASP A N 1
ATOM 4723 C CA . ASP A 1 600 ? 13.414 6.918 1.806 1.00 69.19 600 ASP A CA 1
ATOM 4724 C C . ASP A 1 600 ? 14.367 6.485 0.691 1.00 69.19 600 ASP A C 1
ATOM 4726 O O . ASP A 1 600 ? 14.327 7.084 -0.387 1.00 69.19 600 ASP A O 1
ATOM 4730 N N . THR A 1 601 ? 15.163 5.436 0.900 1.00 64.81 601 THR A N 1
ATOM 4731 C CA . THR A 1 601 ? 16.161 4.935 -0.060 1.00 64.81 601 THR A CA 1
ATOM 4732 C C . THR A 1 601 ? 15.521 4.363 -1.327 1.00 64.81 601 THR A C 1
ATOM 4734 O O . THR A 1 601 ? 16.071 4.513 -2.416 1.00 64.81 601 THR A O 1
ATOM 4737 N N . ASN A 1 602 ? 14.328 3.774 -1.208 1.00 59.16 602 ASN A N 1
ATOM 4738 C CA . ASN A 1 602 ? 13.672 3.027 -2.294 1.00 59.16 602 ASN A CA 1
ATOM 4739 C C . ASN A 1 602 ? 12.537 3.785 -2.983 1.00 59.16 602 ASN A C 1
ATOM 4741 O O . ASN A 1 602 ? 11.869 3.262 -3.884 1.00 59.16 602 ASN A O 1
ATOM 4745 N N . TYR A 1 603 ? 12.308 5.023 -2.550 1.00 54.22 603 TYR A N 1
ATOM 4746 C CA . TYR A 1 603 ? 11.297 5.897 -3.112 1.00 54.22 603 TYR A CA 1
ATOM 4747 C C . TYR A 1 603 ? 11.929 6.869 -4.113 1.00 54.22 603 TYR A C 1
ATOM 4749 O O . TYR A 1 603 ? 12.995 7.432 -3.870 1.00 54.22 603 TYR A O 1
ATOM 4757 N N . ILE A 1 604 ? 11.233 7.139 -5.219 1.00 43.03 604 ILE A N 1
ATOM 4758 C CA . ILE A 1 604 ? 11.632 8.176 -6.176 1.00 43.03 604 ILE A CA 1
ATOM 4759 C C . ILE A 1 604 ? 11.592 9.534 -5.456 1.00 43.03 604 ILE A C 1
ATOM 4761 O O . ILE A 1 604 ? 10.513 10.071 -5.176 1.00 43.03 604 ILE A O 1
ATOM 4765 N N . LYS A 1 605 ? 12.758 10.106 -5.127 1.00 37.97 605 LYS A N 1
ATOM 4766 C CA . LYS A 1 605 ? 12.855 11.465 -4.574 1.00 37.97 605 LYS A CA 1
ATOM 4767 C C . LYS A 1 605 ? 12.371 12.470 -5.622 1.00 37.97 605 LYS A C 1
ATOM 4769 O O . LYS A 1 605 ? 13.123 12.890 -6.490 1.00 37.97 605 LYS A O 1
ATOM 4774 N N . PHE A 1 606 ? 11.123 12.912 -5.507 1.00 30.19 606 PHE A N 1
ATOM 4775 C CA . PHE A 1 606 ? 10.649 14.113 -6.195 1.00 30.19 606 PHE A CA 1
ATOM 4776 C C . PHE A 1 606 ? 11.105 15.345 -5.408 1.00 30.19 606 PHE A C 1
ATOM 4778 O O . PHE A 1 606 ? 10.356 15.812 -4.553 1.00 30.19 606 PHE A O 1
ATOM 4785 N N . ASN A 1 607 ? 12.316 15.832 -5.703 1.00 28.69 607 ASN A N 1
ATOM 4786 C CA . ASN A 1 607 ? 12.961 17.079 -5.257 1.00 28.69 607 ASN A CA 1
ATOM 4787 C C . ASN A 1 607 ? 12.925 17.389 -3.742 1.00 28.69 607 ASN A C 1
ATOM 4789 O O . ASN A 1 607 ? 11.871 17.459 -3.104 1.00 28.69 607 ASN A O 1
ATOM 4793 N N . SER A 1 608 ? 14.099 17.654 -3.164 1.00 35.69 608 SER A N 1
ATOM 4794 C CA . SER A 1 608 ? 14.230 18.093 -1.770 1.00 35.69 608 SER A CA 1
ATOM 4795 C C . SER A 1 608 ? 13.476 19.408 -1.518 1.00 35.69 608 SER A C 1
ATOM 4797 O O . SER A 1 608 ? 13.295 20.233 -2.418 1.00 35.69 608 SER A O 1
ATOM 4799 N N . LEU A 1 609 ? 13.013 19.605 -0.279 1.00 40.28 609 LEU A N 1
ATOM 4800 C CA . LEU A 1 609 ? 12.232 20.781 0.122 1.00 40.28 609 LEU A CA 1
ATOM 4801 C C . LEU A 1 609 ? 12.989 22.097 -0.156 1.00 40.28 609 LEU A C 1
ATOM 4803 O O . LEU A 1 609 ? 12.378 23.053 -0.618 1.00 40.28 609 LEU A O 1
ATOM 4807 N N . GLY A 1 610 ? 14.319 22.111 0.016 1.00 40.09 610 GLY A N 1
ATOM 4808 C CA . GLY A 1 610 ? 15.170 23.276 -0.267 1.00 40.09 610 GLY A CA 1
ATOM 4809 C C . GLY A 1 610 ? 15.180 23.697 -1.742 1.00 40.09 610 GLY A C 1
ATOM 4810 O O . GLY A 1 610 ? 15.014 24.876 -2.038 1.00 40.09 610 GLY A O 1
ATOM 4811 N N . HIS A 1 611 ? 15.253 22.742 -2.678 1.00 38.22 611 HIS A N 1
ATOM 4812 C CA . HIS A 1 611 ? 15.152 23.032 -4.118 1.00 38.22 611 HIS A CA 1
ATOM 4813 C C . HIS A 1 611 ? 13.748 23.515 -4.524 1.00 38.22 611 HIS A C 1
ATOM 4815 O O . HIS A 1 611 ? 13.602 24.352 -5.412 1.00 38.22 611 HIS A O 1
ATOM 4821 N N . LYS A 1 612 ? 12.693 23.017 -3.863 1.00 46.09 612 LYS A N 1
ATOM 4822 C CA . LYS A 1 612 ? 11.309 23.464 -4.113 1.00 46.09 612 LYS A CA 1
ATOM 4823 C C . LYS A 1 612 ? 11.046 24.885 -3.619 1.00 46.09 612 LYS A C 1
ATOM 4825 O O . LYS A 1 612 ? 10.227 25.569 -4.222 1.00 46.09 612 LYS A O 1
ATOM 4830 N N . ILE A 1 613 ? 11.707 25.304 -2.539 1.00 46.78 613 ILE A N 1
ATOM 4831 C CA . ILE A 1 613 ? 11.595 26.659 -1.984 1.00 46.78 613 ILE A CA 1
ATOM 4832 C C . ILE A 1 613 ? 12.300 27.662 -2.903 1.00 46.78 613 ILE A C 1
ATOM 4834 O O . ILE A 1 613 ? 11.677 28.651 -3.276 1.00 46.78 613 ILE A O 1
ATOM 4838 N N . ALA A 1 614 ? 13.531 27.369 -3.343 1.00 45.62 614 ALA A N 1
ATOM 4839 C CA . ALA A 1 614 ? 14.295 28.239 -4.245 1.00 45.62 614 ALA A CA 1
ATOM 4840 C C . ALA A 1 614 ? 13.560 28.512 -5.574 1.00 45.62 614 ALA A C 1
ATOM 4842 O O . ALA A 1 614 ? 13.440 29.657 -5.998 1.00 45.62 614 ALA A O 1
ATOM 4843 N N . ASN A 1 615 ? 12.951 27.483 -6.175 1.00 45.94 615 ASN A N 1
ATOM 4844 C CA . ASN A 1 615 ? 12.239 27.614 -7.455 1.00 45.94 615 ASN A CA 1
ATOM 4845 C C . ASN A 1 615 ? 10.835 28.241 -7.343 1.00 45.94 615 ASN A C 1
ATOM 4847 O O . ASN A 1 615 ? 10.155 28.398 -8.354 1.00 45.94 615 ASN A O 1
ATOM 4851 N N . LYS A 1 616 ? 10.366 28.568 -6.131 1.00 55.94 616 LYS A N 1
ATOM 4852 C CA . LYS A 1 616 ? 9.014 29.103 -5.877 1.00 55.94 616 LYS A CA 1
ATOM 4853 C C . LYS A 1 616 ? 9.003 30.402 -5.077 1.00 55.94 616 LYS A C 1
ATOM 4855 O O . LYS A 1 616 ? 7.963 30.788 -4.549 1.00 55.94 616 LYS A O 1
ATOM 4860 N N . ILE A 1 617 ? 10.131 31.101 -4.998 1.00 54.53 617 ILE A N 1
ATOM 4861 C CA . ILE A 1 617 ? 10.265 32.338 -4.215 1.00 54.53 617 ILE A CA 1
ATOM 4862 C C . ILE A 1 617 ? 9.201 33.384 -4.597 1.00 54.53 617 ILE A C 1
ATOM 4864 O O . ILE A 1 617 ? 8.614 34.002 -3.710 1.00 54.53 617 ILE A O 1
ATOM 4868 N N . SER A 1 618 ? 8.886 33.540 -5.889 1.00 53.91 618 SER A N 1
ATOM 4869 C CA . SER A 1 618 ? 7.839 34.468 -6.356 1.00 53.91 618 SER A CA 1
ATOM 4870 C C . SER A 1 618 ? 6.437 34.075 -5.859 1.00 53.91 618 SER A C 1
ATOM 4872 O O . SER A 1 618 ? 5.715 34.903 -5.297 1.00 53.91 618 SER A O 1
ATOM 4874 N N . ASP A 1 619 ? 6.084 32.787 -5.955 1.00 55.53 619 ASP A N 1
ATOM 4875 C CA . ASP A 1 619 ? 4.824 32.249 -5.425 1.00 55.53 619 ASP A CA 1
ATOM 4876 C C . ASP A 1 619 ? 4.730 32.449 -3.908 1.00 55.53 619 ASP A C 1
ATOM 4878 O O . ASP A 1 619 ? 3.677 32.831 -3.397 1.00 55.53 619 ASP A O 1
ATOM 4882 N N . ILE A 1 620 ? 5.831 32.222 -3.184 1.00 57.91 620 ILE A N 1
ATOM 4883 C CA . ILE A 1 620 ? 5.920 32.409 -1.731 1.00 57.91 620 ILE A CA 1
ATOM 4884 C C . ILE A 1 620 ? 5.721 33.887 -1.379 1.00 57.91 620 ILE A C 1
ATOM 4886 O O . ILE A 1 620 ? 4.885 34.193 -0.532 1.00 57.91 620 ILE A O 1
ATOM 4890 N N . LYS A 1 621 ? 6.411 34.809 -2.062 1.00 59.44 621 LYS A N 1
ATOM 4891 C CA . LYS A 1 621 ? 6.295 36.260 -1.841 1.00 59.44 621 LYS A CA 1
ATOM 4892 C C . LYS A 1 621 ? 4.857 36.745 -2.042 1.00 59.44 621 LYS A C 1
ATOM 4894 O O . LYS A 1 621 ? 4.308 37.423 -1.174 1.00 59.44 621 LYS A O 1
ATOM 4899 N N . ASN A 1 622 ? 4.217 36.335 -3.138 1.00 61.53 622 ASN A N 1
ATOM 4900 C CA . ASN A 1 622 ? 2.822 36.675 -3.424 1.00 61.53 622 ASN A CA 1
ATOM 4901 C C . ASN A 1 622 ? 1.858 36.072 -2.390 1.00 61.53 622 ASN A C 1
ATOM 4903 O O . ASN A 1 622 ? 0.936 36.741 -1.930 1.00 61.53 622 ASN A O 1
ATOM 4907 N N . THR A 1 623 ? 2.101 34.831 -1.966 1.00 56.22 623 THR A N 1
ATOM 4908 C CA . THR A 1 623 ? 1.295 34.129 -0.954 1.00 56.22 623 THR A CA 1
ATOM 4909 C C . THR A 1 623 ? 1.391 34.796 0.420 1.00 56.22 623 THR A C 1
ATOM 4911 O O . THR A 1 623 ? 0.375 34.969 1.099 1.00 56.22 623 THR A O 1
ATOM 4914 N N . VAL A 1 624 ? 2.595 35.206 0.824 1.00 57.59 624 VAL A N 1
ATOM 4915 C CA . VAL A 1 624 ? 2.837 35.940 2.071 1.00 57.59 624 VAL A CA 1
ATOM 4916 C C . VAL A 1 624 ? 2.129 37.293 2.033 1.00 57.59 624 VAL A C 1
ATOM 4918 O O . VAL A 1 624 ? 1.390 37.611 2.960 1.00 57.59 624 VAL A O 1
ATOM 4921 N N . LEU A 1 625 ? 2.251 38.044 0.933 1.00 60.88 625 LEU A N 1
ATOM 4922 C CA . LEU A 1 625 ? 1.551 39.321 0.751 1.00 60.88 625 LEU A CA 1
ATOM 4923 C C . LEU A 1 625 ? 0.025 39.171 0.827 1.00 60.88 625 LEU A C 1
ATOM 4925 O O . LEU A 1 625 ? -0.637 39.981 1.473 1.00 60.88 625 LEU A O 1
ATOM 4929 N N . ILE A 1 626 ? -0.545 38.134 0.205 1.00 61.12 626 ILE A N 1
ATOM 4930 C CA . ILE A 1 626 ? -1.988 37.846 0.271 1.00 61.12 626 ILE A CA 1
ATOM 4931 C C . ILE A 1 626 ? -2.411 37.491 1.700 1.00 61.12 626 ILE A C 1
ATOM 4933 O O . ILE A 1 626 ? -3.433 37.987 2.171 1.00 61.12 626 ILE A O 1
ATOM 4937 N N . SER A 1 627 ? -1.628 36.667 2.400 1.00 54.75 627 SER A N 1
ATOM 4938 C CA . SER A 1 627 ? -1.933 36.245 3.773 1.00 54.75 627 SER A CA 1
ATOM 4939 C C . SER A 1 627 ? -1.899 37.432 4.736 1.00 54.75 627 SER A C 1
ATOM 4941 O O . SER A 1 627 ? -2.841 37.626 5.499 1.00 54.75 627 SER A O 1
ATOM 4943 N N . ILE A 1 628 ? -0.875 38.286 4.632 1.00 57.12 628 ILE A N 1
ATOM 4944 C CA . ILE A 1 628 ? -0.757 39.523 5.416 1.00 57.12 628 ILE A CA 1
ATOM 4945 C C . ILE A 1 628 ? -1.945 40.455 5.136 1.00 57.12 628 ILE A C 1
ATOM 4947 O O . ILE A 1 628 ? -2.571 40.937 6.076 1.00 57.12 628 ILE A O 1
ATOM 4951 N N . LYS A 1 629 ? -2.318 40.650 3.861 1.00 60.31 629 LYS A N 1
ATOM 4952 C CA . LYS A 1 629 ? -3.478 41.475 3.469 1.00 60.31 629 LYS A CA 1
ATOM 4953 C C . LYS A 1 629 ? -4.819 40.918 3.964 1.00 60.31 629 LYS A C 1
ATOM 4955 O O . LYS A 1 629 ? -5.743 41.684 4.227 1.00 60.31 629 LYS A O 1
ATOM 4960 N N . ALA A 1 630 ? -4.966 39.597 4.049 1.00 57.16 630 ALA A N 1
ATOM 4961 C CA . ALA A 1 630 ? -6.181 38.963 4.560 1.00 57.16 630 ALA A CA 1
ATOM 4962 C C . ALA A 1 630 ? -6.296 39.117 6.085 1.00 57.16 630 ALA A C 1
ATOM 4964 O O . ALA A 1 630 ? -7.364 39.471 6.580 1.00 57.16 630 ALA A O 1
ATOM 4965 N N . ILE A 1 631 ? -5.187 38.930 6.807 1.00 54.56 631 ILE A N 1
ATOM 4966 C CA . ILE A 1 631 ? -5.102 39.117 8.265 1.00 54.56 631 ILE A CA 1
ATOM 4967 C C . ILE A 1 631 ? -5.336 40.590 8.638 1.00 54.56 631 ILE A C 1
ATOM 4969 O O . ILE A 1 631 ? -6.083 40.892 9.568 1.00 54.56 631 ILE A O 1
ATOM 4973 N N . SER A 1 632 ? -4.776 41.532 7.869 1.00 52.00 632 SER A N 1
ATOM 4974 C CA . SER A 1 632 ? -4.995 42.964 8.100 1.00 52.00 632 SER A CA 1
ATOM 4975 C C . SER A 1 632 ? -6.455 43.381 7.880 1.00 52.00 632 SER A C 1
ATOM 4977 O O . SER A 1 632 ? -6.938 44.291 8.546 1.00 52.00 632 SER A O 1
ATOM 4979 N N . LYS A 1 633 ? -7.182 42.707 6.975 1.00 50.91 633 LYS A N 1
ATOM 4980 C CA . LYS A 1 633 ? -8.613 42.951 6.722 1.00 50.91 633 LYS A CA 1
ATOM 4981 C C . LYS A 1 633 ? -9.540 42.324 7.769 1.00 50.91 633 LYS A C 1
ATOM 4983 O O . LYS A 1 633 ? -10.585 42.902 8.045 1.00 50.91 633 LYS A O 1
ATOM 4988 N N . SER A 1 634 ? -9.190 41.181 8.365 1.00 46.75 634 SER A N 1
ATOM 4989 C CA . SER A 1 634 ? -10.011 40.571 9.428 1.00 46.75 634 SER A CA 1
ATOM 4990 C C . SER A 1 634 ? -9.947 41.347 10.746 1.00 46.75 634 SER A C 1
ATOM 4992 O O . SER A 1 634 ? -10.925 41.374 11.491 1.00 46.75 634 SER A O 1
ATOM 4994 N N . ASN A 1 635 ? -8.826 42.024 11.014 1.00 42.03 635 ASN A N 1
ATOM 4995 C CA . ASN A 1 635 ? -8.670 42.857 12.209 1.00 42.03 635 ASN A CA 1
ATOM 4996 C C . ASN A 1 635 ? -9.428 44.192 12.106 1.00 42.03 635 ASN A C 1
ATOM 4998 O O . ASN A 1 635 ? -9.884 44.711 13.120 1.00 42.03 635 ASN A O 1
ATOM 5002 N N . THR A 1 636 ? -9.650 44.721 10.898 1.00 37.16 636 THR A N 1
ATOM 5003 C CA . THR A 1 636 ? -10.450 45.944 10.705 1.00 37.16 636 THR A CA 1
ATOM 5004 C C . THR A 1 636 ? -11.960 45.702 10.744 1.00 37.16 636 THR A C 1
ATOM 5006 O O . THR A 1 636 ? -12.709 46.630 11.037 1.00 37.16 636 THR A O 1
ATOM 5009 N N . THR A 1 637 ? -12.433 44.472 10.504 1.00 34.81 637 THR A N 1
ATOM 5010 C CA . THR A 1 637 ? -13.871 44.144 10.590 1.00 34.81 637 THR A CA 1
ATOM 5011 C C . THR A 1 637 ? -14.327 43.810 12.011 1.00 34.81 637 THR A C 1
ATOM 5013 O O . THR A 1 637 ? -15.451 44.151 12.366 1.00 34.81 637 THR A O 1
ATOM 5016 N N . LYS A 1 638 ? -13.464 43.226 12.860 1.00 34.97 638 LYS A N 1
ATOM 5017 C CA . LYS A 1 638 ? -13.795 42.990 14.280 1.00 34.97 638 LYS A CA 1
ATOM 5018 C C . LYS A 1 638 ? -13.898 44.282 15.099 1.00 34.97 638 LYS A C 1
ATOM 5020 O O . LYS A 1 638 ? -14.796 44.394 15.922 1.00 34.97 638 LYS A O 1
ATOM 5025 N N . HIS A 1 639 ? -13.091 45.299 14.792 1.00 32.47 639 HIS A N 1
ATOM 5026 C CA . HIS A 1 639 ? -13.188 46.599 15.470 1.00 32.47 639 HIS A CA 1
ATOM 5027 C C . HIS A 1 639 ? -14.426 47.433 15.101 1.00 32.47 639 HIS A C 1
ATOM 5029 O O . HIS A 1 639 ? -14.722 48.397 15.800 1.00 32.47 639 HIS A O 1
ATOM 5035 N N . LYS A 1 640 ? -15.176 47.079 14.046 1.00 32.03 640 LYS A N 1
ATOM 5036 C CA . LYS A 1 640 ? -16.410 47.798 13.679 1.00 32.03 640 LYS A CA 1
ATOM 5037 C C . LYS A 1 640 ? -17.688 47.235 14.307 1.00 32.03 640 LYS A C 1
ATOM 5039 O O . LYS A 1 640 ? -18.693 47.934 14.279 1.00 32.03 640 LYS A O 1
ATOM 5044 N N . HIS A 1 641 ? -17.664 46.031 14.888 1.00 32.94 641 HIS A N 1
ATOM 5045 C CA . HIS A 1 641 ? -18.861 45.409 15.476 1.00 32.94 641 HIS A CA 1
ATOM 5046 C C . HIS A 1 641 ? -18.854 45.268 17.006 1.00 32.94 641 HIS A C 1
ATOM 5048 O O . HIS A 1 641 ? -19.890 44.930 17.565 1.00 32.94 641 HIS A O 1
ATOM 5054 N N . GLU A 1 642 ? -17.760 45.599 17.697 1.00 33.81 642 GLU A N 1
ATOM 5055 C CA . GLU A 1 642 ? -17.711 45.604 19.174 1.00 33.81 642 GLU A CA 1
ATOM 5056 C C . GLU A 1 642 ? -18.045 46.965 19.817 1.00 33.81 642 GLU A C 1
ATOM 5058 O O . GLU A 1 642 ? -17.958 47.100 21.031 1.00 33.81 642 GLU A O 1
ATOM 5063 N N . HIS A 1 643 ? -18.497 47.965 19.047 1.00 35.22 643 HIS A N 1
ATOM 5064 C CA . HIS A 1 643 ? -18.901 49.266 19.607 1.00 35.22 643 HIS A CA 1
ATOM 5065 C C . HIS A 1 643 ? -20.405 49.451 19.870 1.00 35.22 643 HIS A C 1
ATOM 5067 O O . HIS A 1 643 ? -20.802 50.523 20.317 1.00 35.22 643 HIS A O 1
ATOM 5073 N N . LEU A 1 644 ? -21.243 48.429 19.669 1.00 36.91 644 LEU A N 1
ATOM 5074 C CA . LEU A 1 644 ? -22.678 48.490 19.979 1.00 36.91 644 LEU A CA 1
ATOM 5075 C C . LEU A 1 644 ? -23.162 47.157 20.565 1.00 36.91 644 LEU A C 1
ATOM 5077 O O . LEU A 1 644 ? -23.759 46.350 19.861 1.00 36.91 644 LEU A O 1
ATOM 5081 N N . ASN A 1 645 ? -22.827 46.907 21.834 1.00 30.25 645 ASN A N 1
ATOM 5082 C CA . ASN A 1 645 ? -23.695 46.270 22.838 1.00 30.25 645 ASN A CA 1
ATOM 5083 C C . ASN A 1 645 ? -22.893 46.017 24.123 1.00 30.25 645 ASN A C 1
ATOM 5085 O O . ASN A 1 645 ? -22.351 44.936 24.347 1.00 30.25 645 ASN A O 1
ATOM 5089 N N . ASN A 1 646 ? -22.847 47.028 24.989 1.00 33.31 646 ASN A N 1
ATOM 5090 C CA . ASN A 1 646 ? -22.544 46.819 26.399 1.00 33.31 646 ASN A CA 1
ATOM 5091 C C . ASN A 1 646 ? -23.786 46.222 27.061 1.00 33.31 646 ASN A C 1
ATOM 5093 O O . ASN A 1 646 ? -24.808 46.899 27.122 1.00 33.31 646 ASN A O 1
ATOM 5097 N N . ASN A 1 647 ? -23.699 44.964 27.507 1.00 34.09 647 ASN A N 1
ATOM 5098 C CA . ASN A 1 647 ? -24.217 44.491 28.800 1.00 34.09 647 ASN A CA 1
ATOM 5099 C C . ASN A 1 647 ? -24.102 42.963 28.920 1.00 34.09 647 ASN A C 1
ATOM 5101 O O . ASN A 1 647 ? -24.942 42.233 28.399 1.00 34.09 647 ASN A O 1
ATOM 5105 N N . ARG A 1 648 ? -23.081 42.500 29.655 1.00 30.67 648 ARG A N 1
ATOM 5106 C CA . ARG A 1 648 ? -23.144 41.519 30.763 1.00 30.67 648 ARG A CA 1
ATOM 5107 C C . ARG A 1 648 ? -21.779 40.870 30.980 1.00 30.67 648 ARG A C 1
ATOM 5109 O O . ARG A 1 648 ? -21.247 40.172 30.121 1.00 30.67 648 ARG A O 1
ATOM 5116 N N . GLU A 1 649 ? -21.244 41.112 32.168 1.00 34.59 649 GLU A N 1
ATOM 5117 C CA . GLU A 1 649 ? -20.073 40.457 32.732 1.00 34.59 649 GLU A CA 1
ATOM 5118 C C . GLU A 1 649 ? -20.367 38.983 33.050 1.00 34.59 649 GLU A C 1
ATOM 5120 O O . GLU A 1 649 ? -21.399 38.666 33.640 1.00 34.59 649 GLU A O 1
ATOM 5125 N N . ASN A 1 650 ? -19.440 38.115 32.625 1.00 34.41 650 ASN A N 1
ATOM 5126 C CA . ASN A 1 650 ? -18.969 36.863 33.249 1.00 34.41 650 ASN A CA 1
ATOM 5127 C C . ASN A 1 650 ? -18.626 35.803 32.189 1.00 34.41 650 ASN A C 1
ATOM 5129 O O . ASN A 1 650 ? -19.407 34.900 31.910 1.00 34.41 650 ASN A O 1
ATOM 5133 N N . SER A 1 651 ? -17.442 35.944 31.575 1.00 33.59 651 SER A N 1
ATOM 5134 C CA . SER A 1 651 ? -16.653 34.865 30.918 1.00 33.59 651 SER A CA 1
ATOM 5135 C C . SER A 1 651 ? -15.374 35.380 30.217 1.00 33.59 651 SER A C 1
ATOM 5137 O O . SER A 1 651 ? -14.848 34.744 29.305 1.00 33.59 651 SER A O 1
ATOM 5139 N N . GLN A 1 652 ? -14.823 36.536 30.610 1.00 32.34 652 GLN A N 1
ATOM 5140 C CA . GLN A 1 652 ? -13.745 37.179 29.841 1.00 32.34 652 GLN A CA 1
ATOM 5141 C C . GLN A 1 652 ? -12.338 36.586 30.059 1.00 32.34 652 GLN A C 1
ATOM 5143 O O . GLN A 1 652 ? -11.476 36.776 29.202 1.00 32.34 652 GLN A O 1
ATOM 5148 N N . ALA A 1 653 ? -12.096 35.799 31.113 1.00 28.73 653 ALA A N 1
ATOM 5149 C CA . ALA A 1 653 ? -10.753 35.281 31.411 1.00 28.73 653 ALA A CA 1
ATOM 5150 C C . ALA A 1 653 ? -10.283 34.150 30.465 1.00 28.73 653 ALA A C 1
ATOM 5152 O O . ALA A 1 653 ? -9.110 34.111 30.091 1.00 28.73 653 ALA A O 1
ATOM 5153 N N . SER A 1 654 ? -11.180 33.266 30.002 1.00 30.38 654 SER A N 1
ATOM 5154 C CA . SER A 1 654 ? -10.820 32.177 29.072 1.00 30.38 654 SER A CA 1
ATOM 5155 C C . SER A 1 654 ? -10.739 32.655 27.616 1.00 30.38 654 SER A C 1
ATOM 5157 O O . SER A 1 654 ? -9.827 32.272 26.880 1.00 30.38 654 SER A O 1
ATOM 5159 N N . ALA A 1 655 ? -11.629 33.566 27.209 1.00 28.78 655 ALA A N 1
ATOM 5160 C CA . ALA A 1 655 ? -11.626 34.158 25.874 1.00 28.78 655 ALA A CA 1
ATOM 5161 C C . ALA A 1 655 ? -10.410 35.074 25.644 1.00 28.78 655 ALA A C 1
ATOM 5163 O O . ALA A 1 655 ? -9.814 35.030 24.567 1.00 28.78 655 ALA A O 1
ATOM 5164 N N . GLN A 1 656 ? -9.984 35.848 26.653 1.00 29.12 656 GLN A N 1
ATOM 5165 C CA . GLN A 1 656 ? -8.782 36.686 26.559 1.00 29.12 656 GLN A CA 1
ATOM 5166 C C . GLN A 1 656 ? -7.489 35.859 26.522 1.00 29.12 656 GLN A C 1
ATOM 5168 O O . GLN A 1 656 ? -6.608 36.181 25.726 1.00 29.12 656 GLN A O 1
ATOM 5173 N N . GLN A 1 657 ? -7.379 34.757 27.277 1.00 29.56 657 GLN A N 1
ATOM 5174 C CA . GLN A 1 657 ? -6.209 33.866 27.203 1.00 29.56 657 GLN A CA 1
ATOM 5175 C C . GLN A 1 657 ? -6.088 33.145 25.851 1.00 29.56 657 GLN A C 1
ATOM 5177 O O . GLN A 1 657 ? -4.980 33.029 25.319 1.00 29.56 657 GLN A O 1
ATOM 5182 N N . ILE A 1 658 ? -7.206 32.716 25.250 1.00 31.69 658 ILE A N 1
ATOM 5183 C CA . ILE A 1 658 ? -7.220 32.127 23.898 1.00 31.69 658 ILE A CA 1
ATOM 5184 C C . ILE A 1 658 ? -6.804 33.174 22.853 1.00 31.69 658 ILE A C 1
ATOM 5186 O O . ILE A 1 658 ? -5.991 32.883 21.973 1.00 31.69 658 ILE A O 1
ATOM 5190 N N . ASN A 1 659 ? -7.281 34.417 22.981 1.00 32.84 659 ASN A N 1
ATOM 5191 C CA . ASN A 1 659 ? -6.907 35.513 22.083 1.00 32.84 659 ASN A CA 1
ATOM 5192 C C . ASN A 1 659 ? -5.419 35.890 22.218 1.00 32.84 659 ASN A C 1
ATOM 5194 O O . ASN A 1 659 ? -4.740 36.104 21.215 1.00 32.84 659 ASN A O 1
ATOM 5198 N N . TYR A 1 660 ? -4.875 35.901 23.438 1.00 30.27 660 TYR A N 1
ATOM 5199 C CA . TYR A 1 660 ? -3.470 36.233 23.691 1.00 30.27 660 TYR A CA 1
ATOM 5200 C C . TYR A 1 660 ? -2.511 35.149 23.178 1.00 30.27 660 TYR A C 1
ATOM 5202 O O . TYR A 1 660 ? -1.494 35.461 22.561 1.00 30.27 660 TYR A O 1
ATOM 5210 N N . LYS A 1 661 ? -2.855 33.866 23.354 1.00 36.03 661 LYS A N 1
ATOM 5211 C CA . LYS A 1 661 ? -2.061 32.730 22.851 1.00 36.03 661 LYS A CA 1
ATOM 5212 C C . LYS A 1 661 ? -2.066 32.670 21.318 1.00 36.03 661 LYS A C 1
ATOM 5214 O O . LYS A 1 661 ? -1.024 32.426 20.711 1.00 36.03 661 LYS A O 1
ATOM 5219 N N . ASN A 1 662 ? -3.203 32.985 20.694 1.00 38.06 662 ASN A N 1
ATOM 5220 C CA . ASN A 1 662 ? -3.316 33.125 19.240 1.00 38.06 662 ASN A CA 1
ATOM 5221 C C . ASN A 1 662 ? -2.505 34.317 18.709 1.00 38.06 662 ASN A C 1
ATOM 5223 O O . ASN A 1 662 ? -1.816 34.178 17.701 1.00 38.06 662 ASN A O 1
ATOM 5227 N N . ASN A 1 663 ? -2.501 35.448 19.420 1.00 37.09 663 ASN A N 1
ATOM 5228 C CA . ASN A 1 663 ? -1.695 36.620 19.066 1.00 37.09 663 ASN A CA 1
ATOM 5229 C C . ASN A 1 663 ? -0.185 36.391 19.261 1.00 37.09 663 ASN A C 1
ATOM 5231 O O . ASN A 1 663 ? 0.612 36.876 18.460 1.00 37.09 663 ASN A O 1
ATOM 5235 N N . LEU A 1 664 ? 0.225 35.607 20.264 1.00 38.31 664 LEU A N 1
ATOM 5236 C CA . LEU A 1 664 ? 1.629 35.247 20.485 1.00 38.31 664 LEU A CA 1
ATOM 5237 C C . LEU A 1 664 ? 2.154 34.297 19.395 1.00 38.31 664 LEU A C 1
ATOM 5239 O O . LEU A 1 664 ? 3.249 34.504 18.872 1.00 38.31 664 LEU A O 1
ATOM 5243 N N . ASN A 1 665 ? 1.356 33.298 19.006 1.00 43.38 665 ASN A N 1
ATOM 5244 C CA . ASN A 1 665 ? 1.667 32.414 17.878 1.00 43.38 665 ASN A CA 1
ATOM 5245 C C . ASN A 1 665 ? 1.725 33.200 16.558 1.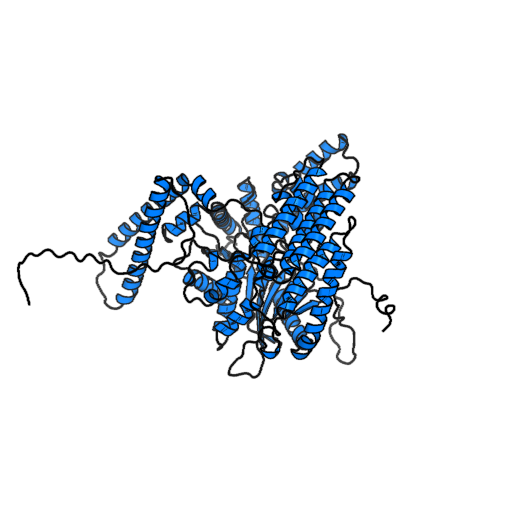00 43.38 665 ASN A C 1
ATOM 5247 O O . ASN A 1 665 ? 2.642 33.004 15.764 1.00 43.38 665 ASN A O 1
ATOM 5251 N N . LEU A 1 666 ? 0.812 34.159 16.362 1.00 40.44 666 LEU A N 1
ATOM 5252 C CA . LEU A 1 666 ? 0.812 35.061 15.209 1.00 40.44 666 LEU A CA 1
ATOM 5253 C C . LEU A 1 666 ? 2.065 35.952 15.172 1.00 40.44 666 LEU A C 1
ATOM 5255 O O . LEU A 1 666 ? 2.659 36.140 14.113 1.00 40.44 666 LEU A O 1
ATOM 5259 N N . TYR A 1 667 ? 2.508 36.471 16.318 1.00 39.59 667 TYR A N 1
ATOM 5260 C CA . TYR A 1 667 ? 3.730 37.272 16.418 1.00 39.59 667 TYR A CA 1
ATOM 5261 C C . TYR A 1 667 ? 4.988 36.445 16.114 1.00 39.59 667 TYR A C 1
ATOM 5263 O O . TYR A 1 667 ? 5.890 36.906 15.411 1.00 39.59 667 TYR A O 1
ATOM 5271 N N . GLN A 1 668 ? 5.038 35.195 16.585 1.00 47.66 668 GLN A N 1
ATOM 5272 C CA . GLN A 1 668 ? 6.106 34.254 16.243 1.00 47.66 668 GLN A CA 1
ATOM 5273 C C . GLN A 1 668 ? 6.099 33.902 14.749 1.00 47.66 668 GLN A C 1
ATOM 5275 O O . GLN A 1 668 ? 7.166 33.876 14.138 1.00 47.66 668 GLN A O 1
ATOM 5280 N N . ASP A 1 669 ? 4.924 33.727 14.141 1.00 43.91 669 ASP A N 1
ATOM 5281 C CA . ASP A 1 669 ? 4.758 33.495 12.701 1.00 43.91 669 ASP A CA 1
ATOM 5282 C C . ASP A 1 669 ? 5.178 34.701 11.853 1.00 43.91 669 ASP A C 1
ATOM 5284 O O . ASP A 1 669 ? 5.780 34.525 10.793 1.00 43.91 669 ASP A O 1
ATOM 5288 N N . ILE A 1 670 ? 4.910 35.927 12.313 1.00 43.47 670 ILE A N 1
ATOM 5289 C CA . ILE A 1 670 ? 5.366 37.161 11.655 1.00 43.47 670 ILE A CA 1
ATOM 5290 C C . ILE A 1 670 ? 6.888 37.283 11.763 1.00 43.47 670 ILE A C 1
ATOM 5292 O O . ILE A 1 670 ? 7.555 37.563 10.768 1.00 43.47 670 ILE A O 1
ATOM 5296 N N . LYS A 1 671 ? 7.468 37.018 12.939 1.00 43.81 671 LYS A N 1
ATOM 5297 C CA . LYS A 1 671 ? 8.923 37.067 13.149 1.00 43.81 671 LYS A CA 1
ATOM 5298 C C . LYS A 1 671 ? 9.649 35.993 12.330 1.00 43.81 671 LYS A C 1
ATOM 5300 O O . LYS A 1 671 ? 10.672 36.283 11.713 1.00 43.81 671 LYS A O 1
ATOM 5305 N N . LEU A 1 672 ? 9.102 34.777 12.269 1.00 47.84 672 LEU A N 1
ATOM 5306 C CA . LEU A 1 672 ? 9.630 33.677 11.461 1.00 47.84 672 LEU A CA 1
ATOM 5307 C C . LEU A 1 672 ? 9.442 33.942 9.962 1.00 47.84 672 LEU A C 1
ATOM 5309 O O . LEU A 1 672 ? 10.365 33.717 9.186 1.00 47.84 672 LEU A O 1
ATOM 5313 N N . GLY A 1 673 ? 8.287 34.474 9.556 1.00 43.88 673 GLY A N 1
ATOM 5314 C CA . GLY A 1 673 ? 8.017 34.909 8.187 1.00 43.88 673 GLY A CA 1
ATOM 5315 C C . GLY A 1 673 ? 9.009 35.977 7.729 1.00 43.88 673 GLY A C 1
ATOM 5316 O O . GLY A 1 673 ? 9.617 35.829 6.674 1.00 43.88 673 GLY A O 1
ATOM 5317 N N . ASN A 1 674 ? 9.267 36.984 8.562 1.00 42.06 674 ASN A N 1
ATOM 5318 C CA . ASN A 1 674 ? 10.256 38.030 8.292 1.00 42.06 674 ASN A CA 1
ATOM 5319 C C . ASN A 1 674 ? 11.693 37.489 8.254 1.00 42.06 674 ASN A C 1
ATOM 5321 O O . ASN A 1 674 ? 12.470 37.899 7.396 1.00 42.06 674 ASN A O 1
ATOM 5325 N N . ALA A 1 675 ? 12.043 36.528 9.115 1.00 48.59 675 ALA A N 1
ATOM 5326 C CA . ALA A 1 675 ? 13.345 35.858 9.077 1.00 48.59 675 ALA A CA 1
ATOM 5327 C C . ALA A 1 675 ? 13.529 35.018 7.799 1.00 48.59 675 ALA A C 1
ATOM 5329 O O . ALA A 1 675 ? 14.595 35.038 7.188 1.00 48.59 675 ALA A O 1
ATOM 5330 N N . VAL A 1 676 ? 12.482 34.318 7.351 1.00 45.62 676 VAL A N 1
ATOM 5331 C CA . VAL A 1 676 ? 12.479 33.576 6.082 1.00 45.62 676 VAL A CA 1
ATOM 5332 C C . VAL A 1 676 ? 12.597 34.534 4.894 1.00 45.62 676 VAL A C 1
ATOM 5334 O O . VAL A 1 676 ? 13.405 34.284 4.007 1.00 45.62 676 VAL A O 1
ATOM 5337 N N . ILE A 1 677 ? 11.862 35.652 4.889 1.00 43.91 677 ILE A N 1
ATOM 5338 C CA . ILE A 1 677 ? 11.950 36.691 3.847 1.00 43.91 677 ILE A CA 1
ATOM 5339 C C . ILE A 1 677 ? 13.353 37.309 3.805 1.00 43.91 677 ILE A C 1
ATOM 5341 O O . ILE A 1 677 ? 13.919 37.425 2.722 1.00 43.91 677 ILE A O 1
ATOM 5345 N N . SER A 1 678 ? 13.936 37.634 4.961 1.00 42.09 678 SER A N 1
ATOM 5346 C CA . SER A 1 678 ? 15.283 38.210 5.072 1.00 42.09 678 SER A CA 1
ATOM 5347 C C . SER A 1 678 ? 16.369 37.242 4.578 1.00 42.09 678 SER A C 1
ATOM 5349 O O . SER A 1 678 ? 17.224 37.611 3.775 1.00 42.09 678 SER A O 1
ATOM 5351 N N . ASN A 1 679 ? 16.286 35.958 4.942 1.00 44.09 679 ASN A N 1
ATOM 5352 C CA . ASN A 1 679 ? 17.222 34.937 4.451 1.00 44.09 679 ASN A CA 1
ATOM 5353 C C . ASN A 1 679 ? 17.072 34.658 2.946 1.00 44.09 679 ASN A C 1
ATOM 5355 O O . ASN A 1 679 ? 18.056 34.350 2.276 1.00 44.09 679 ASN A O 1
ATOM 5359 N N . ILE A 1 680 ? 15.855 34.790 2.406 1.00 42.09 680 ILE A N 1
ATOM 5360 C CA . ILE A 1 680 ? 15.585 34.706 0.965 1.00 42.09 680 ILE A CA 1
ATOM 5361 C C . ILE A 1 680 ? 16.153 35.928 0.228 1.00 42.09 680 ILE A C 1
ATOM 5363 O O . ILE A 1 680 ? 16.732 35.768 -0.842 1.00 42.09 680 ILE A O 1
ATOM 5367 N N . GLN A 1 681 ? 16.013 37.133 0.788 1.00 38.16 681 GLN A N 1
ATOM 5368 C CA . GLN A 1 681 ? 16.540 38.373 0.204 1.00 38.16 681 GLN A CA 1
ATOM 5369 C C . GLN A 1 681 ? 18.074 38.403 0.175 1.00 38.16 681 GLN A C 1
ATOM 5371 O O . GLN A 1 681 ? 18.647 38.954 -0.759 1.00 38.16 681 GLN A O 1
ATOM 5376 N N . ASN A 1 682 ? 18.727 37.753 1.141 1.00 38.56 682 ASN A N 1
ATOM 5377 C CA . ASN A 1 682 ? 20.183 37.769 1.296 1.00 38.56 682 ASN A CA 1
ATOM 5378 C C . ASN A 1 682 ? 20.905 36.562 0.661 1.00 38.56 682 ASN A C 1
ATOM 5380 O O . ASN A 1 682 ? 22.088 36.362 0.919 1.00 38.56 682 ASN A O 1
ATOM 5384 N N . GLY A 1 683 ? 20.218 35.716 -0.120 1.00 31.73 683 GLY A N 1
ATOM 5385 C CA . GLY A 1 683 ? 20.836 34.590 -0.844 1.00 31.73 683 GLY A CA 1
ATOM 5386 C C . GLY A 1 683 ? 21.420 33.460 0.025 1.00 31.73 683 GLY A C 1
ATOM 5387 O O . GLY A 1 683 ? 21.980 32.503 -0.506 1.00 31.73 683 GLY A O 1
ATOM 5388 N N . ASN A 1 684 ? 21.261 33.518 1.349 1.00 34.78 684 ASN A N 1
ATOM 5389 C CA . ASN A 1 684 ? 21.887 32.601 2.302 1.00 34.78 684 ASN A CA 1
ATOM 5390 C C . ASN A 1 684 ? 20.882 31.569 2.832 1.00 34.78 684 ASN A C 1
ATOM 5392 O O . ASN A 1 684 ? 20.387 31.677 3.952 1.00 34.78 684 ASN A O 1
ATOM 5396 N N . ILE A 1 685 ? 20.602 30.516 2.058 1.00 36.91 685 ILE A N 1
ATOM 5397 C CA . ILE A 1 685 ? 19.875 29.345 2.576 1.00 36.91 685 ILE A CA 1
ATOM 5398 C C . ILE A 1 685 ? 20.863 28.196 2.814 1.00 36.91 685 ILE A C 1
ATOM 5400 O O . ILE A 1 685 ? 20.999 27.285 2.000 1.00 36.91 685 ILE A O 1
ATOM 5404 N N . LYS A 1 686 ? 21.516 28.199 3.983 1.00 27.73 686 LYS A N 1
ATOM 5405 C CA . LYS A 1 686 ? 22.024 26.974 4.623 1.00 27.73 686 LYS A CA 1
ATOM 5406 C C . LYS A 1 686 ? 21.119 26.652 5.809 1.00 27.73 686 LYS A C 1
ATOM 5408 O O . LYS A 1 686 ? 21.268 27.217 6.886 1.00 27.73 686 LYS A O 1
ATOM 5413 N N . MET A 1 687 ? 20.161 25.744 5.621 1.00 29.48 687 MET A N 1
ATOM 5414 C CA . MET A 1 687 ? 19.399 25.196 6.746 1.00 29.48 687 MET A CA 1
ATOM 5415 C C . MET A 1 687 ? 20.219 24.097 7.425 1.00 29.48 687 MET A C 1
ATOM 5417 O O . MET A 1 687 ? 20.134 22.929 7.048 1.00 29.48 687 MET A O 1
ATOM 5421 N N . HIS A 1 688 ? 21.012 24.466 8.430 1.00 25.22 688 HIS A N 1
ATOM 5422 C CA . HIS A 1 688 ? 21.486 23.491 9.407 1.00 25.22 688 HIS A CA 1
ATOM 5423 C C . HIS A 1 688 ? 20.298 22.973 10.226 1.00 25.22 688 HIS A C 1
ATOM 5425 O O . HIS A 1 688 ? 19.418 23.736 10.623 1.00 25.22 688 HIS A O 1
ATOM 5431 N N . GLN A 1 689 ? 20.279 21.660 10.470 1.00 26.80 689 GLN A N 1
ATOM 5432 C CA . GLN A 1 689 ? 19.453 21.037 11.500 1.00 26.80 689 GLN A CA 1
ATOM 5433 C C . GLN A 1 689 ? 19.829 21.667 12.845 1.00 26.80 689 GLN A C 1
ATOM 5435 O O . GLN A 1 689 ? 20.843 21.304 13.438 1.00 26.80 689 GLN A O 1
ATOM 5440 N N . THR A 1 690 ? 19.059 22.642 13.318 1.00 29.67 690 THR A N 1
ATOM 5441 C CA . THR A 1 690 ? 19.239 23.165 14.668 1.00 29.67 690 THR A CA 1
ATOM 5442 C C . THR A 1 690 ? 18.731 22.118 15.650 1.00 29.67 690 THR A C 1
ATOM 5444 O O . THR A 1 690 ? 17.529 21.893 15.787 1.00 29.67 690 THR A O 1
ATOM 5447 N N . LYS A 1 691 ? 19.687 21.430 16.288 1.00 26.05 691 LYS A N 1
ATOM 5448 C CA . LYS A 1 691 ? 19.480 20.755 17.570 1.00 26.05 691 LYS A CA 1
ATOM 5449 C C . LYS A 1 691 ? 18.859 21.755 18.544 1.00 26.05 691 LYS A C 1
ATOM 5451 O O . LYS A 1 691 ? 19.219 22.932 18.527 1.00 26.05 691 LYS A O 1
ATOM 5456 N N . ASP A 1 692 ? 17.936 21.265 19.359 1.00 28.95 692 ASP A N 1
ATOM 5457 C CA . ASP A 1 692 ? 17.300 22.003 20.441 1.00 28.95 692 ASP A CA 1
ATOM 5458 C C . ASP A 1 692 ? 18.356 22.735 21.290 1.00 28.95 692 ASP A C 1
ATOM 5460 O O . ASP A 1 692 ? 19.138 22.110 22.003 1.00 28.95 692 ASP A O 1
ATOM 5464 N N . GLN A 1 693 ? 18.386 24.066 21.207 1.00 23.06 693 GLN A N 1
ATOM 5465 C CA . GLN A 1 693 ? 18.959 24.910 22.250 1.00 23.06 693 GLN A CA 1
ATOM 5466 C C . GLN A 1 693 ? 17.807 25.677 22.909 1.00 23.06 693 GLN A C 1
ATOM 5468 O O . GLN A 1 693 ? 17.025 26.316 22.194 1.00 23.06 693 GLN A O 1
ATOM 5473 N N . PRO A 1 694 ? 17.665 25.626 24.245 1.00 25.11 694 PRO A N 1
ATOM 5474 C CA . PRO A 1 694 ? 16.694 26.447 24.951 1.00 25.11 694 PRO A CA 1
ATOM 5475 C C . PRO A 1 694 ? 17.096 27.917 24.809 1.00 25.11 694 PRO A C 1
ATOM 5477 O O . PRO A 1 694 ? 18.236 28.288 25.085 1.00 25.11 694 PRO A O 1
ATOM 5480 N N . LEU A 1 695 ? 16.161 28.766 24.385 1.00 24.20 695 LEU A N 1
ATOM 5481 C CA . LEU A 1 695 ? 16.332 30.215 24.455 1.00 24.20 695 LEU A CA 1
ATOM 5482 C C . LEU A 1 695 ? 16.359 30.632 25.929 1.00 24.20 695 LEU A C 1
ATOM 5484 O O . LEU A 1 695 ? 15.356 30.518 26.632 1.00 24.20 695 LEU A O 1
ATOM 5488 N N . ASN A 1 696 ? 17.525 31.097 26.372 1.00 22.20 696 ASN A N 1
ATOM 5489 C CA . ASN A 1 696 ? 17.760 31.636 27.702 1.00 22.20 696 ASN A CA 1
ATOM 5490 C C . ASN A 1 696 ? 16.974 32.953 27.861 1.00 22.20 696 ASN A C 1
ATOM 5492 O O . ASN A 1 696 ? 17.247 33.943 27.177 1.00 22.20 696 ASN A O 1
ATOM 5496 N N . LEU A 1 697 ? 15.952 32.945 28.718 1.00 26.27 697 LEU A N 1
ATOM 5497 C CA . LEU A 1 697 ? 15.123 34.104 29.063 1.00 26.27 697 LEU A CA 1
ATOM 5498 C C . LEU A 1 697 ? 15.850 34.965 30.104 1.00 26.27 697 LEU A C 1
ATOM 5500 O O . LEU A 1 697 ? 15.476 35.001 31.270 1.00 26.27 697 LEU A O 1
ATOM 5504 N N . SER A 1 698 ? 16.892 35.678 29.686 1.00 26.47 698 SER A N 1
ATOM 5505 C CA . SER A 1 698 ? 17.527 36.706 30.517 1.00 26.47 698 SER A CA 1
ATOM 5506 C C . SER A 1 698 ? 18.020 37.866 29.655 1.00 26.47 698 SER A C 1
ATOM 5508 O O . SER A 1 698 ? 19.215 38.094 29.503 1.00 26.47 698 SER A O 1
ATOM 5510 N N . ALA A 1 699 ? 17.080 38.581 29.042 1.00 26.78 699 ALA A N 1
ATOM 5511 C CA . ALA A 1 699 ? 17.314 39.918 28.501 1.00 26.78 699 ALA A CA 1
ATOM 5512 C C . ALA A 1 699 ? 15.966 40.635 28.356 1.00 26.78 699 ALA A C 1
ATOM 5514 O O . ALA A 1 699 ? 15.419 40.765 27.263 1.00 26.78 699 ALA A O 1
ATOM 5515 N N . ILE A 1 700 ? 15.402 41.057 29.488 1.00 25.03 700 ILE A N 1
ATOM 5516 C CA . ILE A 1 700 ? 14.406 42.128 29.520 1.00 25.03 700 ILE A CA 1
ATOM 5517 C C . ILE A 1 700 ? 15.212 43.427 29.640 1.00 25.03 700 ILE A C 1
ATOM 5519 O O . ILE A 1 700 ? 15.836 43.626 30.681 1.00 25.03 700 ILE A O 1
ATOM 5523 N N . PRO A 1 701 ? 15.238 44.328 28.644 1.00 26.00 701 PRO A N 1
ATOM 5524 C CA . PRO A 1 701 ? 15.659 45.694 28.888 1.00 26.00 701 PRO A CA 1
ATOM 5525 C C . PRO A 1 701 ? 14.457 46.427 29.486 1.00 26.00 701 PRO A C 1
ATOM 5527 O O . PRO A 1 701 ? 13.522 46.805 28.779 1.00 26.00 701 PRO A O 1
ATOM 5530 N N . THR A 1 702 ? 14.455 46.588 30.807 1.00 27.73 702 THR A N 1
ATOM 5531 C CA . THR A 1 702 ? 13.555 47.511 31.495 1.00 27.73 702 THR A CA 1
ATOM 5532 C C . THR A 1 702 ? 13.971 48.937 31.151 1.00 27.73 702 THR A C 1
ATOM 5534 O O . THR A 1 702 ? 15.062 49.406 31.468 1.00 27.73 702 THR A O 1
ATOM 5537 N N . SER A 1 703 ? 13.086 49.650 30.466 1.00 28.52 703 SER A N 1
ATOM 5538 C CA . SER A 1 703 ? 13.197 51.087 30.280 1.00 28.52 703 SER A CA 1
ATOM 5539 C C . SER A 1 703 ? 12.901 51.797 31.601 1.00 28.52 703 SER A C 1
ATOM 5541 O O . SER A 1 703 ? 11.738 51.883 31.978 1.00 28.52 703 SER A O 1
ATOM 5543 N N . HIS A 1 704 ? 13.903 52.372 32.265 1.00 28.91 704 HIS A N 1
ATOM 5544 C CA . HIS A 1 704 ? 13.677 53.502 33.169 1.00 28.91 704 HIS A CA 1
ATOM 5545 C C . HIS A 1 704 ? 14.860 54.474 33.149 1.00 28.91 704 HIS A C 1
ATOM 5547 O O . HIS A 1 704 ? 15.960 54.180 33.603 1.00 28.91 704 HIS A O 1
ATOM 5553 N N . LYS A 1 705 ? 14.596 55.683 32.641 1.00 31.34 705 LYS A N 1
ATOM 5554 C CA . LYS A 1 705 ? 15.344 56.890 33.000 1.00 31.34 705 LYS A CA 1
ATOM 5555 C C . LYS A 1 705 ? 15.040 57.223 34.463 1.00 31.34 705 LYS A C 1
ATOM 5557 O O . LYS A 1 705 ? 13.871 57.431 34.780 1.00 31.34 705 LYS A O 1
ATOM 5562 N N . LYS A 1 706 ? 16.074 57.406 35.287 1.00 28.52 706 LYS A N 1
ATOM 5563 C CA . LYS A 1 706 ? 16.260 58.607 36.124 1.00 28.52 706 LYS A CA 1
ATOM 5564 C C . LYS A 1 706 ? 17.651 58.607 36.767 1.00 28.52 706 LYS A C 1
ATOM 5566 O O . LYS A 1 706 ? 18.090 57.621 37.342 1.00 28.52 706 LYS A O 1
ATOM 5571 N N . ASN A 1 707 ? 18.315 59.751 36.630 1.00 28.23 707 ASN A N 1
ATOM 5572 C CA . ASN A 1 707 ? 19.520 60.148 37.348 1.00 28.23 707 ASN A CA 1
ATOM 5573 C C . ASN A 1 707 ? 19.323 60.062 38.866 1.00 28.23 707 ASN A C 1
ATOM 5575 O O . ASN A 1 707 ? 18.339 60.607 39.356 1.00 28.23 707 ASN A O 1
ATOM 5579 N N . SER A 1 708 ? 20.335 59.583 39.590 1.00 27.09 708 SER A N 1
ATOM 5580 C CA . SER A 1 708 ? 20.947 60.338 40.694 1.00 27.09 708 SER A CA 1
ATOM 5581 C C . SER A 1 708 ? 22.207 59.645 41.209 1.00 27.09 708 SER A C 1
ATOM 5583 O O . SER A 1 708 ? 22.323 58.425 41.228 1.00 27.09 708 SER A O 1
ATOM 5585 N N . LYS A 1 709 ? 23.157 60.494 41.588 1.00 28.25 709 LYS A N 1
ATOM 5586 C CA . LYS A 1 709 ? 24.489 60.214 42.110 1.00 28.25 709 LYS A CA 1
ATOM 5587 C C . LYS A 1 709 ? 24.477 59.433 43.438 1.00 28.25 709 LYS A C 1
ATOM 5589 O O . LYS A 1 709 ? 23.555 59.559 44.231 1.00 28.25 709 LYS A O 1
ATOM 5594 N N . SER A 1 710 ? 25.638 58.814 43.670 1.00 25.48 710 SER A N 1
ATOM 5595 C CA . SER A 1 710 ? 26.400 58.691 44.926 1.00 25.48 710 SER A CA 1
ATOM 5596 C C . SER A 1 710 ? 26.073 57.621 45.980 1.00 25.48 710 SER A C 1
ATOM 5598 O O . SER A 1 710 ? 25.063 57.700 46.662 1.00 25.48 710 SER A O 1
ATOM 5600 N N . ARG A 1 711 ? 27.142 56.830 46.208 1.00 26.06 711 ARG A N 1
ATOM 5601 C CA . ARG A 1 711 ? 27.777 56.383 47.471 1.00 26.06 711 ARG A CA 1
ATOM 5602 C C . ARG A 1 711 ? 27.220 55.150 48.203 1.00 26.06 711 ARG A C 1
ATOM 5604 O O . ARG A 1 711 ? 26.111 55.179 48.709 1.00 26.06 711 ARG A O 1
ATOM 5611 N N . LEU A 1 712 ? 28.100 54.130 48.266 1.00 27.91 712 LEU A N 1
ATOM 5612 C CA . LEU A 1 712 ? 28.692 53.504 49.475 1.00 27.91 712 LEU A CA 1
ATOM 5613 C C . LEU A 1 712 ? 27.816 53.606 50.736 1.00 27.91 712 LEU A C 1
ATOM 5615 O O . LEU A 1 712 ? 27.525 54.719 51.164 1.00 27.91 712 LEU A O 1
ATOM 5619 N N . ILE A 1 713 ? 27.428 52.518 51.402 1.00 34.25 713 ILE A N 1
ATOM 5620 C CA . ILE A 1 713 ? 28.183 51.317 51.820 1.00 34.25 713 ILE A CA 1
ATOM 5621 C C . ILE A 1 713 ? 27.356 50.057 51.562 1.00 34.25 713 ILE A C 1
ATOM 5623 O O . ILE A 1 713 ? 26.120 50.135 51.743 1.00 34.25 713 ILE A O 1
#

Organism: Orientia tsutsugamushi (NCBI:txid784)

Secondary structure (DSSP, 8-state):
--TTTTSS-----------------------------PPP-HHHHHHHHHHHHHHHHHH--HHHHHHHHHHHHHHHHHHHHHHHHT--TT--HHHHHHHHHHHHHHHHHTTT-EEEEEEEEEEPBTSS-EEEEEEEE-TTTT-GGG-------GGG-HHHHHHHHHHHHHHHHHHHHHHS-TTTHHHHHHHHHHHHHHHHHHHTSTT--HHHHHHHHHHHHHHHHHHHHHH--SSS---HHHHHHHHHHGGGGS---EEEEEPPPB--SS-SS-BEEEEEEEEB----HHHHHHHHHHHHHHHHHHHTTT---TTHHHHHHHHHHHS-HHHHTS-HHHHHHHHHTHHHHHSSSSPBPTT-TTS-S-BT-EEEEEEEEETTEEEEEEEEEEEE-S--TT-S-HHHHHHHHHHHHHHHHHHTTTSEEEEEE-SPPP-GGGHHHHHHHHHH-HHHHHHHHHHHHHGGGG--STT---SEEEEE---SGGGSSSHHHHHHHHHHHHHHHGGGTEEEEEEESSSSHHHHHHHHHHHHHHHHHH--S-HHHHHHHHHHT-HHHHHHTSTTSSTT-----THHHHTT--S-GGGGGHHHHS--HHHHHTS-----HHHHHHTTHHHHHHHHHHHHHHHHHHHHHHTTTTTS-----S-HHHHHHHHHHHHHHHHHHHHHHHHHHHHHHTT------------------------------

pLDDT: mean 76.82, std 23.25, range [22.2, 98.56]

Foldseek 3Di:
DDDPPVPPPDDPDDPEPDPDDDDDDDDDDDDPDDLPQDADAPVQQQVLVQVVLLVVVVVDDPVNLLVVLVVLLVVLVVQLVVLLVPDALPDDLVSLVSNLVSLVQNQLSLLQWHKDKYPPWGHAFRGSDTATEIETENQRHPDPVSPRDLQDFLLFRLSLLLSLLSLLLSLLLVCLVPFFDPVLSRVLNRVLSVLSSVLSVQSPDPPDGSVSSLVSSLVSLVVNLVSCQVRGPGPDHSDLLLSLVSSLLSLLVDQAHKYKYWFHFFDDPPDPWTKTKIKTWHHHLWADPVLLVLLVLLQVLLVLCVVQVPDPDPVCVVVSVVSLVSHDPLLNQDDPSLSVSCSVSVCSNNVSRAAAALSVLSDQTWFLKTWMWIAMQTPSGGPPTAIAIFTAFLFSQPDPDPVVRLVSSLRRVVSVLVNLPPFAEEEEEQAQEQDLVLALLSLLVNLLPVSSNSSVVSNVSNQVSQADDPPRDGSYDYDYAHQFLSCLACLVVSLVVLLVCQVCRVVVSYHYYYYYNRRQASVLVSVLSSNLVSDVVVGPGDSLSSLCRSVSSLPSQCSCQRSSHSPSQRAHCHLRNLRNDDPDSCVVCNVSRHTNSSNVSSDDPPDDSVVSCLVCVVSSVVSSVVSVVVVVVVVVVVVVPVPPDDDDDDDVPVVVVVVVVSVVVNVVSVVVSVVVVVCSVVVDDDDDPDDDDDDDPPDDPDDDDDDDDDDDD